Protein AF-A5E355-F1 (afdb_monomer)

Organism: Lodderomyces elongisporus (strain ATCC 11503 / CBS 2605 / JCM 1781 / NBRC 1676 / NRRL YB-4239) (NCBI:txid379508)

Radius of gyration: 30.8 Å; Cα contacts (8 Å, |Δi|>4): 892; chains: 1; bounding box: 100×106×85 Å

Nearest PDB structures (foldseek):
  6ven-assembly1_O  TM=8.386E-01  e=1.198E-26  Saccharomyces cerevisiae
  4x8p-assembly1_A  TM=9.230E-01  e=2.849E-15  Homo sapiens
  6e2h-assembly1_D-2  TM=7.897E-01  e=2.510E-17  Homo sapiens
  5f6k-assembly1_A  TM=8.941E-01  e=2.406E-15  Homo sapiens
  7bre-assembly1_A  TM=8.908E-01  e=2.406E-15  Homo sapiens

Mean predicted aligned error: 14.35 Å

Structure (mmCIF, N/CA/C/O backbone):
data_AF-A5E355-F1
#
_entry.id   AF-A5E355-F1
#
loop_
_atom_site.group_PDB
_atom_site.id
_atom_site.type_symbol
_atom_site.label_atom_id
_atom_site.label_alt_id
_atom_site.label_comp_id
_atom_site.label_asym_id
_atom_site.label_entity_id
_atom_site.label_seq_id
_atom_site.pdbx_PDB_ins_code
_atom_site.Cartn_x
_atom_site.Cartn_y
_atom_site.Cartn_z
_atom_site.occupancy
_atom_site.B_iso_or_equiv
_atom_site.auth_seq_id
_atom_site.auth_comp_id
_atom_site.auth_asym_id
_atom_site.auth_atom_id
_atom_site.pdbx_PDB_model_num
ATOM 1 N N . MET A 1 1 ? 51.929 -68.227 -1.486 1.00 32.47 1 MET A N 1
ATOM 2 C CA . MET A 1 1 ? 52.230 -68.356 -2.925 1.00 32.47 1 MET A CA 1
ATOM 3 C C . MET A 1 1 ? 52.227 -66.967 -3.531 1.00 32.47 1 MET A C 1
ATOM 5 O O . MET A 1 1 ? 51.174 -66.356 -3.526 1.00 32.47 1 MET A O 1
ATOM 9 N N . ASN A 1 2 ? 53.291 -66.373 -4.050 1.00 28.80 2 ASN A N 1
ATOM 10 C CA . ASN A 1 2 ? 54.752 -66.501 -3.948 1.00 28.80 2 ASN A CA 1
ATOM 11 C C . ASN A 1 2 ? 55.236 -65.197 -4.631 1.00 28.80 2 ASN A C 1
ATOM 13 O O . ASN A 1 2 ? 54.746 -64.914 -5.716 1.00 28.80 2 ASN A O 1
ATOM 17 N N . GLU A 1 3 ? 55.938 -64.297 -3.928 1.00 30.61 3 GLU A N 1
ATOM 18 C CA . GLU A 1 3 ? 57.367 -63.969 -4.167 1.00 30.61 3 GLU A CA 1
ATOM 19 C C . GLU A 1 3 ? 57.580 -63.002 -5.368 1.00 30.61 3 GLU A C 1
ATOM 21 O O . GLU A 1 3 ? 56.935 -63.156 -6.389 1.00 30.61 3 GLU A O 1
ATOM 26 N N . LEU A 1 4 ? 58.432 -61.966 -5.374 1.00 28.86 4 LEU A N 1
ATOM 27 C CA . LEU A 1 4 ? 59.546 -61.565 -4.512 1.00 28.86 4 LEU A CA 1
ATOM 28 C C . LEU A 1 4 ? 59.927 -60.075 -4.779 1.00 28.86 4 LEU A C 1
ATOM 30 O O . LEU A 1 4 ? 59.866 -59.631 -5.919 1.00 28.86 4 LEU A O 1
ATOM 34 N N . LYS A 1 5 ? 60.311 -59.367 -3.698 1.00 30.53 5 LYS A N 1
ATOM 35 C CA . LYS A 1 5 ? 61.388 -58.357 -3.440 1.00 30.53 5 LYS A CA 1
ATOM 36 C C . LYS A 1 5 ? 62.068 -57.629 -4.637 1.00 30.53 5 LYS A C 1
ATOM 38 O O . LYS A 1 5 ? 62.312 -58.243 -5.658 1.00 30.53 5 LYS A O 1
ATOM 43 N N . THR A 1 6 ? 62.482 -56.351 -4.564 1.00 28.27 6 THR A N 1
ATOM 44 C CA . THR A 1 6 ? 63.515 -55.761 -3.662 1.00 28.27 6 THR A CA 1
ATOM 45 C C . THR A 1 6 ? 63.602 -54.215 -3.765 1.00 28.27 6 THR A C 1
ATOM 47 O O . THR A 1 6 ? 63.552 -53.676 -4.867 1.00 28.27 6 THR A O 1
ATOM 50 N N . THR A 1 7 ? 63.843 -53.532 -2.635 1.00 30.19 7 THR A N 1
ATOM 51 C CA . THR A 1 7 ? 64.447 -52.176 -2.470 1.00 30.19 7 THR A CA 1
ATOM 52 C C . THR A 1 7 ? 65.986 -52.270 -2.331 1.00 30.19 7 THR A C 1
ATOM 54 O O . THR A 1 7 ? 66.476 -53.400 -2.214 1.00 30.19 7 THR A O 1
ATOM 57 N N . PRO A 1 8 ? 66.774 -51.161 -2.400 1.00 34.53 8 PRO A N 1
ATOM 58 C CA . PRO A 1 8 ? 67.176 -50.336 -1.216 1.00 34.53 8 PRO A CA 1
ATOM 59 C C . PRO A 1 8 ? 67.270 -48.796 -1.493 1.00 34.53 8 PRO A C 1
ATOM 61 O O . PRO A 1 8 ? 67.428 -48.397 -2.640 1.00 34.53 8 PRO A O 1
ATOM 64 N N . GLU A 1 9 ? 66.923 -47.887 -0.557 1.00 26.91 9 GLU A N 1
ATOM 65 C CA . GLU A 1 9 ? 67.777 -47.114 0.410 1.00 26.91 9 GLU A CA 1
ATOM 66 C C . GLU A 1 9 ? 68.923 -46.269 -0.221 1.00 26.91 9 GLU A C 1
ATOM 68 O O . GLU A 1 9 ? 69.585 -46.751 -1.126 1.00 26.91 9 GLU A O 1
ATOM 73 N N . LEU A 1 10 ? 69.296 -45.025 0.155 1.00 26.22 10 LEU A N 1
ATOM 74 C CA . LEU A 1 10 ? 69.253 -44.230 1.404 1.00 26.22 10 LEU A CA 1
ATOM 75 C C . LEU A 1 10 ? 69.771 -42.780 1.112 1.00 26.22 10 LEU A C 1
ATOM 77 O O . LEU A 1 10 ? 70.691 -42.635 0.312 1.00 26.22 10 LEU A O 1
ATOM 81 N N . GLY A 1 11 ? 69.332 -41.744 1.857 1.00 24.03 11 GLY A N 1
ATOM 82 C CA . GLY A 1 11 ? 70.269 -40.723 2.395 1.00 24.03 11 GLY A CA 1
ATOM 83 C C . GLY A 1 11 ? 70.143 -39.209 2.071 1.00 24.03 11 GLY A C 1
ATOM 84 O O . GLY A 1 11 ? 70.560 -38.766 1.013 1.00 24.03 11 GLY A O 1
ATOM 85 N N . ARG A 1 12 ? 69.787 -38.439 3.126 1.00 25.92 12 ARG A N 1
ATOM 86 C CA . ARG A 1 12 ? 70.284 -37.101 3.588 1.00 25.92 12 ARG A CA 1
ATOM 87 C C . ARG A 1 12 ? 69.995 -35.802 2.784 1.00 25.92 12 ARG A C 1
ATOM 89 O O . ARG A 1 12 ? 70.431 -35.646 1.655 1.00 25.92 12 ARG A O 1
ATOM 96 N N . GLY A 1 13 ? 69.372 -34.808 3.446 1.00 23.69 13 GLY A N 1
ATOM 97 C CA . GLY A 1 13 ? 69.443 -33.363 3.090 1.00 23.69 13 GLY A CA 1
ATOM 98 C C . GLY A 1 13 ? 70.702 -32.686 3.674 1.00 23.69 13 GLY A C 1
ATOM 99 O O . GLY A 1 13 ? 71.616 -33.427 4.043 1.00 23.69 13 GLY A O 1
ATOM 100 N N . PRO A 1 14 ? 70.769 -31.352 3.915 1.00 42.28 14 PRO A N 1
ATOM 101 C CA . PRO A 1 14 ? 70.025 -30.181 3.402 1.00 42.28 14 PRO A CA 1
ATOM 102 C C . PRO A 1 14 ? 70.973 -29.111 2.761 1.00 42.28 14 PRO A C 1
ATOM 104 O O . PRO A 1 14 ? 72.179 -29.325 2.748 1.00 42.28 14 PRO A O 1
ATOM 107 N N . HIS A 1 15 ? 70.451 -27.975 2.255 1.00 26.34 15 HIS A N 1
ATOM 108 C CA . HIS A 1 15 ? 70.995 -26.586 2.348 1.00 26.34 15 HIS A CA 1
ATOM 109 C C . HIS A 1 15 ? 70.631 -25.671 1.159 1.00 26.34 15 HIS A C 1
ATOM 111 O O . HIS A 1 15 ? 70.852 -25.996 -0.004 1.00 26.34 15 HIS A O 1
ATOM 117 N N . GLU A 1 16 ? 70.129 -24.480 1.504 1.00 30.48 16 GLU A N 1
ATOM 118 C CA . GLU A 1 16 ? 70.084 -23.273 0.672 1.00 30.48 16 GLU A CA 1
ATOM 119 C C . GLU A 1 16 ? 71.479 -22.843 0.197 1.00 30.48 16 GLU A C 1
ATOM 121 O O . GLU A 1 16 ? 72.401 -22.763 1.008 1.00 30.48 16 GLU A O 1
ATOM 126 N N . VAL A 1 17 ? 71.587 -22.419 -1.068 1.00 27.83 17 VAL A N 1
ATOM 127 C CA . VAL A 1 17 ? 72.560 -21.405 -1.507 1.00 27.83 17 VAL A CA 1
ATOM 128 C C . VAL A 1 17 ? 71.897 -20.485 -2.536 1.00 27.83 17 VAL A C 1
ATOM 130 O O . VAL A 1 17 ? 71.275 -20.928 -3.499 1.00 27.83 17 VAL A O 1
ATOM 133 N N . GLN A 1 18 ? 72.028 -19.184 -2.287 1.00 24.67 18 GLN A N 1
ATOM 134 C CA . GLN A 1 18 ? 71.560 -18.072 -3.106 1.00 24.67 18 GLN A CA 1
ATOM 135 C C . GLN A 1 18 ? 72.344 -17.893 -4.419 1.00 24.67 18 GLN A C 1
ATOM 137 O O . GLN A 1 18 ? 73.534 -18.182 -4.505 1.00 24.67 18 GLN A O 1
ATOM 142 N N . SER A 1 19 ? 71.691 -17.155 -5.325 1.00 26.59 19 SER A N 1
ATOM 143 C CA . SER A 1 19 ? 72.254 -16.178 -6.275 1.00 26.59 19 SER A CA 1
ATOM 144 C C . SER A 1 19 ? 72.749 -16.668 -7.642 1.00 26.59 19 SER A C 1
ATOM 146 O O . SER A 1 19 ? 73.528 -17.604 -7.765 1.00 26.59 19 SER A O 1
ATOM 148 N N . GLY A 1 20 ? 72.326 -15.938 -8.681 1.00 24.81 20 GLY A N 1
ATOM 149 C CA . GLY A 1 20 ? 72.937 -15.983 -10.009 1.00 24.81 20 GLY A CA 1
ATOM 150 C C . GLY A 1 20 ? 71.958 -15.714 -11.149 1.00 24.81 20 GLY A C 1
ATOM 151 O O . GLY A 1 20 ? 71.449 -16.645 -11.760 1.00 24.81 20 GLY A O 1
ATOM 152 N N . ARG A 1 21 ? 71.708 -14.436 -11.467 1.00 26.05 21 ARG A N 1
ATOM 153 C CA . ARG A 1 21 ? 71.103 -14.031 -12.747 1.00 26.05 21 ARG A CA 1
ATOM 154 C C . ARG A 1 21 ? 72.022 -14.452 -13.896 1.00 26.05 21 ARG A C 1
ATOM 156 O O . ARG A 1 21 ? 73.167 -14.018 -13.899 1.00 26.05 21 ARG A O 1
ATOM 163 N N . PHE A 1 22 ? 71.492 -15.131 -14.912 1.00 24.89 22 PHE A N 1
ATOM 164 C CA . PHE A 1 22 ? 72.008 -15.038 -16.280 1.00 24.89 22 PHE A CA 1
ATOM 165 C C . PHE A 1 22 ? 70.865 -15.122 -17.303 1.00 24.89 22 PHE A C 1
ATOM 167 O O . PHE A 1 22 ? 70.013 -16.003 -17.248 1.00 24.89 22 PHE A O 1
ATOM 174 N N . ASN A 1 23 ? 70.853 -14.131 -18.195 1.00 25.09 23 ASN A N 1
ATOM 175 C CA . ASN A 1 23 ? 69.946 -13.942 -19.329 1.00 25.09 23 ASN A CA 1
ATOM 176 C C . ASN A 1 23 ? 70.238 -14.933 -20.464 1.00 25.09 23 ASN A C 1
ATOM 178 O O . ASN A 1 23 ? 71.413 -15.175 -20.729 1.00 25.09 23 ASN A O 1
ATOM 182 N N . GLN A 1 24 ? 69.186 -15.342 -21.192 1.00 26.23 24 GLN A N 1
ATOM 183 C CA . GLN A 1 24 ? 69.030 -15.401 -22.670 1.00 26.23 24 GLN A CA 1
ATOM 184 C C . GLN A 1 24 ? 67.963 -16.457 -23.071 1.00 26.23 24 GLN A C 1
ATOM 186 O O . GLN A 1 24 ? 67.666 -17.337 -22.270 1.00 26.23 24 GLN A O 1
ATOM 191 N N . PRO A 1 25 ? 67.462 -16.493 -24.323 1.00 26.38 25 PRO A N 1
ATOM 192 C CA . PRO A 1 25 ? 66.835 -15.433 -25.112 1.00 26.38 25 PRO A CA 1
ATOM 193 C C . PRO A 1 25 ? 65.440 -15.872 -25.635 1.00 26.38 25 PRO A C 1
ATOM 195 O O . PRO A 1 25 ? 65.049 -17.035 -25.561 1.00 26.38 25 PRO A O 1
ATOM 198 N N . GLY A 1 26 ? 64.669 -14.912 -26.148 1.00 27.59 26 GLY A N 1
ATOM 199 C CA . GLY A 1 26 ? 63.270 -15.093 -26.537 1.00 27.59 26 GLY A CA 1
ATOM 200 C C . GLY A 1 26 ? 63.028 -16.061 -27.699 1.00 27.59 26 GLY A C 1
ATOM 201 O O . GLY A 1 26 ? 63.757 -16.080 -28.688 1.00 27.59 26 GLY A O 1
ATOM 202 N N . THR A 1 27 ? 61.923 -16.798 -27.592 1.00 27.59 27 THR A N 1
ATOM 203 C CA . THR A 1 27 ? 61.243 -17.446 -28.714 1.00 27.59 27 THR A CA 1
ATOM 204 C C . THR A 1 27 ? 59.877 -16.786 -28.884 1.00 27.59 27 THR A C 1
ATOM 206 O O . THR A 1 27 ? 59.057 -16.723 -27.971 1.00 27.59 27 THR A O 1
ATOM 209 N N . SER A 1 28 ? 59.679 -16.199 -30.059 1.00 26.80 28 SER A N 1
ATOM 210 C CA . SER A 1 28 ? 58.458 -15.535 -30.502 1.00 26.80 28 SER A CA 1
ATOM 211 C C . SER A 1 28 ? 57.351 -16.562 -30.740 1.00 26.80 28 SER A C 1
ATOM 213 O O . SER A 1 28 ? 57.431 -17.339 -31.693 1.00 26.80 28 SER A O 1
ATOM 215 N N . SER A 1 29 ? 56.307 -16.549 -29.910 1.00 28.62 29 SER A N 1
ATOM 216 C CA . SER A 1 29 ? 55.034 -17.197 -30.225 1.00 28.62 29 SER A CA 1
ATOM 217 C C . SER A 1 29 ? 54.120 -16.199 -30.934 1.00 28.62 29 SER A C 1
ATOM 219 O O . SER A 1 29 ? 53.952 -15.051 -30.523 1.00 28.62 29 SER A O 1
ATOM 221 N N . ILE A 1 30 ? 53.592 -16.640 -32.070 1.00 28.84 30 ILE A N 1
ATOM 222 C CA . ILE A 1 30 ? 52.678 -15.904 -32.936 1.00 28.84 30 ILE A CA 1
ATOM 223 C C . ILE A 1 30 ? 51.380 -15.658 -32.160 1.00 28.84 30 ILE A C 1
ATOM 225 O O . ILE A 1 30 ? 50.633 -16.588 -31.869 1.00 28.84 30 ILE A O 1
ATOM 229 N N . SER A 1 31 ? 51.129 -14.395 -31.818 1.00 26.42 31 SER A N 1
ATOM 230 C CA . SER A 1 31 ? 49.834 -13.917 -31.340 1.00 26.42 31 SER A CA 1
ATOM 231 C C . SER A 1 31 ? 48.862 -13.905 -32.519 1.00 26.42 31 SER A C 1
ATOM 233 O O . SER A 1 31 ? 48.950 -13.052 -33.405 1.00 26.42 31 SER A O 1
ATOM 235 N N . THR A 1 32 ? 47.943 -14.867 -32.559 1.00 28.77 32 THR A N 1
ATOM 236 C CA . THR A 1 32 ? 46.713 -14.736 -33.343 1.00 28.77 32 THR A CA 1
ATOM 237 C C . THR A 1 32 ? 45.914 -13.572 -32.770 1.00 28.77 32 THR A C 1
ATOM 239 O O . THR A 1 32 ? 45.290 -13.685 -31.717 1.00 28.77 32 THR A O 1
ATOM 242 N N . PHE A 1 33 ? 45.963 -12.441 -33.472 1.00 28.06 33 PHE A N 1
ATOM 243 C CA . PHE A 1 33 ? 45.074 -11.303 -33.279 1.00 28.06 33 PHE A CA 1
ATOM 244 C C . PHE A 1 33 ? 43.620 -11.779 -33.392 1.00 28.06 33 PHE A C 1
ATOM 246 O O . PHE A 1 33 ? 43.138 -12.078 -34.483 1.00 28.06 33 PHE A O 1
ATOM 253 N N . VAL A 1 34 ? 42.915 -11.837 -32.264 1.00 33.25 34 VAL A N 1
ATOM 254 C CA . VAL A 1 34 ? 41.451 -11.824 -32.250 1.00 33.25 34 VAL A CA 1
ATOM 255 C C . VAL A 1 34 ? 41.045 -10.356 -32.419 1.00 33.25 34 VAL A C 1
ATOM 257 O O . VAL A 1 34 ? 41.491 -9.526 -31.620 1.00 33.25 34 VAL A O 1
ATOM 260 N N . PRO A 1 35 ? 40.273 -9.973 -33.450 1.00 32.66 35 PRO A N 1
ATOM 261 C CA . PRO A 1 35 ? 39.818 -8.598 -33.585 1.00 32.66 35 PRO A CA 1
ATOM 262 C C . PRO A 1 35 ? 38.952 -8.222 -32.380 1.00 32.66 35 PRO A C 1
ATOM 264 O O . PRO A 1 35 ? 38.061 -8.969 -31.983 1.00 32.66 35 PRO A O 1
ATOM 267 N N . SER A 1 36 ? 39.218 -7.051 -31.807 1.00 39.91 36 SER A N 1
ATOM 268 C CA . SER A 1 36 ? 38.403 -6.446 -30.754 1.00 39.91 36 SER A CA 1
ATOM 269 C C . SER A 1 36 ? 36.951 -6.270 -31.225 1.00 39.91 36 SER A C 1
ATOM 271 O O . SER A 1 36 ? 36.683 -5.479 -32.131 1.00 39.91 36 SER A O 1
ATOM 273 N N . MET A 1 37 ? 36.012 -6.967 -30.576 1.00 44.25 37 MET A N 1
ATOM 274 C CA . MET A 1 37 ? 34.555 -6.833 -30.764 1.00 44.25 37 MET A CA 1
ATOM 275 C C . MET A 1 37 ? 34.001 -5.444 -30.371 1.00 44.25 37 MET A C 1
ATOM 277 O O . MET A 1 37 ? 32.832 -5.150 -30.598 1.00 44.25 37 MET A O 1
ATOM 281 N N . ALA A 1 38 ? 34.820 -4.537 -29.826 1.00 47.53 38 ALA A N 1
ATOM 282 C CA . ALA A 1 38 ? 34.360 -3.228 -29.351 1.00 47.53 38 ALA A CA 1
ATOM 283 C C . ALA A 1 38 ? 33.962 -2.240 -30.472 1.00 47.53 38 ALA A C 1
ATOM 285 O O . ALA A 1 38 ? 33.321 -1.218 -30.209 1.00 47.53 38 ALA A O 1
ATOM 286 N N . HIS A 1 39 ? 34.350 -2.496 -31.728 1.00 42.09 39 HIS A N 1
ATOM 287 C CA . HIS A 1 39 ? 34.020 -1.610 -32.852 1.00 42.09 39 HIS A CA 1
ATOM 288 C C . HIS A 1 39 ? 32.644 -1.891 -33.481 1.00 42.09 39 HIS A C 1
ATOM 290 O O . HIS A 1 39 ? 32.047 -0.971 -34.040 1.00 42.09 39 HIS A O 1
ATOM 296 N N . THR A 1 40 ? 32.126 -3.118 -33.371 1.00 49.62 40 THR A N 1
ATOM 297 C CA . THR A 1 40 ? 30.835 -3.544 -33.945 1.00 49.62 40 THR A CA 1
ATOM 298 C C . THR A 1 40 ? 29.636 -3.178 -33.072 1.00 49.62 40 THR A C 1
ATOM 300 O O . THR A 1 40 ? 28.599 -2.785 -33.601 1.00 49.62 40 THR A O 1
ATOM 303 N N . SER A 1 41 ? 29.771 -3.215 -31.745 1.00 59.56 41 SER A N 1
ATOM 304 C CA . SER A 1 41 ? 28.709 -2.779 -30.822 1.00 59.56 41 SER A CA 1
ATOM 305 C C . SER A 1 41 ? 28.392 -1.285 -30.983 1.00 59.56 41 SER A C 1
ATOM 307 O O . SER A 1 41 ? 27.238 -0.887 -31.140 1.00 59.56 41 SER A O 1
ATOM 309 N N . ASN A 1 42 ? 29.430 -0.448 -31.081 1.00 61.41 42 ASN A N 1
ATOM 310 C CA . ASN A 1 42 ? 29.301 0.997 -31.291 1.00 61.41 42 ASN A CA 1
ATOM 311 C C . ASN A 1 42 ? 28.682 1.373 -32.652 1.00 61.41 42 ASN A C 1
ATOM 313 O O . ASN A 1 42 ? 28.049 2.425 -32.765 1.00 61.41 42 ASN A O 1
ATOM 317 N N . SER A 1 43 ? 28.869 0.563 -33.701 1.00 62.41 43 SER A N 1
ATOM 318 C CA . SER A 1 43 ? 28.260 0.822 -35.012 1.00 62.41 43 SER A CA 1
ATOM 319 C C . SER A 1 43 ? 26.781 0.428 -35.046 1.00 62.41 43 SER A C 1
ATOM 321 O O . SER A 1 43 ? 25.980 1.196 -35.580 1.00 62.41 43 SER A O 1
ATOM 323 N N . LYS A 1 44 ? 26.400 -0.691 -34.409 1.00 67.25 44 LYS A N 1
ATOM 324 C CA . LYS A 1 44 ? 24.994 -1.096 -34.223 1.00 67.25 44 LYS A CA 1
ATOM 325 C C . LYS A 1 44 ? 24.208 -0.068 -33.400 1.00 67.25 44 LYS A C 1
ATOM 327 O O . LYS A 1 44 ? 23.131 0.351 -33.817 1.00 67.25 44 LYS A O 1
ATOM 332 N N . GLN A 1 45 ? 24.777 0.403 -32.287 1.00 69.50 45 GLN A N 1
ATOM 333 C CA . GLN A 1 45 ? 24.171 1.439 -31.439 1.00 69.50 45 GLN A CA 1
ATOM 334 C C . GLN A 1 45 ? 23.921 2.745 -32.207 1.00 69.50 45 GLN A C 1
ATOM 336 O O . GLN A 1 45 ? 22.820 3.293 -32.171 1.00 69.50 45 GLN A O 1
ATOM 341 N N . LYS A 1 46 ? 24.908 3.206 -32.990 1.00 69.94 46 LYS A N 1
ATOM 342 C CA . LYS A 1 46 ? 24.758 4.391 -33.851 1.00 69.94 46 LYS A CA 1
ATOM 343 C C . LYS A 1 46 ? 23.718 4.202 -34.956 1.00 69.94 46 LYS A C 1
ATOM 345 O O . LYS A 1 46 ? 23.004 5.150 -35.259 1.00 69.94 46 LYS A O 1
ATOM 350 N N . ALA A 1 47 ? 23.623 3.009 -35.546 1.00 73.38 47 ALA A N 1
ATOM 351 C CA . ALA A 1 47 ? 22.644 2.714 -36.593 1.00 73.38 47 ALA A CA 1
ATOM 352 C C . ALA A 1 47 ? 21.200 2.738 -36.068 1.00 73.38 47 ALA A C 1
ATOM 354 O O . ALA A 1 47 ? 20.314 3.253 -36.744 1.00 73.38 47 ALA A O 1
ATOM 355 N N . HIS A 1 48 ? 20.976 2.229 -34.854 1.00 70.00 48 HIS A N 1
ATOM 356 C CA . HIS A 1 48 ? 19.661 2.228 -34.207 1.00 70.00 48 HIS A CA 1
ATOM 357 C C . HIS A 1 48 ? 19.372 3.501 -33.393 1.00 70.00 48 HIS A C 1
ATOM 359 O O . HIS A 1 48 ? 18.276 3.639 -32.859 1.00 70.00 48 HIS A O 1
ATOM 365 N N . ASN A 1 49 ? 20.327 4.437 -33.310 1.00 75.50 49 ASN A N 1
ATOM 366 C CA . ASN A 1 49 ? 20.264 5.619 -32.446 1.00 75.50 49 ASN A CA 1
ATOM 367 C C . ASN A 1 49 ? 19.925 5.264 -30.981 1.00 75.50 49 ASN A C 1
ATOM 369 O O . ASN A 1 49 ? 19.113 5.926 -30.336 1.00 75.50 49 ASN A O 1
ATOM 373 N N . VAL A 1 50 ? 20.540 4.191 -30.475 1.00 68.62 50 VAL A N 1
ATOM 374 C CA . VAL A 1 50 ? 20.365 3.684 -29.107 1.00 68.62 50 VAL A CA 1
ATOM 375 C C . VAL A 1 50 ? 21.651 3.912 -28.325 1.00 68.62 50 VAL A C 1
ATOM 377 O O . VAL A 1 50 ? 22.736 3.581 -28.799 1.00 68.62 50 VAL A O 1
ATOM 380 N N . VAL A 1 51 ? 21.528 4.445 -27.110 1.00 66.38 51 VAL A N 1
ATOM 381 C CA . VAL A 1 51 ? 22.617 4.482 -26.128 1.00 66.38 51 VAL A CA 1
ATOM 382 C C . VAL A 1 51 ? 22.377 3.342 -25.145 1.00 66.38 51 VAL A C 1
ATOM 384 O O . VAL A 1 51 ? 21.427 3.393 -24.370 1.00 66.38 51 VAL A O 1
ATOM 387 N N . VAL A 1 52 ? 23.210 2.300 -25.194 1.00 65.56 52 VAL A N 1
ATOM 388 C CA . VAL A 1 52 ? 23.109 1.177 -24.250 1.00 65.56 52 VAL A CA 1
ATOM 389 C C . VAL A 1 52 ? 23.943 1.505 -23.020 1.00 65.56 52 VAL A C 1
ATOM 391 O O . VAL A 1 52 ? 25.167 1.626 -23.095 1.00 65.56 52 VAL A O 1
ATOM 394 N N . HIS A 1 53 ? 23.276 1.660 -21.880 1.00 66.12 53 HIS A N 1
ATOM 395 C CA . HIS A 1 53 ? 23.951 1.779 -20.595 1.00 66.12 53 HIS A CA 1
ATOM 396 C C . HIS A 1 53 ? 24.363 0.384 -20.103 1.00 66.12 53 HIS A C 1
ATOM 398 O O . HIS A 1 53 ? 23.545 -0.534 -20.171 1.00 66.12 53 HIS A O 1
ATOM 404 N N . PRO A 1 54 ? 25.598 0.199 -19.594 1.00 63.91 54 PRO A N 1
ATOM 405 C CA . PRO A 1 54 ? 26.013 -1.077 -19.023 1.00 63.91 54 PRO A CA 1
ATOM 406 C C . PRO A 1 54 ? 25.048 -1.517 -17.919 1.00 63.91 54 PRO A C 1
ATOM 408 O O . PRO A 1 54 ? 24.853 -0.792 -16.941 1.00 63.91 54 PRO A O 1
ATOM 411 N N . ARG A 1 55 ? 24.461 -2.706 -18.074 1.00 72.44 55 ARG A N 1
ATOM 412 C CA . ARG A 1 55 ? 23.546 -3.306 -17.097 1.00 72.44 55 ARG A CA 1
ATOM 413 C C . ARG A 1 55 ? 24.205 -4.499 -16.415 1.00 72.44 55 ARG A C 1
ATOM 415 O O . ARG A 1 55 ? 25.000 -5.216 -17.021 1.00 72.44 55 ARG A O 1
ATOM 422 N N . LEU A 1 56 ? 23.873 -4.737 -15.149 1.00 74.69 56 LEU A N 1
ATOM 423 C CA . LEU A 1 56 ? 24.316 -5.950 -14.468 1.00 74.69 56 LEU A CA 1
ATOM 424 C C . LEU A 1 56 ? 23.480 -7.129 -14.974 1.00 74.69 56 LEU A C 1
ATOM 426 O O . LEU A 1 56 ? 22.290 -7.215 -14.677 1.00 74.69 56 LEU A O 1
ATOM 430 N N . LYS A 1 57 ? 24.094 -8.042 -15.732 1.00 82.00 57 LYS A N 1
ATOM 431 C CA . LYS A 1 57 ? 23.416 -9.271 -16.158 1.00 82.00 57 LYS A CA 1
ATOM 432 C C . LYS A 1 57 ? 23.098 -10.145 -14.937 1.00 82.00 57 LYS A C 1
ATOM 434 O O . LYS A 1 57 ? 23.998 -10.377 -14.121 1.00 82.00 57 LYS A O 1
ATOM 439 N N . PRO A 1 58 ? 21.855 -10.638 -14.792 1.00 85.56 58 PRO A N 1
ATOM 440 C CA . PRO A 1 58 ? 21.506 -11.520 -13.691 1.00 85.56 58 PRO A CA 1
ATOM 441 C C . PRO A 1 58 ? 22.349 -12.794 -13.704 1.00 85.56 58 PRO A C 1
ATOM 443 O O . PRO A 1 58 ? 22.681 -13.334 -14.760 1.00 85.56 58 PRO A O 1
ATOM 446 N N . MET A 1 59 ? 22.678 -13.307 -12.520 1.00 85.88 59 MET A N 1
ATOM 447 C CA . MET A 1 59 ? 23.395 -14.575 -12.418 1.00 85.88 59 MET A CA 1
ATOM 448 C C . MET A 1 59 ? 22.497 -15.721 -12.906 1.00 85.88 59 MET A C 1
ATOM 450 O O . MET A 1 59 ? 21.377 -15.849 -12.400 1.00 85.88 59 MET A O 1
ATOM 454 N N . PRO A 1 60 ? 22.973 -16.592 -13.814 1.00 87.06 60 PRO A N 1
ATOM 455 C CA . PRO A 1 60 ? 22.215 -17.764 -14.230 1.00 87.06 60 PRO A CA 1
ATOM 456 C C . PRO A 1 60 ? 21.847 -18.648 -13.034 1.00 87.06 60 PRO A C 1
ATOM 458 O O . PRO A 1 60 ? 22.665 -18.876 -12.135 1.00 87.06 60 PRO A O 1
ATOM 461 N N . PHE A 1 61 ? 20.620 -19.161 -13.027 1.00 85.75 61 PHE A N 1
ATOM 462 C CA . PHE A 1 61 ? 20.154 -20.07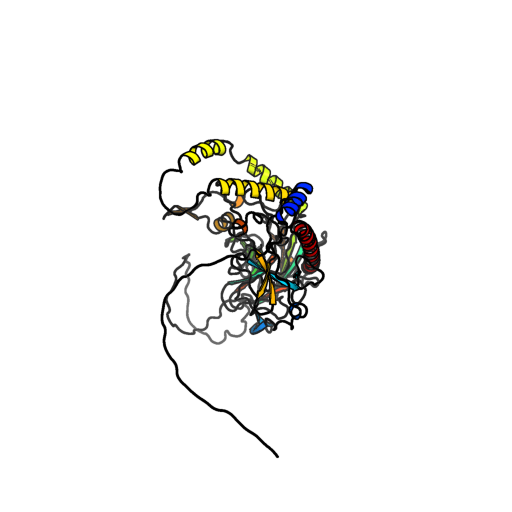4 -11.988 1.00 85.75 61 PHE A CA 1
ATOM 463 C C . PHE A 1 61 ? 20.766 -21.472 -12.155 1.00 85.75 61 PHE A C 1
ATOM 465 O O . PHE A 1 61 ? 21.144 -21.898 -13.248 1.00 85.75 61 PHE A O 1
ATOM 472 N N . LYS A 1 62 ? 20.848 -22.228 -11.058 1.00 85.56 62 LYS A N 1
ATOM 473 C CA . LYS A 1 62 ? 21.250 -23.640 -11.080 1.00 85.56 62 LYS A CA 1
ATOM 474 C C . LYS A 1 62 ? 20.028 -24.520 -11.321 1.00 85.56 62 LYS A C 1
ATOM 476 O O . LYS A 1 62 ? 18.910 -24.153 -10.982 1.00 85.56 62 LYS A O 1
ATOM 481 N N . PHE A 1 63 ? 20.241 -25.742 -11.807 1.00 81.69 63 PHE A N 1
ATOM 482 C CA . PHE A 1 63 ? 19.156 -26.714 -12.010 1.00 81.69 63 PHE A CA 1
ATOM 483 C C . PHE A 1 63 ? 18.285 -26.928 -10.755 1.00 81.69 63 PHE A C 1
ATOM 485 O O . PHE A 1 63 ? 17.065 -27.009 -10.849 1.00 81.69 63 PHE A O 1
ATOM 492 N N . LEU A 1 64 ? 18.906 -26.948 -9.569 1.00 81.06 64 LEU A N 1
ATOM 493 C CA . LEU A 1 64 ? 18.205 -27.100 -8.289 1.00 81.06 64 LEU A CA 1
ATOM 494 C C . LEU A 1 64 ? 17.296 -25.906 -7.942 1.00 81.06 64 LEU A C 1
ATOM 496 O O . LEU A 1 64 ? 16.373 -26.056 -7.152 1.00 81.06 64 LEU A O 1
ATOM 500 N N . ASP A 1 65 ? 17.538 -24.730 -8.525 1.00 81.31 65 ASP A N 1
ATOM 501 C CA . ASP A 1 65 ? 16.718 -23.542 -8.282 1.00 81.31 65 ASP A CA 1
ATOM 502 C C . ASP A 1 65 ? 15.383 -23.596 -9.050 1.00 81.31 65 ASP A C 1
ATOM 504 O O . ASP A 1 65 ? 14.425 -22.946 -8.643 1.00 81.31 65 ASP A O 1
ATOM 508 N N . VAL A 1 66 ? 15.302 -24.372 -10.142 1.00 80.75 66 VAL A N 1
ATOM 509 C CA . VAL A 1 66 ? 14.074 -24.547 -10.950 1.00 80.75 66 VAL A CA 1
ATOM 510 C C . VAL A 1 66 ? 13.033 -25.385 -10.207 1.00 80.75 66 VAL A C 1
ATOM 512 O O . VAL A 1 66 ? 11.832 -25.162 -10.342 1.00 80.75 66 VAL A O 1
ATOM 515 N N . TYR A 1 67 ? 13.503 -26.329 -9.394 1.00 73.62 67 TYR A N 1
ATOM 516 C CA . TYR A 1 67 ? 12.680 -27.208 -8.571 1.00 73.62 67 TYR A CA 1
ATOM 517 C C . TYR A 1 67 ? 13.083 -27.039 -7.106 1.00 73.62 67 TYR A C 1
ATOM 519 O O . TYR A 1 67 ? 13.699 -27.942 -6.530 1.00 73.62 67 TYR A O 1
ATOM 527 N N . PRO A 1 68 ? 12.800 -25.870 -6.503 1.00 66.19 68 PRO A N 1
ATOM 528 C CA . PRO A 1 68 ? 13.177 -25.643 -5.125 1.00 66.19 68 PRO A CA 1
ATOM 529 C C . PRO A 1 68 ? 12.427 -26.646 -4.246 1.00 66.19 68 PRO A C 1
ATOM 531 O O . PRO A 1 68 ? 11.218 -26.841 -4.388 1.00 66.19 68 PRO A O 1
ATOM 534 N N . THR A 1 69 ? 13.134 -27.276 -3.305 1.00 59.88 69 THR A N 1
ATOM 535 C CA . THR A 1 69 ? 12.467 -27.890 -2.151 1.00 59.88 69 THR A CA 1
ATOM 536 C C . THR A 1 69 ? 11.534 -26.844 -1.542 1.00 59.88 69 THR A C 1
ATOM 538 O O . THR A 1 69 ? 11.967 -25.694 -1.409 1.00 59.88 69 THR A O 1
ATOM 541 N N . PRO A 1 70 ? 10.280 -27.202 -1.203 1.00 56.56 70 PRO A N 1
ATOM 542 C CA . PRO A 1 70 ? 9.327 -26.239 -0.674 1.00 56.56 70 PRO A CA 1
ATOM 543 C C . PRO A 1 70 ? 9.983 -25.491 0.489 1.00 56.56 70 PRO A C 1
ATOM 545 O O . PRO A 1 70 ? 10.621 -26.140 1.330 1.00 56.56 70 PRO A O 1
ATOM 548 N N . PRO A 1 71 ? 9.902 -24.148 0.513 1.00 54.50 71 PRO A N 1
ATOM 549 C CA . PRO A 1 71 ? 10.532 -23.384 1.573 1.00 54.50 71 PRO A CA 1
ATOM 550 C C . PRO A 1 71 ? 10.006 -23.900 2.919 1.00 54.50 71 PRO A C 1
ATOM 552 O O . PRO A 1 71 ? 8.815 -24.233 3.010 1.00 54.50 71 PRO A O 1
ATOM 555 N N . PRO A 1 72 ? 10.855 -24.005 3.961 1.00 55.94 72 PRO A N 1
ATOM 556 C CA . PRO A 1 72 ? 10.347 -24.242 5.305 1.00 55.94 72 PRO A CA 1
ATOM 557 C C . PRO A 1 72 ? 9.257 -23.205 5.565 1.00 55.94 72 PRO A C 1
ATOM 559 O O . PRO A 1 72 ? 9.424 -22.038 5.198 1.00 55.94 72 PRO A O 1
ATOM 562 N N . GLN A 1 73 ? 8.109 -23.638 6.098 1.00 61.81 73 GLN A N 1
ATOM 563 C CA . GLN A 1 73 ? 7.024 -22.694 6.328 1.00 61.81 73 GLN A CA 1
ATOM 564 C C . GLN A 1 73 ? 7.572 -21.573 7.212 1.00 61.81 73 GLN A C 1
ATOM 566 O O . GLN A 1 73 ? 8.071 -21.874 8.295 1.00 61.81 73 GLN A O 1
ATOM 571 N N . PRO A 1 74 ? 7.493 -20.304 6.771 1.00 62.81 74 PRO A N 1
ATOM 572 C CA . PRO A 1 74 ? 8.082 -19.192 7.510 1.00 62.81 74 PRO A CA 1
ATOM 573 C C . PRO A 1 74 ? 7.515 -19.048 8.928 1.00 62.81 74 PRO A C 1
ATOM 575 O O . PRO A 1 74 ? 8.053 -18.317 9.750 1.00 62.81 74 PRO A O 1
ATOM 578 N N . PHE A 1 75 ? 6.381 -19.697 9.173 1.00 74.25 75 PHE A N 1
ATOM 579 C CA . PHE A 1 75 ? 5.542 -19.570 10.339 1.00 74.25 75 PHE A CA 1
ATOM 580 C C . PHE A 1 75 ? 6.023 -20.455 11.488 1.00 74.25 75 PHE A C 1
ATOM 582 O O . PHE A 1 75 ? 5.786 -21.663 11.505 1.00 74.25 75 PHE A O 1
ATOM 589 N N . GLN A 1 76 ? 6.611 -19.829 12.504 1.00 79.12 76 GLN A N 1
ATOM 590 C CA . GLN A 1 76 ? 6.814 -20.448 13.808 1.00 79.12 76 GLN A CA 1
ATOM 591 C C . GLN A 1 76 ? 5.680 -20.043 14.752 1.00 79.12 76 GLN A C 1
ATOM 593 O O . GLN A 1 76 ? 5.396 -18.857 14.932 1.00 79.12 76 GLN A O 1
ATOM 598 N N . THR A 1 77 ? 5.019 -21.030 15.361 1.00 76.38 77 THR A N 1
ATOM 599 C CA . THR A 1 77 ? 3.951 -20.818 16.350 1.00 76.38 77 THR A CA 1
ATOM 600 C C . THR A 1 77 ? 4.439 -19.887 17.458 1.00 76.38 77 THR A C 1
ATOM 602 O O . THR A 1 77 ? 5.424 -20.194 18.126 1.00 76.38 77 THR A O 1
ATOM 605 N N . SER A 1 78 ? 3.752 -18.758 17.649 1.00 82.00 78 SER A N 1
ATOM 606 C CA . SER A 1 78 ? 4.157 -17.725 18.609 1.00 82.00 78 SER A CA 1
ATOM 607 C C . SER A 1 78 ? 3.176 -17.610 19.774 1.00 82.00 78 SER A C 1
ATOM 609 O O . SER A 1 78 ? 3.547 -17.838 20.921 1.00 82.00 78 SER A O 1
ATOM 611 N N . THR A 1 79 ? 1.908 -17.292 19.498 1.00 91.19 79 THR A N 1
ATOM 612 C CA . THR A 1 79 ? 0.916 -17.003 20.545 1.00 91.19 79 THR A CA 1
ATOM 613 C C . THR A 1 79 ? -0.506 -17.299 20.079 1.00 91.19 79 THR A C 1
ATOM 615 O O . THR A 1 79 ? -0.761 -17.381 18.879 1.00 91.19 79 THR A O 1
ATOM 618 N N . ASN A 1 80 ? -1.440 -17.447 21.016 1.00 92.88 80 ASN A N 1
ATOM 619 C CA . ASN A 1 80 ? -2.866 -17.567 20.732 1.00 92.88 80 ASN A CA 1
ATOM 620 C C . ASN A 1 80 ? -3.617 -16.391 21.364 1.00 92.88 80 ASN A C 1
ATOM 622 O O . ASN A 1 80 ? -3.460 -16.122 22.554 1.00 92.88 80 ASN A O 1
ATOM 626 N N . ILE A 1 81 ? -4.425 -15.685 20.572 1.00 91.00 81 ILE A N 1
ATOM 627 C CA . ILE A 1 81 ? -5.245 -14.562 21.044 1.00 91.00 81 ILE A CA 1
ATOM 628 C C . ILE A 1 81 ? -6.644 -14.714 20.448 1.00 91.00 81 ILE A C 1
ATOM 630 O O . ILE A 1 81 ? -6.779 -14.871 19.238 1.00 91.00 81 ILE A O 1
ATOM 634 N N . LYS A 1 82 ? -7.689 -14.663 21.291 1.00 88.44 82 LYS A N 1
ATOM 635 C CA . LYS A 1 82 ? -9.103 -14.829 20.882 1.00 88.44 82 LYS A CA 1
ATOM 636 C C . LYS A 1 82 ? -9.320 -16.086 20.007 1.00 88.44 82 LYS A C 1
ATOM 638 O O . LYS A 1 82 ? -10.042 -16.039 19.018 1.00 88.44 82 LYS A O 1
ATOM 643 N N . ASN A 1 83 ? -8.694 -17.210 20.375 1.00 90.56 83 ASN A N 1
ATOM 644 C CA . ASN A 1 83 ? -8.734 -18.497 19.660 1.00 90.56 83 ASN A CA 1
ATOM 645 C C . ASN A 1 83 ? -8.096 -18.499 18.258 1.00 90.56 83 ASN A C 1
ATOM 647 O O . ASN A 1 83 ? -8.226 -19.483 17.533 1.00 90.56 83 ASN A O 1
ATOM 651 N N . ILE A 1 84 ? -7.367 -17.446 17.881 1.00 94.00 84 ILE A N 1
ATOM 652 C CA . ILE A 1 84 ? -6.591 -17.397 16.641 1.00 94.00 84 ILE A CA 1
ATOM 653 C C . ILE A 1 84 ? -5.136 -17.720 16.969 1.00 94.00 84 ILE A C 1
ATOM 655 O O . ILE A 1 84 ? -4.524 -17.092 17.837 1.00 94.00 84 ILE A O 1
ATOM 659 N N . GLN A 1 85 ? -4.580 -18.706 16.265 1.00 95.81 85 GLN A N 1
ATOM 660 C CA . GLN A 1 85 ? -3.163 -19.030 16.356 1.00 95.81 85 GLN A CA 1
ATOM 661 C C . GLN A 1 85 ? -2.355 -18.062 15.492 1.00 95.81 85 GLN A C 1
ATOM 663 O O . GLN A 1 85 ? -2.554 -17.993 14.278 1.00 95.81 85 GLN A O 1
ATOM 668 N N . PHE A 1 86 ? -1.419 -17.363 16.126 1.00 96.38 86 PHE A N 1
ATOM 669 C CA . PHE A 1 86 ? -0.498 -16.450 15.472 1.00 96.38 86 PHE A CA 1
ATOM 670 C C . PHE A 1 86 ? 0.894 -17.052 15.351 1.00 96.38 86 PHE A C 1
ATOM 672 O O . PHE A 1 86 ? 1.365 -17.803 16.218 1.00 96.38 86 PHE A O 1
ATOM 679 N N . TYR A 1 87 ? 1.553 -16.672 14.267 1.00 94.69 87 TYR A N 1
ATOM 680 C CA . TYR A 1 87 ? 2.849 -17.169 13.862 1.00 94.69 87 TYR A CA 1
ATOM 681 C C . TYR A 1 87 ? 3.796 -15.998 13.613 1.00 94.69 87 TYR A C 1
ATOM 683 O O . TYR A 1 87 ? 3.441 -15.021 12.947 1.00 94.69 87 TYR A O 1
ATOM 691 N N . GLN A 1 88 ? 5.009 -16.112 14.140 1.00 91.88 88 GLN A N 1
ATOM 692 C CA . GLN A 1 88 ? 6.113 -15.248 13.750 1.00 91.88 88 GLN A CA 1
ATOM 693 C C . GLN A 1 88 ? 6.602 -15.721 12.387 1.00 91.88 88 GLN A C 1
ATOM 695 O O . GLN A 1 88 ? 6.728 -16.924 12.160 1.00 91.88 88 GLN A O 1
ATOM 700 N N . VAL A 1 89 ? 6.878 -14.777 11.493 1.00 88.12 89 VAL A N 1
ATOM 701 C CA . VAL A 1 89 ? 7.518 -15.098 10.224 1.00 88.12 89 VAL A CA 1
ATOM 702 C C . VAL A 1 89 ? 9.008 -14.859 10.338 1.00 88.12 89 VAL A C 1
ATOM 704 O O . VAL A 1 89 ? 9.454 -13.714 10.454 1.00 88.12 89 VAL A O 1
ATOM 707 N N . GLU A 1 90 ? 9.761 -15.948 10.286 1.00 81.81 90 GLU A N 1
ATOM 708 C CA . GLU A 1 90 ? 11.215 -15.925 10.230 1.00 81.81 90 GLU A CA 1
ATOM 709 C C . GLU A 1 90 ? 11.707 -16.096 8.787 1.00 81.81 90 GLU A C 1
ATOM 711 O O . GLU A 1 90 ? 10.950 -16.418 7.872 1.00 81.81 90 GLU A O 1
ATOM 716 N N . ASP A 1 91 ? 12.990 -15.817 8.575 1.00 80.75 91 ASP A N 1
ATOM 717 C CA . ASP A 1 91 ? 13.730 -16.086 7.335 1.00 80.75 91 ASP A CA 1
ATOM 718 C C . ASP A 1 91 ? 13.302 -15.378 6.037 1.00 80.75 91 ASP A C 1
ATOM 720 O O . ASP A 1 91 ? 14.083 -15.379 5.083 1.00 80.75 91 ASP A O 1
ATOM 724 N N . LEU A 1 92 ? 12.170 -14.671 6.012 1.00 86.19 92 LEU A N 1
ATOM 725 C CA . LEU A 1 92 ? 11.839 -13.741 4.930 1.00 86.19 92 LEU A CA 1
ATOM 726 C C . LEU A 1 92 ? 12.495 -12.368 5.160 1.00 86.19 92 LEU A C 1
ATOM 728 O O . LEU A 1 92 ? 12.459 -11.845 6.282 1.00 86.19 92 LEU A O 1
ATOM 732 N N . PRO A 1 93 ? 13.078 -11.744 4.119 1.00 89.44 93 PRO A N 1
ATOM 733 C CA . PRO A 1 93 ? 13.495 -10.354 4.205 1.00 89.44 93 PRO A CA 1
ATOM 734 C C . PRO A 1 93 ? 12.274 -9.449 4.427 1.00 89.44 93 PRO A C 1
ATOM 736 O O . PRO A 1 93 ? 11.159 -9.761 4.023 1.00 89.44 93 PRO A O 1
ATOM 739 N N . VAL A 1 94 ? 12.490 -8.320 5.093 1.00 91.12 94 VAL A N 1
ATOM 740 C CA . VAL A 1 94 ? 11.453 -7.317 5.365 1.00 91.12 94 VAL A CA 1
ATOM 741 C C . VAL A 1 94 ? 11.868 -6.017 4.698 1.00 91.12 94 VAL A C 1
ATOM 743 O O . VAL A 1 94 ? 13.041 -5.641 4.796 1.00 91.12 94 VAL A O 1
ATOM 746 N N . ASN A 1 95 ? 10.917 -5.336 4.057 1.00 91.25 95 ASN A N 1
ATOM 747 C CA . ASN A 1 95 ? 11.118 -4.044 3.410 1.00 91.25 95 ASN A CA 1
ATOM 748 C C . ASN A 1 95 ? 11.682 -3.052 4.424 1.00 91.25 95 ASN A C 1
ATOM 750 O O . ASN A 1 95 ? 11.059 -2.725 5.437 1.00 91.25 95 ASN A O 1
ATOM 754 N N . ARG A 1 96 ? 12.910 -2.600 4.189 1.00 85.00 96 ARG A N 1
ATOM 755 C CA . ARG A 1 96 ? 13.615 -1.721 5.121 1.00 85.00 96 ARG A CA 1
ATOM 756 C C . ARG A 1 96 ? 14.737 -1.005 4.417 1.00 85.00 96 ARG A C 1
ATOM 758 O O . ARG A 1 96 ? 15.292 -1.486 3.437 1.00 85.00 96 ARG A O 1
ATOM 765 N N . ARG A 1 97 ? 15.144 0.128 4.993 1.00 81.88 97 ARG A N 1
ATOM 766 C CA . ARG A 1 97 ? 16.276 0.914 4.486 1.00 81.88 97 ARG A CA 1
ATOM 767 C C . ARG A 1 97 ? 16.097 1.236 2.990 1.00 81.88 97 ARG A C 1
ATOM 769 O O . ARG A 1 97 ? 17.083 1.228 2.268 1.00 81.88 97 ARG A O 1
ATOM 776 N N . GLY A 1 98 ? 14.871 1.537 2.558 1.00 83.00 98 GLY A N 1
ATOM 777 C CA . GLY A 1 98 ? 14.522 1.891 1.175 1.00 83.00 98 GLY A CA 1
ATOM 778 C C . GLY A 1 98 ? 14.798 0.814 0.131 1.00 83.00 98 GLY A C 1
ATOM 779 O O . GLY A 1 98 ? 15.043 1.150 -1.021 1.00 83.00 98 GLY A O 1
ATOM 780 N N . PHE A 1 99 ? 14.764 -0.448 0.549 1.00 87.94 99 PHE A N 1
ATOM 781 C CA . PHE A 1 99 ? 14.670 -1.594 -0.339 1.00 87.94 99 PHE A CA 1
ATOM 782 C C . PHE A 1 99 ? 13.366 -2.325 -0.064 1.00 87.94 99 PHE A C 1
ATOM 784 O O . PHE A 1 99 ? 12.934 -2.420 1.097 1.00 87.94 99 PHE A O 1
ATOM 791 N N . LYS A 1 100 ? 12.772 -2.847 -1.130 1.00 91.50 100 LYS A N 1
ATOM 792 C CA . LYS A 1 100 ? 11.621 -3.733 -1.083 1.00 91.50 100 LYS A CA 1
ATOM 793 C C . LYS A 1 100 ? 11.969 -5.057 -1.727 1.00 91.50 100 LYS A C 1
ATOM 795 O O . LYS A 1 100 ? 12.737 -5.122 -2.684 1.00 91.50 100 LYS A O 1
ATOM 800 N N . TYR A 1 101 ? 11.375 -6.101 -1.179 1.00 92.31 101 TYR A N 1
ATOM 801 C CA . TYR A 1 101 ? 11.616 -7.462 -1.606 1.00 92.31 101 TYR A CA 1
ATOM 802 C C . TYR A 1 101 ? 10.354 -8.042 -2.209 1.00 92.31 101 TYR A C 1
ATOM 804 O O . TYR A 1 101 ? 9.243 -7.814 -1.725 1.00 92.31 101 TYR A O 1
ATOM 812 N N . LYS A 1 102 ? 10.549 -8.828 -3.257 1.00 91.50 102 LYS A N 1
ATOM 813 C CA . LYS A 1 102 ? 9.489 -9.594 -3.893 1.00 91.50 102 LYS A CA 1
ATOM 814 C C . LYS A 1 102 ? 10.006 -10.966 -4.241 1.00 91.50 102 LYS A C 1
ATOM 816 O O . LYS A 1 102 ? 11.183 -11.103 -4.533 1.00 91.50 102 LYS A O 1
ATOM 821 N N . LEU A 1 103 ? 9.168 -11.987 -4.215 1.00 91.75 103 LEU A N 1
ATOM 822 C CA . LEU A 1 103 ? 9.623 -13.308 -4.615 1.00 91.75 103 LEU A CA 1
ATOM 823 C C . LEU A 1 103 ? 9.824 -13.390 -6.120 1.00 91.75 103 LEU A C 1
ATOM 825 O O . LEU A 1 103 ? 9.068 -12.824 -6.910 1.00 91.75 103 LEU A O 1
ATOM 829 N N . CYS A 1 104 ? 10.842 -14.149 -6.496 1.00 92.56 104 CYS A N 1
ATOM 830 C CA . CYS A 1 104 ? 11.070 -14.521 -7.875 1.00 92.56 104 CYS A CA 1
ATOM 831 C C . CYS A 1 104 ? 11.409 -16.002 -7.968 1.00 92.56 104 CYS A C 1
ATOM 833 O O . CYS A 1 104 ? 11.808 -16.648 -6.996 1.00 92.56 104 CYS A O 1
ATOM 835 N N . ARG A 1 105 ? 11.229 -16.554 -9.160 1.00 91.50 105 ARG A N 1
ATOM 836 C CA . ARG A 1 105 ? 11.578 -17.934 -9.474 1.00 91.50 105 ARG A CA 1
ATOM 837 C C . ARG A 1 105 ? 12.313 -17.991 -10.805 1.00 91.50 105 ARG A C 1
ATOM 839 O O . ARG A 1 105 ? 12.040 -17.166 -11.677 1.00 91.50 105 ARG A O 1
ATOM 846 N N . PRO A 1 106 ? 13.200 -18.974 -11.001 1.00 93.19 106 PRO A N 1
ATOM 847 C CA . PRO A 1 106 ? 13.765 -19.244 -12.309 1.00 93.19 106 PRO A CA 1
ATOM 848 C C . PRO A 1 106 ? 12.677 -19.514 -13.342 1.00 93.19 106 PRO A C 1
ATOM 850 O O . PRO A 1 106 ? 11.737 -20.278 -13.089 1.00 93.19 106 PRO A O 1
ATOM 853 N N . LEU A 1 107 ? 12.832 -18.922 -14.521 1.00 92.56 107 LEU A N 1
ATOM 854 C CA . LEU A 1 107 ? 11.979 -19.178 -15.668 1.00 92.56 107 LEU A CA 1
ATOM 855 C C . LEU A 1 107 ? 12.869 -19.505 -16.874 1.00 92.56 107 LEU A C 1
ATOM 857 O O . LEU A 1 107 ? 13.353 -18.591 -17.528 1.00 92.56 107 LEU A O 1
ATOM 861 N N . PRO A 1 108 ? 13.083 -20.795 -17.204 1.00 91.56 108 PRO A N 1
ATOM 862 C CA . PRO A 1 108 ? 14.010 -21.199 -18.268 1.00 91.56 108 PRO A CA 1
ATOM 863 C C . PRO A 1 108 ? 13.702 -20.668 -19.672 1.00 91.56 108 PRO A C 1
ATOM 865 O O . PRO A 1 108 ? 14.556 -20.745 -20.546 1.00 91.56 108 PRO A O 1
ATOM 868 N N . VAL A 1 109 ? 12.485 -20.168 -19.896 1.00 92.88 109 VAL A N 1
ATOM 869 C CA . VAL A 1 109 ? 12.088 -19.529 -21.158 1.00 92.88 109 VAL A CA 1
ATOM 870 C C . VAL A 1 109 ? 12.702 -18.130 -21.294 1.00 92.88 109 VAL A C 1
ATOM 872 O O . VAL A 1 109 ? 12.897 -17.669 -22.412 1.00 92.88 109 VAL A O 1
ATOM 875 N N . PHE A 1 110 ? 13.026 -17.465 -20.180 1.00 94.19 110 PHE A N 1
ATOM 876 C CA . PHE A 1 110 ? 13.704 -16.171 -20.182 1.00 94.19 110 PHE A CA 1
ATOM 877 C C . PHE A 1 110 ? 15.207 -16.394 -20.332 1.00 94.19 110 PHE A C 1
ATOM 879 O O . PHE A 1 110 ? 15.839 -17.052 -19.501 1.00 94.19 110 PHE A O 1
ATOM 886 N N . THR A 1 111 ? 15.781 -15.852 -21.400 1.00 92.06 111 THR A N 1
ATOM 887 C CA . THR A 1 111 ? 17.187 -16.033 -21.774 1.00 92.06 111 THR A CA 1
ATOM 888 C C . THR A 1 111 ? 18.066 -14.867 -21.351 1.00 92.06 111 THR A C 1
ATOM 890 O O . THR A 1 111 ? 19.274 -15.056 -21.232 1.00 92.06 111 THR A O 1
ATOM 893 N N . SER A 1 112 ? 17.479 -13.690 -21.114 1.00 91.75 112 SER A N 1
ATOM 894 C CA . SER A 1 112 ? 18.216 -12.480 -20.738 1.00 91.75 112 SER A CA 1
ATOM 895 C C . SER A 1 112 ? 18.043 -12.109 -19.265 1.00 91.75 112 SER A C 1
ATOM 897 O O . SER A 1 112 ? 19.022 -11.731 -18.616 1.00 91.75 112 SER A O 1
ATOM 899 N N . ASN A 1 113 ? 16.834 -12.249 -18.713 1.00 91.38 113 ASN A N 1
ATOM 900 C CA . ASN A 1 113 ? 16.543 -11.957 -17.307 1.00 91.38 113 ASN A CA 1
ATOM 901 C C . ASN A 1 113 ? 16.546 -13.195 -16.403 1.00 91.38 113 ASN A C 1
ATOM 903 O O . ASN A 1 113 ? 16.743 -13.045 -15.202 1.00 91.38 113 ASN A O 1
ATOM 907 N N . PHE A 1 114 ? 16.363 -14.405 -16.948 1.00 93.56 114 PHE A N 1
ATOM 908 C CA . PHE A 1 114 ? 16.375 -15.719 -16.267 1.00 93.56 114 PHE A CA 1
ATOM 909 C C . PHE A 1 114 ? 15.329 -15.980 -15.166 1.00 93.56 114 PHE A C 1
ATOM 911 O O . PHE A 1 114 ? 15.086 -17.141 -14.820 1.00 93.56 114 PHE A O 1
ATOM 918 N N . TYR A 1 115 ? 14.726 -14.947 -14.587 1.00 94.12 115 TYR A N 1
ATOM 919 C CA . TYR A 1 115 ? 13.792 -15.038 -13.466 1.00 94.12 115 TYR A CA 1
ATOM 920 C C . TYR A 1 115 ? 12.485 -14.329 -13.814 1.00 94.12 115 TYR A C 1
ATOM 922 O O . TYR A 1 115 ? 12.481 -13.405 -14.622 1.00 94.12 115 TYR A O 1
ATOM 930 N N . ALA A 1 116 ? 11.401 -14.748 -13.168 1.00 93.38 116 ALA A N 1
ATOM 931 C CA . ALA A 1 116 ? 10.116 -14.062 -13.199 1.00 93.38 116 ALA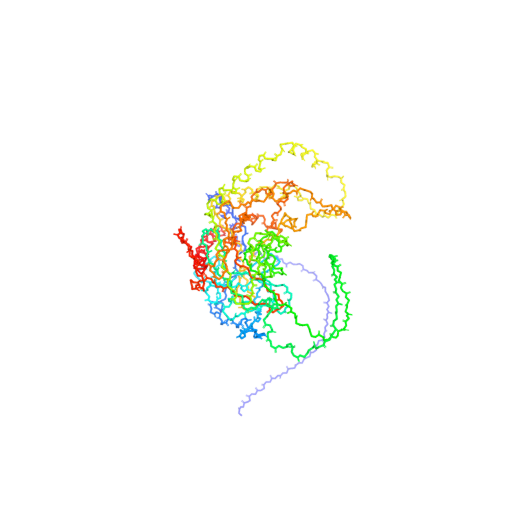 A CA 1
ATOM 932 C C . ALA A 1 116 ? 9.545 -13.935 -11.785 1.00 93.38 116 ALA A C 1
ATOM 934 O O . ALA A 1 116 ? 9.890 -14.704 -10.876 1.00 93.38 116 ALA A O 1
ATOM 935 N N . THR A 1 117 ? 8.651 -12.974 -11.613 1.00 92.75 117 THR A N 1
ATOM 936 C CA . THR A 1 117 ? 7.929 -12.703 -10.378 1.00 92.75 117 THR A CA 1
ATOM 937 C C . THR A 1 117 ? 7.076 -13.907 -9.970 1.00 92.75 117 THR A C 1
ATOM 939 O O . THR A 1 117 ? 6.544 -14.654 -10.794 1.00 92.75 117 THR A O 1
ATOM 942 N N . THR A 1 118 ? 6.965 -14.134 -8.663 1.00 90.94 118 THR A N 1
ATOM 943 C CA . THR A 1 118 ? 6.073 -15.141 -8.080 1.00 90.94 118 THR A CA 1
ATOM 944 C C . THR A 1 118 ? 5.563 -14.657 -6.727 1.00 90.94 118 THR A C 1
ATOM 946 O O . THR A 1 118 ? 6.083 -13.688 -6.177 1.00 90.94 118 THR A O 1
ATOM 949 N N . ASP A 1 119 ? 4.575 -15.353 -6.170 1.00 88.06 119 ASP A N 1
ATOM 950 C CA . ASP A 1 119 ? 3.996 -15.029 -4.866 1.00 88.06 119 ASP A CA 1
ATOM 951 C C . ASP A 1 119 ? 3.925 -16.255 -3.934 1.00 88.06 119 ASP A C 1
ATOM 953 O O . ASP A 1 119 ? 4.274 -17.375 -4.331 1.00 88.06 119 ASP A O 1
ATOM 957 N N . LEU A 1 120 ? 3.498 -16.040 -2.687 1.00 84.31 120 LEU A N 1
ATOM 958 C CA . LEU A 1 120 ? 3.222 -17.080 -1.693 1.00 84.31 120 LEU A CA 1
ATOM 959 C C . LEU A 1 120 ? 1.718 -17.329 -1.529 1.00 84.31 120 LEU A C 1
ATOM 961 O O . LEU A 1 120 ? 0.905 -16.435 -1.764 1.00 84.31 120 LEU A O 1
ATOM 965 N N . PRO A 1 121 ? 1.340 -18.519 -1.025 1.00 85.56 121 PRO A N 1
ATOM 966 C CA . PRO A 1 121 ? 0.007 -18.728 -0.481 1.00 85.56 121 PRO A CA 1
ATOM 967 C C . PRO A 1 121 ? -0.356 -17.614 0.527 1.00 85.56 121 PRO A C 1
ATOM 969 O O . PRO A 1 121 ? 0.511 -17.203 1.306 1.00 85.56 121 PRO A O 1
ATOM 972 N N . PRO A 1 122 ? -1.617 -17.149 0.555 1.00 90.50 122 PRO A N 1
ATOM 973 C CA . PRO A 1 122 ? -2.804 -17.809 -0.000 1.00 90.50 122 PRO A CA 1
ATOM 974 C C . PRO A 1 122 ? -3.094 -17.573 -1.494 1.00 90.50 122 PRO A C 1
ATOM 976 O O . PRO A 1 122 ? -4.085 -18.121 -1.964 1.00 90.50 122 PRO A O 1
ATOM 979 N N . TYR A 1 123 ? -2.256 -16.836 -2.235 1.00 92.62 123 TYR A N 1
ATOM 980 C CA . TYR A 1 123 ? -2.546 -16.411 -3.616 1.00 92.62 123 TYR A CA 1
ATOM 981 C C . TYR A 1 123 ? -3.851 -15.609 -3.727 1.00 92.62 123 TYR A C 1
ATOM 983 O O . TYR A 1 123 ? -4.713 -15.893 -4.551 1.00 92.62 123 TYR A O 1
ATOM 991 N N . ASP A 1 124 ? -4.004 -14.650 -2.818 1.00 95.00 124 ASP A N 1
ATOM 992 C CA . ASP A 1 124 ? -5.181 -13.797 -2.675 1.00 95.00 124 ASP A CA 1
ATOM 993 C C . ASP A 1 124 ? -4.727 -12.437 -2.115 1.00 95.00 124 ASP A C 1
ATOM 995 O O . ASP A 1 124 ? -3.595 -12.287 -1.632 1.00 95.00 124 ASP A O 1
ATOM 999 N N . ALA A 1 125 ? -5.608 -11.442 -2.132 1.00 96.94 125 ALA A N 1
ATOM 1000 C CA . ALA A 1 125 ? -5.389 -10.186 -1.436 1.00 96.94 125 ALA A CA 1
ATOM 1001 C C . ALA A 1 125 ? -5.315 -10.429 0.085 1.00 96.94 125 ALA A C 1
ATOM 1003 O O . ALA A 1 125 ? -6.292 -10.790 0.749 1.00 96.94 125 ALA A O 1
ATOM 1004 N N . CYS A 1 126 ? -4.133 -10.220 0.660 1.00 96.81 126 CYS A N 1
ATOM 1005 C CA . CYS A 1 126 ? -3.844 -10.453 2.072 1.00 96.81 126 CYS A CA 1
ATOM 1006 C C . CYS A 1 126 ? -2.837 -9.428 2.606 1.00 96.81 126 CYS A C 1
ATOM 1008 O O . CYS A 1 126 ? -2.382 -8.535 1.890 1.00 96.81 126 CYS 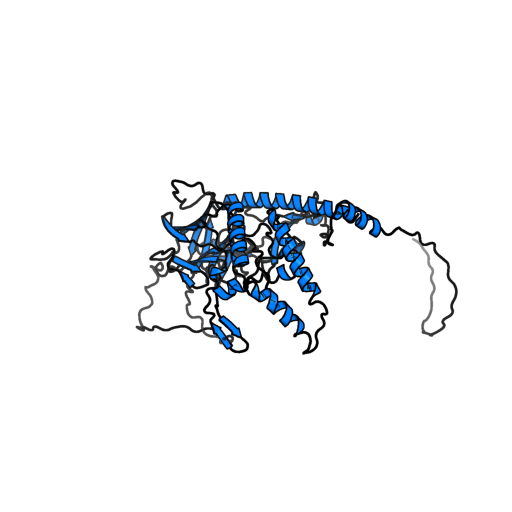A O 1
ATOM 1010 N N . ILE A 1 127 ? -2.461 -9.540 3.881 1.00 97.56 127 ILE A N 1
ATOM 1011 C CA . ILE A 1 127 ? -1.383 -8.725 4.439 1.00 97.56 127 ILE A CA 1
ATOM 1012 C C . ILE A 1 127 ? -0.041 -9.229 3.901 1.00 97.56 127 ILE A C 1
ATOM 1014 O O . ILE A 1 127 ? 0.255 -10.424 3.926 1.00 97.56 127 ILE A O 1
ATOM 1018 N N . ASN A 1 128 ? 0.776 -8.305 3.403 1.00 95.50 128 ASN A N 1
ATOM 1019 C CA . ASN A 1 128 ? 2.043 -8.601 2.760 1.00 95.50 128 ASN A CA 1
ATOM 1020 C C . ASN A 1 128 ? 3.094 -9.035 3.791 1.00 95.50 128 ASN A C 1
ATOM 1022 O O . ASN A 1 128 ? 3.352 -8.350 4.785 1.00 95.50 128 ASN A O 1
ATOM 1026 N N . LEU A 1 129 ? 3.748 -10.164 3.522 1.00 93.88 129 LEU A N 1
ATOM 1027 C CA . LEU A 1 129 ? 4.794 -10.703 4.384 1.00 93.88 129 LEU A CA 1
ATOM 1028 C C . LEU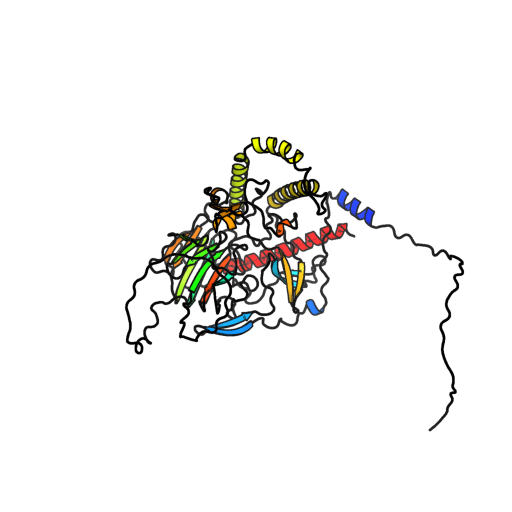 A 1 129 ? 6.098 -9.887 4.331 1.00 93.88 129 LEU A C 1
ATOM 1030 O O . LEU A 1 129 ? 6.856 -9.880 5.294 1.00 93.88 129 LEU A O 1
ATOM 1034 N N . PHE A 1 130 ? 6.375 -9.177 3.245 1.00 94.00 130 PHE A N 1
ATOM 1035 C CA . PHE A 1 130 ? 7.566 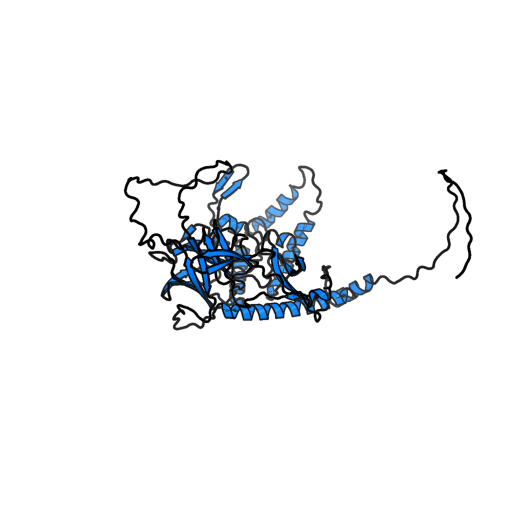-8.335 3.120 1.00 94.00 130 PHE A CA 1
ATOM 1036 C C . PHE A 1 130 ? 7.323 -6.930 3.681 1.00 94.00 130 PHE A C 1
ATOM 1038 O O . PHE A 1 130 ? 8.238 -6.301 4.211 1.00 94.00 130 PHE A O 1
ATOM 1045 N N . ASP A 1 131 ? 6.079 -6.451 3.609 1.00 95.44 131 ASP A N 1
ATOM 1046 C CA . ASP A 1 131 ? 5.719 -5.051 3.839 1.00 95.44 131 ASP A CA 1
ATOM 1047 C C . ASP A 1 131 ? 5.098 -4.806 5.224 1.00 95.44 131 ASP A C 1
ATOM 1049 O O . ASP A 1 131 ? 3.935 -4.421 5.382 1.00 95.44 131 ASP A O 1
ATOM 1053 N N . ARG A 1 132 ? 5.902 -5.088 6.251 1.00 96.06 132 ARG A N 1
ATOM 1054 C CA . ARG A 1 132 ? 5.499 -5.115 7.663 1.00 96.06 132 ARG A CA 1
ATOM 1055 C C . ARG A 1 132 ? 6.616 -4.691 8.607 1.00 96.06 132 ARG A C 1
ATOM 1057 O O . ARG A 1 132 ? 7.789 -4.781 8.264 1.00 96.06 132 ARG A O 1
ATOM 1064 N N . SER A 1 133 ? 6.275 -4.344 9.842 1.00 96.06 133 SER A N 1
ATOM 1065 C CA . SER A 1 133 ? 7.265 -4.343 10.922 1.00 96.06 133 SER A CA 1
ATOM 1066 C C . SER A 1 133 ? 7.633 -5.773 11.339 1.00 96.06 133 SER A C 1
ATOM 1068 O O . SER A 1 133 ? 6.805 -6.684 11.289 1.00 96.06 133 SER A O 1
ATOM 1070 N N . THR A 1 134 ? 8.865 -5.983 11.811 1.00 93.12 134 THR A N 1
ATOM 1071 C CA . THR A 1 134 ? 9.363 -7.303 12.245 1.00 93.12 134 THR A CA 1
ATOM 1072 C C . THR A 1 134 ? 8.614 -7.878 13.449 1.00 93.12 134 THR A C 1
ATOM 1074 O O . THR A 1 134 ? 8.649 -9.085 13.662 1.00 93.12 134 THR A O 1
ATOM 1077 N N . GLY A 1 135 ? 7.961 -7.025 14.245 1.00 93.62 135 GLY A N 1
ATOM 1078 C CA . GLY A 1 135 ? 7.168 -7.437 15.409 1.00 93.62 135 GLY A CA 1
ATOM 1079 C C . GLY A 1 135 ? 5.745 -7.902 15.082 1.00 93.62 135 GLY A C 1
ATOM 1080 O O . GLY A 1 135 ? 4.998 -8.216 16.005 1.00 93.62 135 GLY A O 1
ATOM 1081 N N . ILE A 1 136 ? 5.346 -7.904 13.805 1.00 96.94 136 ILE A N 1
ATOM 1082 C CA . ILE A 1 136 ? 4.024 -8.379 13.392 1.00 96.94 136 ILE A CA 1
ATOM 1083 C C . ILE A 1 136 ? 3.980 -9.907 13.387 1.00 96.94 136 ILE A C 1
ATOM 1085 O O . ILE A 1 136 ? 4.827 -10.569 12.784 1.00 96.94 136 ILE A O 1
ATOM 1089 N N . LEU A 1 137 ? 2.926 -10.440 13.996 1.00 97.25 137 LEU A N 1
ATOM 1090 C CA . LEU A 1 137 ? 2.545 -11.845 13.950 1.00 97.25 137 LEU A CA 1
ATOM 1091 C C . LEU A 1 137 ? 1.322 -12.022 13.047 1.00 97.25 137 LEU A C 1
ATOM 1093 O O . LEU A 1 137 ? 0.420 -11.183 13.055 1.00 97.25 137 LEU A O 1
ATOM 1097 N N . PHE A 1 138 ? 1.272 -13.130 12.313 1.00 96.69 138 PHE A N 1
ATOM 1098 C CA . PHE A 1 138 ? 0.252 -13.408 11.297 1.00 96.69 138 PHE A CA 1
ATOM 1099 C C . PHE A 1 138 ? -0.608 -14.604 11.678 1.00 96.69 138 PHE A C 1
ATOM 1101 O O . PHE A 1 138 ? -0.110 -15.565 12.266 1.00 96.69 138 PHE A O 1
ATOM 1108 N N . SER A 1 139 ? -1.880 -14.584 11.296 1.00 95.56 139 SER A N 1
ATOM 1109 C CA . SER A 1 139 ? -2.649 -15.812 11.100 1.00 95.56 139 SER A CA 1
ATOM 1110 C C . SER A 1 139 ? -2.092 -16.607 9.912 1.00 95.56 139 SER A C 1
ATOM 1112 O O . SER A 1 139 ? -1.384 -16.077 9.056 1.00 95.56 139 SER A O 1
ATOM 1114 N N . LYS A 1 140 ? -2.422 -17.900 9.837 1.00 91.44 140 LYS A N 1
ATOM 1115 C CA . LYS A 1 140 ? -1.916 -18.802 8.787 1.00 91.44 140 LYS A CA 1
ATOM 1116 C C . LYS A 1 140 ? -2.309 -18.380 7.361 1.00 91.44 140 LYS A C 1
ATOM 1118 O O . LYS A 1 140 ? -1.590 -18.687 6.420 1.00 91.44 140 LYS A O 1
ATOM 1123 N N . ASP A 1 141 ? -3.450 -17.715 7.210 1.00 93.19 141 ASP A N 1
ATOM 1124 C CA . ASP A 1 141 ? -3.977 -17.204 5.939 1.00 93.19 141 ASP A CA 1
ATOM 1125 C C . ASP A 1 141 ? -3.489 -15.784 5.602 1.00 93.19 141 ASP A C 1
ATOM 1127 O O . ASP A 1 141 ? -3.918 -15.214 4.605 1.00 93.19 141 ASP A O 1
ATOM 1131 N N . CYS A 1 142 ? -2.613 -15.197 6.426 1.00 95.62 142 CYS A N 1
ATOM 1132 C CA . CYS A 1 142 ? -2.086 -13.841 6.258 1.00 95.62 142 CYS A CA 1
ATOM 1133 C C . CYS A 1 142 ? -3.155 -12.732 6.235 1.00 95.62 142 CYS A C 1
ATOM 1135 O O . CYS A 1 142 ? -2.863 -11.622 5.793 1.00 95.62 142 CYS A O 1
ATOM 1137 N N . LYS A 1 143 ? -4.384 -12.986 6.703 1.00 96.94 143 LYS A N 1
ATOM 1138 C CA . LYS A 1 143 ? -5.466 -11.982 6.719 1.00 96.94 143 LYS A CA 1
ATOM 1139 C C . LYS A 1 143 ? -5.545 -11.226 8.043 1.00 96.94 143 LYS A C 1
ATOM 1141 O O . LYS A 1 143 ? -5.863 -10.038 8.053 1.00 96.94 143 LYS A O 1
ATOM 1146 N N . THR A 1 144 ? -5.213 -11.881 9.153 1.00 98.25 144 THR A N 1
ATOM 1147 C CA . THR A 1 144 ? -5.262 -11.318 10.507 1.00 98.25 144 THR A CA 1
ATOM 1148 C C . THR A 1 144 ? -3.859 -11.089 11.058 1.00 98.25 144 THR A C 1
ATOM 1150 O O . THR A 1 144 ? -2.988 -11.953 10.945 1.00 98.25 144 THR A O 1
ATOM 1153 N N . ILE A 1 145 ? -3.643 -9.943 11.707 1.00 98.38 145 ILE A N 1
ATOM 1154 C CA . ILE A 1 145 ? -2.359 -9.618 12.336 1.00 98.38 145 ILE A CA 1
ATOM 1155 C C . ILE A 1 145 ? -2.499 -9.176 13.789 1.00 98.38 145 ILE A C 1
ATOM 1157 O O . ILE A 1 145 ? -3.540 -8.671 14.215 1.00 98.38 145 ILE A O 1
ATOM 1161 N N . THR A 1 146 ? -1.413 -9.340 14.541 1.00 98.12 146 THR A N 1
ATOM 1162 C CA . THR A 1 146 ? -1.253 -8.820 15.902 1.00 98.12 146 THR A CA 1
ATOM 1163 C C . THR A 1 146 ? 0.212 -8.473 16.194 1.00 98.12 146 THR A C 1
ATOM 1165 O O . THR A 1 146 ? 1.099 -8.697 15.372 1.00 98.12 146 THR A O 1
ATOM 1168 N N . THR A 1 147 ? 0.469 -7.902 17.367 1.00 96.69 147 THR A N 1
ATOM 1169 C CA . THR A 1 147 ? 1.801 -7.633 17.922 1.00 96.69 147 THR A CA 1
ATOM 1170 C C . THR A 1 147 ? 1.749 -7.856 19.423 1.00 96.69 147 THR A C 1
ATOM 1172 O O . THR A 1 147 ? 0.714 -7.612 20.040 1.00 96.69 147 THR A O 1
ATOM 1175 N N . LEU A 1 148 ? 2.858 -8.259 20.035 1.00 94.31 148 LEU A N 1
ATOM 1176 C CA . LEU A 1 148 ? 2.933 -8.388 21.490 1.00 94.31 148 LEU A CA 1
ATOM 1177 C C . LEU A 1 148 ? 3.102 -7.028 22.174 1.00 94.31 148 LEU A C 1
ATOM 1179 O O . LEU A 1 148 ? 2.531 -6.800 23.240 1.00 94.31 148 LEU A O 1
ATOM 1183 N N . GLU A 1 149 ? 3.866 -6.118 21.560 1.00 92.75 149 GLU A N 1
ATOM 1184 C CA . GLU A 1 149 ? 4.254 -4.852 22.183 1.00 92.75 149 GLU A CA 1
ATOM 1185 C C . GLU A 1 149 ? 4.426 -3.707 21.186 1.00 92.75 149 GLU A C 1
ATOM 1187 O O . GLU A 1 149 ? 4.973 -3.870 20.088 1.00 92.75 149 GLU A O 1
ATOM 1192 N N . GLY A 1 150 ? 4.019 -2.516 21.631 1.00 95.00 150 GLY A N 1
ATOM 1193 C CA . GLY A 1 150 ? 4.185 -1.271 20.895 1.00 95.00 150 GLY A CA 1
ATOM 1194 C C . GLY A 1 150 ? 3.346 -1.217 19.623 1.00 95.00 150 GLY A C 1
ATOM 1195 O O . GLY A 1 150 ? 2.652 -2.167 19.267 1.00 95.00 150 GLY A O 1
ATOM 1196 N N . TRP A 1 151 ? 3.394 -0.076 18.937 1.00 97.25 151 TRP A N 1
ATOM 1197 C CA . TRP A 1 151 ? 2.729 0.062 17.647 1.00 97.25 151 TRP A CA 1
ATOM 1198 C C . TRP A 1 151 ? 3.545 -0.644 16.579 1.00 97.25 151 TRP A C 1
ATOM 1200 O O . TRP A 1 151 ? 4.750 -0.429 16.467 1.00 97.25 151 TRP A O 1
ATOM 1210 N N . ARG A 1 152 ? 2.871 -1.472 15.789 1.00 97.88 152 ARG A N 1
ATOM 1211 C CA . ARG A 1 152 ? 3.436 -2.142 14.621 1.00 97.88 152 ARG A CA 1
ATOM 1212 C C . ARG A 1 152 ? 2.403 -2.118 13.515 1.00 97.88 152 ARG A C 1
ATOM 1214 O O . ARG A 1 152 ? 1.210 -2.226 13.796 1.00 97.88 152 ARG A O 1
ATOM 1221 N N . SER A 1 153 ? 2.862 -2.018 12.277 1.00 98.44 153 SER A N 1
ATOM 1222 C CA . SER A 1 153 ? 1.976 -1.971 11.123 1.00 98.44 153 SER A CA 1
ATOM 1223 C C . SER A 1 153 ? 2.403 -2.920 10.016 1.00 98.44 153 SER A C 1
ATOM 1225 O O . SER A 1 153 ? 3.576 -3.283 9.899 1.00 98.44 153 SER A O 1
ATOM 1227 N N . ALA A 1 154 ? 1.437 -3.284 9.182 1.00 98.44 154 ALA A N 1
ATOM 1228 C CA . ALA A 1 154 ? 1.650 -3.993 7.932 1.00 98.44 154 ALA A CA 1
ATOM 1229 C C . ALA A 1 154 ? 0.647 -3.517 6.875 1.00 98.44 154 ALA A C 1
ATOM 1231 O O . ALA A 1 154 ? -0.451 -3.056 7.207 1.00 98.44 154 ALA A O 1
ATOM 1232 N N . ARG A 1 155 ? 1.044 -3.608 5.606 1.00 98.38 155 ARG A N 1
ATOM 1233 C CA . ARG A 1 155 ? 0.216 -3.251 4.447 1.00 98.38 155 ARG A CA 1
ATOM 1234 C C . ARG A 1 155 ? -0.274 -4.495 3.716 1.00 98.38 155 ARG A C 1
ATOM 1236 O O . ARG A 1 155 ? 0.333 -5.558 3.825 1.00 98.38 155 ARG A O 1
ATOM 1243 N N . ALA A 1 156 ? -1.358 -4.359 2.960 1.00 98.12 156 ALA A N 1
ATOM 1244 C CA . ALA A 1 156 ? -1.795 -5.390 2.026 1.00 98.12 156 ALA A CA 1
ATOM 1245 C C . ALA A 1 156 ? -0.754 -5.636 0.914 1.00 98.12 156 ALA A C 1
ATOM 1247 O O . ALA A 1 156 ? 0.117 -4.802 0.658 1.00 98.12 156 ALA A O 1
ATOM 1248 N N . ASN A 1 157 ? -0.836 -6.785 0.244 1.00 96.81 157 ASN A N 1
ATOM 1249 C CA . ASN A 1 157 ? -0.007 -7.122 -0.921 1.00 96.81 157 ASN A CA 1
ATOM 1250 C C . ASN A 1 157 ? -0.438 -6.410 -2.213 1.00 96.81 157 ASN A C 1
ATOM 1252 O O . ASN A 1 157 ? 0.337 -6.394 -3.168 1.00 96.81 157 ASN A O 1
ATOM 1256 N N . VAL A 1 158 ? -1.616 -5.783 -2.209 1.00 96.81 158 VAL A N 1
ATOM 1257 C CA . VAL A 1 158 ? -2.214 -5.096 -3.357 1.00 96.81 158 VAL A CA 1
ATOM 1258 C C . VAL A 1 158 ? -2.426 -3.605 -3.104 1.00 96.81 158 VAL A C 1
ATOM 1260 O O . VAL A 1 158 ? -2.770 -3.195 -1.991 1.00 96.81 158 VAL A O 1
ATOM 1263 N N . CYS A 1 159 ? -2.242 -2.790 -4.147 1.00 95.81 159 CYS A N 1
ATOM 1264 C CA . CYS A 1 159 ? -2.512 -1.347 -4.116 1.00 95.81 159 CYS A CA 1
ATOM 1265 C C . CYS A 1 159 ? -3.716 -0.937 -4.940 1.00 95.81 159 CYS A C 1
ATOM 1267 O O . CYS A 1 159 ? -3.963 -1.464 -6.017 1.00 95.81 159 CYS A O 1
ATOM 1269 N N . ILE A 1 160 ? -4.380 0.118 -4.491 1.00 98.12 160 ILE A N 1
ATOM 1270 C CA . ILE A 1 160 ? -5.412 0.818 -5.240 1.00 98.12 160 ILE A CA 1
ATOM 1271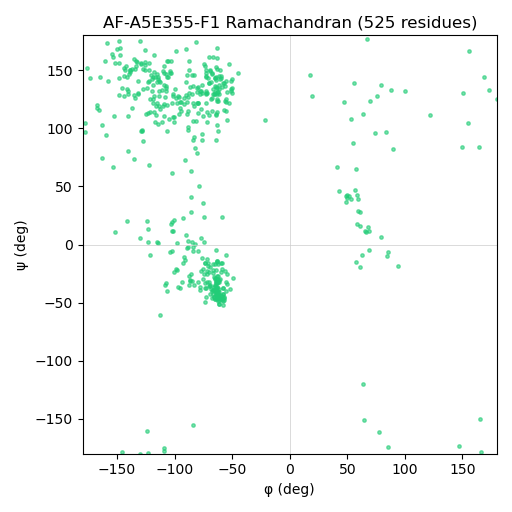 C C . ILE A 1 160 ? -4.748 2.004 -5.946 1.00 98.12 160 ILE A C 1
ATOM 1273 O O . ILE A 1 160 ? -4.175 2.884 -5.295 1.00 98.12 160 ILE A O 1
ATOM 1277 N N . ARG A 1 161 ? -4.793 1.989 -7.282 1.00 96.25 161 ARG A N 1
ATOM 1278 C CA . ARG A 1 161 ? -4.155 2.986 -8.166 1.00 96.25 161 ARG A CA 1
ATOM 1279 C C . ARG A 1 161 ? -5.168 3.897 -8.851 1.00 96.25 161 ARG A C 1
ATOM 1281 O O . ARG A 1 161 ? -4.914 5.078 -9.043 1.00 96.25 161 ARG A O 1
ATOM 1288 N N . GLU A 1 162 ? -6.326 3.363 -9.192 1.00 96.62 162 GLU A N 1
ATOM 1289 C CA . GLU A 1 162 ? -7.445 4.072 -9.808 1.00 96.62 162 GLU A CA 1
ATOM 1290 C C . GLU A 1 162 ? -8.733 3.285 -9.557 1.00 96.62 162 GLU A C 1
ATOM 1292 O O . GLU A 1 162 ? -8.683 2.167 -9.048 1.00 96.62 162 GLU A O 1
ATOM 1297 N N . GLY A 1 163 ? -9.886 3.839 -9.922 1.00 96.00 163 GLY A N 1
ATOM 1298 C CA . GLY A 1 163 ? -11.159 3.134 -9.841 1.00 96.00 163 GLY A CA 1
ATOM 1299 C C . GLY A 1 163 ? -11.730 3.069 -8.425 1.00 96.00 163 GLY A C 1
ATOM 1300 O O . GLY A 1 163 ? -11.402 3.877 -7.558 1.00 96.00 163 GLY A O 1
ATOM 1301 N N . LYS A 1 164 ? -12.658 2.130 -8.209 1.00 96.44 164 LYS A N 1
ATOM 1302 C CA . LYS A 1 164 ? -13.466 2.040 -6.986 1.00 96.44 164 LYS A CA 1
ATOM 1303 C C . LYS A 1 164 ? -13.329 0.662 -6.356 1.00 96.44 164 LYS A C 1
ATOM 1305 O O . LYS A 1 164 ? -13.835 -0.306 -6.925 1.00 96.44 164 LYS A O 1
ATOM 1310 N N . TYR A 1 165 ? -12.694 0.590 -5.190 1.00 97.56 165 TYR A N 1
ATOM 1311 C CA . TYR A 1 165 ? -12.456 -0.669 -4.479 1.00 97.56 165 TYR A CA 1
ATOM 1312 C C . TYR A 1 165 ? -13.016 -0.626 -3.061 1.00 97.56 165 TYR A C 1
ATOM 1314 O O . TYR A 1 165 ? -12.804 0.349 -2.337 1.00 97.56 165 TYR A O 1
ATOM 1322 N N . TYR A 1 166 ? -13.704 -1.698 -2.671 1.00 97.94 166 TYR A N 1
ATOM 1323 C CA . TYR A 1 166 ? -14.227 -1.894 -1.323 1.00 97.94 166 TYR A CA 1
ATOM 1324 C C . TYR A 1 166 ? -13.529 -3.055 -0.612 1.00 97.94 166 TYR A C 1
ATOM 1326 O O . TYR A 1 166 ? -13.248 -4.092 -1.215 1.00 97.94 166 TYR A O 1
ATOM 1334 N N . PHE A 1 167 ? -13.267 -2.873 0.677 1.00 98.50 167 PHE A N 1
ATOM 1335 C CA . PHE A 1 167 ? -12.762 -3.902 1.582 1.00 98.50 167 PHE A CA 1
ATOM 1336 C C . PHE A 1 167 ? -13.157 -3.577 3.022 1.00 98.50 167 PHE A C 1
ATOM 1338 O O . PHE A 1 167 ? -13.514 -2.441 3.342 1.00 98.50 167 PHE A O 1
ATOM 1345 N N . GLU A 1 168 ? -13.061 -4.567 3.905 1.00 98.62 168 GLU A N 1
ATOM 1346 C CA . GLU A 1 168 ? -13.415 -4.424 5.314 1.00 98.62 168 GLU A CA 1
ATOM 1347 C C . GLU A 1 168 ? -12.244 -4.760 6.234 1.00 98.62 168 GLU A C 1
ATOM 1349 O O . GLU A 1 168 ? -11.403 -5.616 5.953 1.00 98.62 168 GLU A O 1
ATOM 1354 N N . PHE A 1 169 ? -12.234 -4.119 7.393 1.00 98.62 169 PHE A N 1
ATOM 1355 C CA . PHE A 1 169 ? -11.411 -4.483 8.526 1.00 98.62 169 PHE A CA 1
ATOM 1356 C C . PHE A 1 169 ? -12.290 -5.035 9.638 1.00 98.62 169 PHE A C 1
ATOM 1358 O O . PHE A 1 169 ? -13.132 -4.325 10.187 1.00 98.62 169 PHE A O 1
ATOM 1365 N N . LYS A 1 170 ? -12.057 -6.288 10.018 1.00 98.25 170 LYS A N 1
ATOM 1366 C CA . LYS A 1 170 ? -12.701 -6.907 11.174 1.00 98.25 170 LYS A CA 1
ATOM 1367 C C . LYS A 1 170 ? -11.870 -6.662 12.423 1.00 98.25 170 LYS A C 1
ATOM 1369 O O . LYS A 1 170 ? -10.703 -7.058 12.486 1.00 98.25 170 LYS A O 1
ATOM 1374 N N . ILE A 1 171 ? -12.474 -6.045 13.430 1.00 97.62 171 ILE A N 1
ATOM 1375 C CA . ILE A 1 171 ? -11.813 -5.730 14.693 1.00 97.62 171 ILE A CA 1
ATOM 1376 C C . ILE A 1 171 ? -11.971 -6.922 15.636 1.00 97.62 171 ILE A C 1
ATOM 1378 O O . ILE A 1 171 ? -13.024 -7.144 16.223 1.00 97.62 171 ILE A O 1
ATOM 1382 N N . VAL A 1 172 ? -10.928 -7.740 15.760 1.00 97.19 172 VAL A N 1
ATOM 1383 C CA . VAL A 1 172 ? -10.980 -8.997 16.531 1.00 97.19 172 VAL A CA 1
ATOM 1384 C C . VAL A 1 172 ? -10.651 -8.771 18.006 1.00 97.19 172 VAL A C 1
ATOM 1386 O O . VAL A 1 172 ? -11.184 -9.455 18.881 1.00 97.19 172 VAL A O 1
ATOM 1389 N N . LYS A 1 173 ? -9.747 -7.831 18.288 1.00 95.38 173 LYS A N 1
ATOM 1390 C CA . LYS A 1 173 ? -9.426 -7.390 19.642 1.00 95.38 173 LYS A CA 1
ATOM 1391 C C . LYS A 1 173 ? -8.929 -5.950 19.609 1.00 95.38 173 LYS A C 1
ATOM 1393 O O . LYS A 1 173 ? -7.827 -5.692 19.131 1.00 95.38 173 LYS A O 1
ATOM 1398 N N . ALA A 1 174 ? -9.718 -5.033 20.137 1.00 92.12 174 ALA A N 1
ATOM 1399 C CA . ALA A 1 174 ? -9.328 -3.647 20.356 1.00 92.12 174 ALA A CA 1
ATOM 1400 C C . ALA A 1 174 ? -9.512 -3.293 21.833 1.00 92.12 174 ALA A C 1
ATOM 1402 O O . ALA A 1 174 ? -9.532 -4.172 22.700 1.00 92.12 174 ALA A O 1
ATOM 1403 N N . ASN A 1 175 ? -9.593 -2.001 22.116 1.00 86.25 175 ASN A N 1
ATOM 1404 C CA . ASN A 1 175 ? -9.711 -1.517 23.469 1.00 86.25 175 ASN A CA 1
ATOM 1405 C C . ASN A 1 175 ? -11.166 -1.567 23.936 1.00 86.25 175 ASN A C 1
ATOM 1407 O O . ASN A 1 175 ? -11.934 -0.625 23.740 1.00 86.25 175 ASN A O 1
ATOM 1411 N N . ASP A 1 176 ? -11.535 -2.673 24.571 1.00 74.00 176 ASP A N 1
ATOM 1412 C CA . ASP A 1 176 ? -12.869 -2.872 25.121 1.00 74.00 176 ASP A CA 1
ATOM 1413 C C . ASP A 1 176 ? -12.912 -2.384 26.575 1.00 74.00 176 ASP A C 1
ATOM 1415 O O . ASP A 1 176 ? -12.985 -3.186 27.505 1.00 74.00 176 ASP A O 1
ATOM 1419 N N . TYR A 1 177 ? -12.896 -1.064 26.803 1.00 60.56 177 TYR A N 1
ATOM 1420 C CA . TYR A 1 177 ? -12.962 -0.485 28.162 1.00 60.56 177 TYR A CA 1
ATOM 1421 C C . TYR A 1 177 ? -14.183 -0.952 28.996 1.00 60.56 177 TYR A C 1
ATOM 1423 O O . TYR A 1 177 ? -14.230 -0.691 30.198 1.00 60.56 177 TYR A O 1
ATOM 1431 N N . ASN A 1 178 ? -15.155 -1.660 28.400 1.00 47.16 178 ASN A N 1
ATOM 1432 C CA . ASN A 1 178 ? -16.431 -2.021 29.018 1.00 47.16 178 ASN A CA 1
ATOM 1433 C C . ASN A 1 178 ? -16.847 -3.512 28.932 1.00 47.16 178 ASN A C 1
ATOM 1435 O O . ASN A 1 178 ? -17.954 -3.809 29.373 1.00 47.16 178 ASN A O 1
ATOM 1439 N N . ASP A 1 179 ? -16.031 -4.446 28.417 1.00 43.97 179 ASP A N 1
ATOM 1440 C CA . ASP A 1 179 ? -16.467 -5.857 28.220 1.00 43.97 179 ASP A CA 1
ATOM 1441 C C . ASP A 1 179 ? -16.042 -6.848 29.330 1.00 43.97 179 ASP A C 1
ATOM 1443 O O . ASP A 1 179 ? -16.401 -8.021 29.307 1.00 43.97 179 ASP A O 1
ATOM 1447 N N . ASP A 1 180 ? -15.352 -6.398 30.382 1.00 40.09 180 ASP A N 1
ATOM 1448 C CA . ASP A 1 180 ? -15.078 -7.248 31.554 1.00 40.09 180 ASP A CA 1
ATOM 1449 C C . ASP A 1 180 ? -16.240 -7.208 32.559 1.00 40.09 180 ASP A C 1
ATOM 1451 O O . ASP A 1 180 ? -16.118 -6.768 33.707 1.00 40.09 180 ASP A O 1
ATOM 1455 N N . GLY A 1 181 ? -17.400 -7.683 32.116 1.00 40.12 181 GLY A N 1
ATOM 1456 C CA . GLY A 1 181 ? -18.606 -7.845 32.921 1.00 40.12 181 GLY A CA 1
ATOM 1457 C C . GLY A 1 181 ? -18.592 -9.027 33.897 1.00 40.12 181 GLY A C 1
ATOM 1458 O O . GLY A 1 181 ? -19.676 -9.492 34.236 1.00 40.12 181 GLY A O 1
ATOM 1459 N N . ASN A 1 182 ? -17.438 -9.553 34.347 1.00 37.06 182 ASN A N 1
ATOM 1460 C CA . ASN A 1 182 ? -17.462 -10.676 35.303 1.00 37.06 182 ASN A CA 1
ATOM 1461 C C . ASN A 1 182 ? -16.289 -10.862 36.293 1.00 37.06 182 ASN A C 1
ATOM 1463 O O . ASN A 1 182 ? -16.282 -11.866 36.991 1.00 37.06 182 ASN A O 1
ATOM 1467 N N . ASP A 1 183 ? -15.352 -9.918 36.448 1.00 41.59 183 ASP A N 1
ATOM 1468 C CA . ASP A 1 183 ? -14.235 -10.072 37.419 1.00 41.59 183 ASP A CA 1
ATOM 1469 C C . ASP A 1 183 ? -14.125 -8.931 38.453 1.00 41.59 183 ASP A C 1
ATOM 1471 O O . ASP A 1 183 ? -13.095 -8.733 39.096 1.00 41.59 183 ASP A O 1
ATOM 1475 N N . ARG A 1 184 ? -15.202 -8.163 38.675 1.00 38.12 184 ARG A N 1
ATOM 1476 C CA . ARG A 1 184 ? -15.224 -7.051 39.654 1.00 38.12 184 ARG A CA 1
ATOM 1477 C C . ARG A 1 184 ? -15.725 -7.420 41.057 1.00 38.12 184 ARG A C 1
ATOM 1479 O O . ARG A 1 184 ? -16.108 -6.532 41.810 1.00 38.12 184 ARG A O 1
ATOM 1486 N N . ASN A 1 185 ? -15.667 -8.692 41.453 1.00 35.31 185 ASN A N 1
ATOM 1487 C CA . ASN A 1 185 ? -16.013 -9.112 42.820 1.00 35.31 185 ASN A CA 1
ATOM 1488 C C . ASN A 1 185 ? -14.809 -9.352 43.746 1.00 35.31 185 ASN A C 1
ATOM 1490 O O . ASN A 1 185 ? -14.960 -10.012 44.767 1.00 35.31 185 ASN A O 1
ATOM 1494 N N . ASN A 1 186 ? -13.630 -8.791 43.453 1.00 40.62 186 ASN A N 1
ATOM 1495 C CA . ASN A 1 186 ? -12.528 -8.773 44.424 1.00 40.62 186 ASN A CA 1
ATOM 1496 C C . ASN A 1 186 ? -11.555 -7.599 44.214 1.00 40.62 186 ASN A C 1
ATOM 1498 O O . ASN A 1 186 ? -10.396 -7.790 43.870 1.00 40.62 186 ASN A O 1
ATOM 1502 N N . ALA A 1 187 ? -12.021 -6.369 44.433 1.00 35.75 187 ALA A N 1
ATOM 1503 C CA . ALA A 1 187 ? -11.149 -5.245 44.795 1.00 35.75 187 ALA A CA 1
ATOM 1504 C C . ALA A 1 187 ? -11.997 -4.107 45.372 1.00 35.75 187 ALA A C 1
ATOM 1506 O O . ALA A 1 187 ? -12.270 -3.096 44.729 1.00 35.75 187 ALA A O 1
ATOM 1507 N N . ALA A 1 188 ? -12.455 -4.295 46.605 1.00 32.31 188 ALA A N 1
ATOM 1508 C CA . ALA A 1 188 ? -12.892 -3.173 47.412 1.00 32.31 188 ALA A CA 1
ATOM 1509 C C . ALA A 1 188 ? -11.670 -2.326 47.816 1.00 32.31 188 ALA A C 1
ATOM 1511 O O . ALA A 1 188 ? -10.660 -2.862 48.268 1.00 32.31 188 ALA A O 1
ATOM 1512 N N . SER A 1 189 ? -11.858 -1.005 47.764 1.00 32.81 189 SER A N 1
ATOM 1513 C CA . SER A 1 189 ? -11.168 0.045 48.532 1.00 32.81 189 SER A CA 1
ATOM 1514 C C . SER A 1 189 ? -10.019 0.841 47.882 1.00 32.81 189 SER A C 1
ATOM 1516 O O . SER A 1 189 ? -9.035 0.310 47.380 1.00 32.81 189 SER A O 1
ATOM 1518 N N . SER A 1 190 ? -10.155 2.164 48.061 1.00 32.50 190 SER A N 1
ATOM 1519 C CA . SER A 1 190 ? -9.253 3.289 47.754 1.00 32.50 190 SER A CA 1
ATOM 1520 C C . SER A 1 190 ? -9.167 3.686 46.274 1.00 32.50 190 SER A C 1
ATOM 1522 O O . SER A 1 190 ? -8.946 2.855 45.413 1.00 32.50 190 SER A O 1
ATOM 1524 N N . GLY A 1 191 ? -9.345 4.938 45.859 1.00 27.92 191 GLY A N 1
ATOM 1525 C CA . GLY A 1 191 ? -9.555 6.213 46.539 1.00 27.92 191 GLY A CA 1
ATOM 1526 C C . GLY A 1 191 ? -9.408 7.320 45.480 1.00 27.92 191 GLY A C 1
ATOM 1527 O O . GLY A 1 191 ? -8.627 7.177 44.546 1.00 27.92 191 GLY A O 1
ATOM 1528 N N . ASN A 1 192 ? -10.206 8.382 45.597 1.00 32.16 192 ASN A N 1
ATOM 1529 C CA . ASN A 1 192 ? -10.275 9.545 44.700 1.00 32.16 192 ASN A CA 1
ATOM 1530 C C . ASN A 1 192 ? -8.921 10.140 44.264 1.00 32.16 192 ASN A C 1
ATOM 1532 O O . ASN A 1 192 ? -8.011 10.275 45.078 1.00 32.16 192 ASN A O 1
ATOM 1536 N N . GLY A 1 193 ? -8.875 10.685 43.041 1.00 28.08 193 GLY A N 1
ATOM 1537 C CA . GLY A 1 193 ? -7.834 11.630 42.628 1.00 28.08 193 GLY A CA 1
ATOM 1538 C C . GLY A 1 193 ? -8.012 12.167 41.207 1.00 28.08 193 GLY A C 1
ATOM 1539 O O . GLY A 1 193 ? -7.600 11.534 40.245 1.00 28.08 193 GLY A O 1
ATOM 1540 N N . ALA A 1 194 ? -8.616 13.349 41.084 1.00 30.12 194 ALA A N 1
ATOM 1541 C CA . ALA A 1 194 ? -8.623 14.158 39.867 1.00 30.12 194 ALA A CA 1
ATOM 1542 C C . ALA A 1 194 ? -7.216 14.706 39.546 1.00 30.12 194 ALA A C 1
ATOM 1544 O O . ALA A 1 194 ? -6.474 15.052 40.462 1.00 30.12 194 ALA A O 1
ATOM 1545 N N . GLY A 1 195 ? -6.875 14.869 38.262 1.00 28.19 195 GLY A N 1
ATOM 1546 C CA . GLY A 1 195 ? -5.637 15.546 37.862 1.00 28.19 195 GLY A CA 1
ATOM 1547 C C . GLY A 1 195 ? -5.449 15.673 36.350 1.00 28.19 195 GLY A C 1
ATOM 1548 O O . GLY A 1 195 ? -5.111 14.712 35.672 1.00 28.19 195 GLY A O 1
ATOM 1549 N N . ALA A 1 196 ? -5.658 16.883 35.835 1.00 28.31 196 ALA A N 1
ATOM 1550 C CA . ALA A 1 196 ? -5.292 17.321 34.491 1.00 28.31 196 ALA A CA 1
ATOM 1551 C C . ALA A 1 196 ? -3.767 17.530 34.350 1.00 28.31 196 ALA A C 1
ATOM 1553 O O . ALA A 1 196 ? -3.124 17.910 35.326 1.00 28.31 196 ALA A O 1
ATOM 1554 N N . GLY A 1 197 ? -3.202 17.410 33.136 1.00 27.08 197 GLY A N 1
ATOM 1555 C CA . GLY A 1 197 ? -1.885 18.004 32.836 1.00 27.08 197 GLY A CA 1
ATOM 1556 C C . GLY A 1 197 ? -1.049 17.379 31.707 1.00 27.08 197 GLY A C 1
ATOM 1557 O O . GLY A 1 197 ? -0.436 16.340 31.887 1.00 27.08 197 GLY A O 1
ATOM 1558 N N . ALA A 1 198 ? -1.025 18.079 30.569 1.00 27.59 198 ALA A N 1
ATOM 1559 C CA . ALA A 1 198 ? 0.062 18.333 29.604 1.00 27.59 198 ALA A CA 1
ATOM 1560 C C . ALA A 1 198 ? 1.347 17.455 29.522 1.00 27.59 198 ALA A C 1
ATOM 1562 O O . ALA A 1 198 ? 2.124 17.362 30.460 1.00 27.59 198 ALA A O 1
ATOM 1563 N N . GLY A 1 199 ? 1.628 16.996 28.290 1.00 26.84 199 GLY A N 1
ATOM 1564 C CA . GLY A 1 199 ? 2.857 17.208 27.491 1.00 26.84 199 GLY A CA 1
ATOM 1565 C C . GLY A 1 199 ? 4.265 17.030 28.090 1.00 26.84 199 GLY A C 1
ATOM 1566 O O . GLY A 1 199 ? 4.691 17.800 28.941 1.00 26.84 199 GLY A O 1
ATOM 1567 N N . GLY A 1 200 ? 5.067 16.149 27.475 1.00 27.59 200 GLY A N 1
ATOM 1568 C CA . GLY A 1 200 ? 6.530 16.143 27.608 1.00 27.59 200 GLY A CA 1
ATOM 1569 C C . GLY A 1 200 ? 7.206 15.027 26.801 1.00 27.59 200 GLY A C 1
ATOM 1570 O O . GLY A 1 200 ? 6.856 13.861 26.940 1.00 27.59 200 GLY A O 1
ATOM 1571 N N . ALA A 1 201 ? 8.154 15.393 25.938 1.00 29.47 201 ALA A N 1
ATOM 1572 C CA . ALA A 1 201 ? 8.920 14.502 25.069 1.00 29.47 201 ALA A CA 1
ATOM 1573 C C . ALA A 1 201 ? 10.210 13.979 25.738 1.00 29.47 201 ALA A C 1
ATOM 1575 O O . ALA A 1 201 ? 10.877 14.728 26.439 1.00 29.47 201 ALA A O 1
ATOM 1576 N N . GLY A 1 202 ? 10.580 12.730 25.418 1.00 28.89 202 GLY A N 1
ATOM 1577 C CA . GLY A 1 202 ? 11.954 12.249 25.181 1.00 28.89 202 GLY A CA 1
ATOM 1578 C C . GLY A 1 202 ? 12.992 12.263 26.316 1.00 28.89 202 GLY A C 1
ATOM 1579 O O . GLY A 1 202 ? 13.551 13.301 26.646 1.00 28.89 202 GLY A O 1
ATOM 1580 N N . GLY A 1 203 ? 13.398 11.071 26.769 1.00 26.52 203 GLY A N 1
ATOM 1581 C CA . GLY A 1 203 ? 14.639 10.848 27.521 1.00 26.52 203 GLY A CA 1
ATOM 1582 C C . GLY A 1 203 ? 14.977 9.357 27.628 1.00 26.52 203 GLY A C 1
ATOM 1583 O O . GLY A 1 203 ? 14.177 8.575 28.130 1.00 26.52 203 GLY A O 1
ATOM 1584 N N . ALA A 1 204 ? 16.137 8.958 27.107 1.00 29.86 204 ALA A N 1
ATOM 1585 C CA . ALA A 1 204 ? 16.616 7.579 27.052 1.00 29.86 204 ALA A CA 1
ATOM 1586 C C . ALA A 1 204 ? 17.297 7.121 28.358 1.00 29.86 204 ALA A C 1
ATOM 1588 O O . ALA A 1 204 ? 18.043 7.883 28.962 1.00 29.86 204 ALA A O 1
ATOM 1589 N N . GLY A 1 205 ? 17.135 5.832 28.685 1.00 27.91 205 GLY A N 1
ATOM 1590 C CA . GLY A 1 205 ? 18.169 4.997 29.314 1.00 27.91 205 GLY A CA 1
ATOM 1591 C C . GLY A 1 205 ? 18.327 5.063 30.836 1.00 27.91 205 GLY A C 1
ATOM 1592 O O . GLY A 1 205 ? 19.107 5.851 31.354 1.00 27.91 205 GLY A O 1
ATOM 1593 N N . GLY A 1 206 ? 17.708 4.112 31.538 1.00 26.23 206 GLY A N 1
ATOM 1594 C CA . GLY A 1 206 ? 18.041 3.770 32.922 1.00 26.23 206 GLY A CA 1
ATOM 1595 C C . GLY A 1 206 ? 17.468 2.405 33.294 1.00 26.23 206 GLY A C 1
ATOM 1596 O O . GLY A 1 206 ? 16.269 2.277 33.512 1.00 26.23 206 GLY A O 1
ATOM 1597 N N . ALA A 1 207 ? 18.319 1.378 33.322 1.00 34.22 207 ALA A N 1
ATOM 1598 C CA . ALA A 1 207 ? 17.960 0.036 33.766 1.00 34.22 207 ALA A CA 1
ATOM 1599 C C . ALA A 1 207 ? 17.658 0.045 35.273 1.00 34.22 207 ALA A C 1
ATOM 1601 O O . ALA A 1 207 ? 18.546 0.289 36.087 1.00 34.22 207 ALA A O 1
ATOM 1602 N N . GLY A 1 208 ? 16.408 -0.240 35.631 1.00 26.81 208 GLY A N 1
ATOM 1603 C CA . GLY A 1 208 ? 15.964 -0.448 37.003 1.00 26.81 208 GLY A CA 1
ATOM 1604 C C . GLY A 1 208 ? 14.968 -1.598 37.036 1.00 26.81 208 GLY A C 1
ATOM 1605 O O . GLY A 1 208 ? 13.871 -1.488 36.497 1.00 26.81 208 GLY A O 1
ATOM 1606 N N . ALA A 1 209 ? 15.376 -2.717 37.632 1.00 37.28 209 ALA A N 1
ATOM 1607 C CA . ALA A 1 209 ? 14.499 -3.837 37.933 1.00 37.28 209 ALA A CA 1
ATOM 1608 C C . ALA A 1 209 ? 13.414 -3.381 38.923 1.00 37.28 209 ALA A C 1
ATOM 1610 O O . ALA A 1 209 ? 13.731 -2.885 40.003 1.00 37.28 209 ALA A O 1
ATOM 1611 N N . GLY A 1 210 ? 12.145 -3.547 38.550 1.00 27.86 210 GLY A N 1
ATOM 1612 C CA . GLY A 1 210 ? 11.011 -3.099 39.350 1.00 27.86 210 GLY A CA 1
ATOM 1613 C C . GLY A 1 210 ? 9.718 -3.816 38.977 1.00 27.86 210 GLY A C 1
ATOM 1614 O O . GLY A 1 210 ? 9.018 -3.395 38.073 1.00 27.86 210 GLY A O 1
ATOM 1615 N N . ASN A 1 211 ? 9.452 -4.887 39.723 1.00 30.30 211 ASN A N 1
ATOM 1616 C CA . ASN A 1 211 ? 8.153 -5.395 40.170 1.00 30.30 211 ASN A CA 1
ATOM 1617 C C . ASN A 1 211 ? 7.029 -5.654 39.139 1.00 30.30 211 ASN A C 1
ATOM 1619 O O . ASN A 1 211 ? 6.336 -4.750 38.685 1.00 30.30 211 ASN A O 1
ATOM 1623 N N . SER A 1 212 ? 6.769 -6.942 38.896 1.00 38.22 212 SER A N 1
ATOM 1624 C CA . SER A 1 212 ? 5.594 -7.473 38.199 1.00 38.22 212 SER A CA 1
ATOM 1625 C C . SER A 1 212 ? 4.302 -7.141 38.957 1.00 38.22 212 SER A C 1
ATOM 1627 O O . SER A 1 212 ? 3.932 -7.837 39.902 1.00 38.22 212 SER A O 1
ATOM 1629 N N . GLY A 1 213 ? 3.611 -6.082 38.539 1.00 31.84 213 GLY A N 1
ATOM 1630 C CA . GLY A 1 213 ? 2.315 -5.672 39.076 1.00 31.84 213 GLY A CA 1
ATOM 1631 C C . GLY A 1 213 ? 1.285 -5.481 37.966 1.00 31.84 213 GLY A C 1
ATOM 1632 O O . GLY A 1 213 ? 1.143 -4.387 37.459 1.00 31.84 213 GLY A O 1
ATOM 1633 N N . ASN A 1 214 ? 0.573 -6.550 37.605 1.00 41.41 214 ASN A N 1
ATOM 1634 C CA . ASN A 1 214 ? -0.782 -6.542 37.030 1.00 41.41 214 ASN A CA 1
ATOM 1635 C C . ASN A 1 214 ? -1.137 -5.489 35.940 1.00 41.41 214 ASN A C 1
ATOM 1637 O O . ASN A 1 214 ? -2.217 -4.901 35.980 1.00 41.41 214 ASN A O 1
ATOM 1641 N N . ASP A 1 215 ? -0.282 -5.293 34.932 1.00 40.78 215 ASP A N 1
ATOM 1642 C CA . ASP A 1 215 ? -0.602 -4.463 33.762 1.00 40.78 215 ASP A CA 1
ATOM 1643 C C . ASP A 1 215 ? -1.546 -5.214 32.806 1.00 40.78 215 ASP A C 1
ATOM 1645 O O . ASP A 1 215 ? -1.104 -5.957 31.922 1.00 40.78 215 ASP A O 1
ATOM 1649 N N . LYS A 1 216 ? -2.863 -4.993 32.909 1.00 51.91 216 LYS A N 1
ATOM 1650 C CA . LYS A 1 216 ? -3.730 -5.156 31.729 1.00 51.91 216 LYS A CA 1
ATOM 1651 C C . LYS A 1 216 ? -3.283 -4.100 30.713 1.00 51.91 216 LYS A C 1
ATOM 1653 O O . LYS A 1 216 ? -3.733 -2.964 30.758 1.00 51.91 216 LYS A O 1
ATOM 1658 N N . LYS A 1 217 ? -2.328 -4.444 29.842 1.00 61.75 217 LYS A N 1
ATOM 1659 C CA . LYS A 1 217 ? -1.917 -3.573 28.735 1.00 61.75 217 LYS A CA 1
ATOM 1660 C C . LYS A 1 217 ? -3.117 -3.402 27.799 1.00 61.75 217 LYS A C 1
ATOM 1662 O O . LYS A 1 217 ? -3.521 -4.380 27.167 1.00 61.75 217 LYS A O 1
ATOM 1667 N N . ASP A 1 218 ? -3.650 -2.185 27.708 1.00 86.50 218 ASP A N 1
ATOM 1668 C CA . ASP A 1 218 ? -4.726 -1.849 26.772 1.00 86.50 218 ASP A CA 1
ATOM 1669 C C . ASP A 1 218 ? -4.299 -2.224 25.340 1.00 86.50 218 ASP A C 1
ATOM 1671 O O . ASP A 1 218 ? -3.220 -1.846 24.865 1.00 86.50 218 ASP A O 1
ATOM 1675 N N . SER A 1 219 ? -5.122 -3.036 24.673 1.00 93.31 219 SER A N 1
ATOM 1676 C CA . SER A 1 219 ? -4.919 -3.464 23.288 1.00 93.31 219 SER A CA 1
ATOM 1677 C C . SER A 1 219 ? -5.566 -2.447 22.361 1.00 93.31 219 SER A C 1
ATOM 1679 O O . SER A 1 219 ? -6.750 -2.188 22.503 1.00 93.31 219 SER A O 1
ATOM 1681 N N . HIS A 1 220 ? -4.834 -1.911 21.386 1.00 96.31 220 HIS A N 1
ATOM 1682 C CA . HIS A 1 220 ? -5.391 -0.943 20.437 1.00 96.31 220 HIS A CA 1
ATOM 1683 C C . HIS A 1 220 ? -5.174 -1.370 18.998 1.00 96.31 220 HIS A C 1
ATOM 1685 O O . HIS A 1 220 ? -4.234 -2.103 18.674 1.00 96.31 220 HIS A O 1
ATOM 1691 N N . VAL A 1 221 ? -6.022 -0.847 18.122 1.00 97.19 221 VAL A N 1
ATOM 1692 C CA . VAL A 1 221 ? -5.859 -0.982 16.678 1.00 97.19 221 VAL A CA 1
ATOM 1693 C C . VAL A 1 221 ? -6.069 0.362 15.990 1.00 97.19 221 VAL A C 1
ATOM 1695 O O . VAL A 1 221 ? -6.754 1.258 16.484 1.00 97.19 221 VAL A O 1
ATOM 1698 N N . ARG A 1 222 ? -5.449 0.514 14.826 1.00 97.50 222 ARG A N 1
ATOM 1699 C CA . ARG A 1 222 ? -5.698 1.617 13.908 1.00 97.50 222 ARG A CA 1
ATOM 1700 C C . ARG A 1 222 ? -5.666 1.067 12.496 1.00 97.50 222 ARG A C 1
ATOM 1702 O O . ARG A 1 222 ? -4.771 0.306 12.153 1.00 97.50 222 ARG A O 1
ATOM 1709 N N . ILE A 1 223 ? -6.642 1.438 11.692 1.00 98.00 223 ILE A N 1
ATOM 1710 C CA . ILE A 1 223 ? -6.852 0.875 10.356 1.00 98.00 223 ILE A CA 1
ATOM 1711 C C . ILE A 1 223 ? -6.989 2.001 9.347 1.00 98.00 223 ILE A C 1
ATOM 1713 O O . ILE A 1 223 ? -7.357 3.110 9.716 1.00 98.00 223 ILE A O 1
ATOM 1717 N N . GLY A 1 224 ? -6.687 1.756 8.084 1.00 97.88 224 GLY A N 1
ATOM 1718 C CA . GLY A 1 224 ? -6.808 2.794 7.073 1.00 97.88 224 GLY A CA 1
ATOM 1719 C C . GLY A 1 224 ? -6.094 2.434 5.790 1.00 97.88 224 GLY A C 1
ATOM 1720 O O . GLY A 1 224 ? -5.953 1.256 5.462 1.00 97.88 224 GLY A O 1
ATOM 1721 N N . ILE A 1 225 ? -5.616 3.456 5.088 1.00 98.50 225 ILE A N 1
ATOM 1722 C CA . ILE A 1 225 ? -4.803 3.291 3.885 1.00 98.50 225 ILE A CA 1
ATOM 1723 C C . ILE A 1 225 ? -3.510 4.090 3.989 1.00 98.50 225 ILE A C 1
ATOM 1725 O O . ILE A 1 225 ? -3.457 5.133 4.643 1.00 98.50 225 ILE A O 1
ATOM 1729 N N . ALA A 1 226 ? -2.462 3.619 3.326 1.00 98.19 226 ALA A N 1
ATOM 1730 C CA . ALA A 1 226 ? -1.190 4.316 3.258 1.00 98.19 226 ALA A CA 1
ATOM 1731 C C . ALA A 1 226 ? -0.418 3.998 1.981 1.00 98.19 226 ALA A C 1
ATOM 1733 O O . ALA A 1 226 ? -0.592 2.943 1.375 1.00 98.19 226 ALA A O 1
ATOM 1734 N N . ARG A 1 227 ? 0.475 4.906 1.601 1.00 96.50 227 ARG A N 1
ATOM 1735 C CA . ARG A 1 227 ? 1.448 4.690 0.531 1.00 96.50 227 ARG A CA 1
ATOM 1736 C C . ARG A 1 227 ? 2.667 3.907 1.038 1.00 96.50 227 ARG A C 1
ATOM 1738 O O . ARG A 1 227 ? 2.812 3.648 2.238 1.00 96.50 227 ARG A O 1
ATOM 1745 N N . LYS A 1 228 ? 3.563 3.547 0.120 1.00 92.88 228 LYS A N 1
ATOM 1746 C CA . LYS A 1 228 ? 4.784 2.767 0.389 1.00 92.88 228 LYS A CA 1
ATOM 1747 C C . LYS A 1 228 ? 5.756 3.455 1.349 1.00 92.88 228 LYS A C 1
ATOM 1749 O O . LYS A 1 228 ? 6.384 2.786 2.169 1.00 92.88 228 LYS A O 1
ATOM 1754 N N . GLU A 1 229 ? 5.812 4.783 1.317 1.00 92.31 229 GLU A N 1
ATOM 1755 C CA . GLU A 1 229 ? 6.714 5.598 2.135 1.00 92.31 229 GLU A CA 1
ATOM 1756 C C . GLU A 1 229 ? 6.330 5.624 3.624 1.00 92.31 229 GLU A C 1
ATOM 1758 O O . GLU A 1 229 ? 7.150 5.992 4.475 1.00 92.31 229 GLU A O 1
ATOM 1763 N N . ALA A 1 230 ? 5.085 5.256 3.953 1.00 94.00 230 ALA A N 1
ATOM 1764 C CA . ALA A 1 230 ? 4.578 5.289 5.319 1.00 94.00 230 ALA A CA 1
ATOM 1765 C C . ALA A 1 230 ? 5.380 4.355 6.235 1.00 94.00 230 ALA A C 1
ATOM 1767 O O . ALA A 1 230 ? 5.690 3.209 5.883 1.00 94.00 230 ALA A O 1
ATOM 1768 N N . ALA A 1 231 ? 5.701 4.828 7.441 1.00 93.19 231 ALA A N 1
ATOM 1769 C CA . ALA A 1 231 ? 6.488 4.039 8.386 1.00 93.19 231 ALA A CA 1
ATOM 1770 C C . ALA A 1 231 ? 5.721 2.809 8.897 1.00 93.19 231 ALA A C 1
ATOM 1772 O O . ALA A 1 231 ? 4.651 2.927 9.483 1.00 93.19 231 ALA A O 1
ATOM 1773 N N . LEU A 1 232 ? 6.332 1.630 8.767 1.00 95.38 232 LEU A N 1
ATOM 1774 C CA . LEU A 1 232 ? 5.790 0.365 9.280 1.00 95.38 232 LEU A CA 1
ATOM 1775 C C . LEU A 1 232 ? 5.932 0.219 10.808 1.00 95.38 232 LEU A C 1
ATOM 1777 O O . LEU A 1 232 ? 5.194 -0.530 11.441 1.00 95.38 232 LEU A O 1
ATOM 1781 N N . GLU A 1 233 ? 6.860 0.968 11.406 1.00 94.94 233 GLU A N 1
ATOM 1782 C CA . GLU A 1 233 ? 7.123 1.016 12.854 1.00 94.94 233 GLU A CA 1
ATOM 1783 C C . GLU A 1 233 ? 6.189 1.976 13.611 1.00 94.94 233 GLU A C 1
ATOM 1785 O O . GLU A 1 233 ? 6.246 2.082 14.833 1.00 94.94 233 GLU A O 1
ATOM 1790 N N . ALA A 1 234 ? 5.349 2.712 12.882 1.00 95.81 234 ALA A N 1
ATOM 1791 C CA . ALA A 1 234 ? 4.412 3.683 13.420 1.00 95.81 234 ALA A CA 1
ATOM 1792 C C . ALA A 1 234 ? 2.984 3.317 12.994 1.00 95.81 234 ALA A C 1
ATOM 1794 O O . ALA A 1 234 ? 2.798 2.632 11.983 1.00 95.81 234 ALA A O 1
ATOM 1795 N N . PRO A 1 235 ? 1.957 3.752 13.741 1.00 97.88 235 PRO A N 1
ATOM 1796 C CA . PRO A 1 235 ? 0.584 3.516 13.333 1.00 97.88 235 PRO A CA 1
ATOM 1797 C C . PRO A 1 235 ? 0.222 4.333 12.087 1.00 97.88 235 PRO A C 1
ATOM 1799 O O . PRO A 1 235 ? 0.695 5.458 11.917 1.00 97.88 235 PRO A O 1
ATOM 1802 N N . VAL A 1 236 ? -0.677 3.809 11.254 1.00 98.12 236 VAL A N 1
ATOM 1803 C CA . VAL A 1 236 ? -1.234 4.512 10.089 1.00 98.12 236 VAL A CA 1
ATOM 1804 C C . VAL A 1 236 ? -1.757 5.905 10.490 1.00 98.12 236 VAL A C 1
ATOM 1806 O O . VAL A 1 236 ? -2.269 6.106 11.594 1.00 98.12 236 VAL A O 1
ATOM 1809 N N . GLY A 1 237 ? -1.548 6.923 9.654 1.00 95.38 237 GLY A N 1
ATOM 1810 C CA . GLY A 1 237 ? -1.865 8.314 10.013 1.00 95.38 237 GLY A CA 1
ATOM 1811 C C . GLY A 1 237 ? -0.839 9.012 10.913 1.00 95.38 237 GLY A C 1
ATOM 1812 O O . GLY A 1 237 ? -1.089 10.126 11.376 1.00 95.38 237 GLY A O 1
ATOM 1813 N N . TYR A 1 238 ? 0.303 8.378 11.201 1.00 95.38 238 TYR A N 1
ATOM 1814 C CA . TYR A 1 238 ? 1.436 9.027 11.869 1.00 95.38 238 TYR A CA 1
ATOM 1815 C C . TYR A 1 238 ? 2.094 10.092 10.986 1.00 95.38 238 TYR A C 1
ATOM 1817 O O . TYR A 1 238 ? 2.344 11.194 11.458 1.00 95.38 238 TYR A O 1
ATOM 1825 N N . ASP A 1 239 ? 2.349 9.789 9.715 1.00 92.62 239 ASP A N 1
ATOM 1826 C CA . ASP A 1 239 ? 2.972 10.701 8.753 1.00 92.62 239 ASP A CA 1
ATOM 1827 C C . ASP A 1 239 ? 1.968 11.178 7.687 1.00 92.62 239 ASP A C 1
ATOM 1829 O O . ASP A 1 239 ? 0.774 10.885 7.762 1.00 92.62 239 ASP A O 1
ATOM 1833 N N . GLY A 1 240 ? 2.439 11.983 6.729 1.00 91.94 240 GLY A N 1
ATOM 1834 C CA . GLY A 1 240 ? 1.628 12.505 5.621 1.00 91.94 240 GLY A CA 1
ATOM 1835 C C . GLY A 1 240 ? 1.353 11.499 4.498 1.00 91.94 240 GLY A C 1
ATOM 1836 O O . GLY A 1 240 ? 0.786 11.880 3.480 1.00 91.94 240 GLY A O 1
ATOM 1837 N N . TYR A 1 241 ? 1.763 10.235 4.655 1.00 95.19 241 TYR A N 1
ATOM 1838 C CA . TYR A 1 241 ? 1.621 9.195 3.630 1.00 95.19 241 TYR A CA 1
ATOM 1839 C C . TYR A 1 241 ? 0.462 8.232 3.892 1.00 95.19 241 TYR A C 1
ATOM 1841 O O . TYR A 1 241 ? 0.186 7.372 3.054 1.00 95.19 241 TYR A O 1
ATOM 1849 N N . GLY A 1 242 ? -0.211 8.346 5.038 1.00 96.12 242 GLY A N 1
ATOM 1850 C CA . GLY A 1 242 ? -1.324 7.476 5.396 1.00 96.12 242 GLY A CA 1
ATOM 1851 C C . GLY A 1 242 ? -2.446 8.202 6.120 1.00 96.12 242 GLY A C 1
ATOM 1852 O O . GLY A 1 242 ? -2.227 9.193 6.811 1.00 96.12 242 GLY A O 1
ATOM 1853 N N . TYR A 1 243 ? -3.645 7.652 5.981 1.00 96.94 243 TYR A N 1
ATOM 1854 C CA . TYR A 1 243 ? -4.884 8.127 6.583 1.00 96.94 243 TYR A CA 1
ATOM 1855 C C . TYR A 1 243 ? -5.424 6.990 7.443 1.00 96.94 243 TYR A C 1
ATOM 1857 O O . TYR A 1 243 ? -5.738 5.920 6.923 1.00 96.94 243 TYR A O 1
ATOM 1865 N N . GLY A 1 244 ? -5.456 7.183 8.763 1.00 96.50 244 GLY A N 1
ATOM 1866 C CA . GLY A 1 244 ? -5.801 6.131 9.721 1.00 96.50 244 GLY A CA 1
ATOM 1867 C C . GLY A 1 244 ? -7.024 6.476 10.555 1.00 96.50 244 GLY A C 1
ATOM 1868 O O . GLY A 1 244 ? -7.156 7.606 10.981 1.00 96.50 244 GLY A O 1
ATOM 1869 N N . LEU A 1 245 ? -7.882 5.519 10.869 1.00 95.69 245 LEU A N 1
ATOM 1870 C CA . LEU A 1 245 ? -9.002 5.666 11.796 1.00 95.69 245 LEU A CA 1
ATOM 1871 C C . LEU A 1 245 ? -8.625 5.049 13.139 1.00 95.69 245 LEU A C 1
ATOM 1873 O O . LEU A 1 245 ? -8.151 3.910 13.195 1.00 95.69 245 LEU A O 1
ATOM 1877 N N . ARG A 1 246 ? -8.798 5.816 14.215 1.00 93.75 246 ARG A N 1
ATOM 1878 C CA . ARG A 1 246 ? -8.454 5.408 15.582 1.00 93.75 246 ARG A CA 1
ATOM 1879 C C . ARG A 1 246 ? -9.606 4.655 16.242 1.00 93.75 246 ARG A C 1
ATOM 1881 O O . ARG A 1 246 ? -10.727 5.129 16.200 1.00 93.75 246 ARG A O 1
ATOM 1888 N N . ASP A 1 247 ? -9.312 3.546 16.913 1.00 92.44 247 ASP A N 1
ATOM 1889 C CA . ASP A 1 247 ? -10.307 2.733 17.626 1.00 92.44 247 ASP A CA 1
ATOM 1890 C C . ASP A 1 247 ? -11.105 3.510 18.686 1.00 92.44 247 ASP A C 1
ATOM 1892 O O . ASP A 1 247 ? -12.326 3.456 18.694 1.00 92.44 247 ASP A O 1
ATOM 1896 N N . ILE A 1 248 ? -10.439 4.283 19.546 1.00 89.88 248 ILE A N 1
ATOM 1897 C CA . ILE A 1 248 ? -11.071 4.900 20.726 1.00 89.88 248 ILE A CA 1
ATOM 1898 C C . ILE A 1 248 ? -12.190 5.892 20.384 1.00 89.88 248 ILE A C 1
ATOM 1900 O O . ILE A 1 248 ? -13.236 5.873 21.017 1.00 89.88 248 ILE A O 1
ATOM 1904 N N . ASP A 1 249 ? -11.942 6.814 19.459 1.00 87.38 249 ASP A N 1
ATOM 1905 C CA . ASP A 1 249 ? -12.855 7.918 19.128 1.00 87.38 249 ASP A CA 1
ATOM 1906 C C . ASP A 1 249 ? -13.249 7.924 17.649 1.00 87.38 249 ASP A C 1
ATOM 1908 O O . ASP A 1 249 ? -13.926 8.837 17.186 1.00 87.38 249 ASP A O 1
ATOM 1912 N N . GLY A 1 250 ? -12.780 6.941 16.875 1.00 88.75 250 GLY A N 1
ATOM 1913 C CA . GLY A 1 250 ? -13.077 6.812 15.452 1.00 88.75 250 GLY A CA 1
ATOM 1914 C C . GLY A 1 250 ? -12.450 7.884 14.569 1.00 88.75 250 GLY A C 1
ATOM 1915 O O . GLY A 1 250 ? -12.563 7.818 13.349 1.00 88.75 250 GLY A O 1
ATOM 1916 N N . GLN A 1 251 ? -11.782 8.868 15.171 1.00 90.50 251 GLN A N 1
ATOM 1917 C CA . GLN A 1 251 ? -11.307 10.052 14.478 1.00 90.50 251 GLN A CA 1
ATOM 1918 C C . GLN A 1 251 ? -10.256 9.696 13.434 1.00 90.50 251 GLN A C 1
ATOM 1920 O O . GLN A 1 251 ? -9.384 8.842 13.649 1.00 90.50 251 GLN A O 1
ATOM 1925 N N . LEU A 1 252 ? -10.299 10.435 12.327 1.00 93.56 252 LEU A N 1
ATOM 1926 C CA . LEU A 1 252 ? -9.240 10.418 11.337 1.00 93.56 252 LEU A CA 1
ATOM 1927 C C . LEU A 1 252 ? -7.933 10.935 11.956 1.00 93.56 252 LEU A C 1
ATOM 1929 O O . LEU A 1 252 ? -7.833 12.051 12.461 1.00 93.56 252 LEU A O 1
ATOM 1933 N N . MET A 1 253 ? -6.909 10.108 11.875 1.00 94.56 253 MET A N 1
ATOM 1934 C CA . MET A 1 253 ? -5.519 10.382 12.177 1.00 94.56 253 MET A CA 1
ATOM 1935 C C . MET A 1 253 ? -4.792 10.684 10.872 1.00 94.56 253 MET A C 1
ATOM 1937 O O . MET A 1 253 ? -4.738 9.850 9.967 1.00 94.56 253 MET A O 1
ATOM 1941 N N . PHE A 1 254 ? -4.195 11.866 10.808 1.00 93.38 254 PHE A N 1
ATOM 1942 C CA . PHE A 1 254 ? -3.345 12.298 9.707 1.00 93.38 254 PHE A CA 1
ATOM 1943 C C . PHE A 1 254 ? -2.236 13.186 10.268 1.00 93.38 254 PHE A C 1
ATOM 1945 O O . PHE A 1 254 ? -2.518 14.031 11.122 1.00 93.38 254 PHE A O 1
ATOM 1952 N N . THR A 1 255 ? -0.985 12.967 9.846 1.00 91.38 255 THR A N 1
ATOM 1953 C CA . THR A 1 255 ? 0.206 13.679 10.362 1.00 91.38 255 THR A CA 1
ATOM 1954 C C . THR A 1 255 ? 0.292 13.704 11.895 1.00 91.38 255 THR A C 1
ATOM 1956 O O . THR A 1 255 ? 0.624 14.714 12.517 1.00 91.38 255 THR A O 1
ATOM 1959 N N . SER A 1 256 ? -0.055 12.577 12.528 1.00 90.94 256 SER A N 1
ATOM 1960 C CA . SER A 1 256 ? -0.109 12.390 13.983 1.00 90.94 256 SER A CA 1
ATOM 1961 C C . SER A 1 256 ? -1.105 13.311 14.706 1.00 90.94 256 SER A C 1
ATOM 1963 O O . SER A 1 256 ? -1.065 13.443 15.934 1.00 90.94 256 SER A O 1
ATOM 1965 N N . ARG A 1 257 ? -2.036 13.926 13.972 1.00 90.44 257 ARG A N 1
ATOM 1966 C CA . ARG A 1 257 ? -3.078 14.807 14.501 1.00 90.44 257 ARG A CA 1
ATOM 1967 C C . ARG A 1 257 ? -4.448 14.186 14.286 1.00 90.44 257 ARG A C 1
ATOM 1969 O O . ARG A 1 257 ? -4.712 13.561 13.263 1.00 90.44 257 ARG A O 1
ATOM 1976 N N . ARG A 1 258 ? -5.326 14.404 15.261 1.00 90.19 258 ARG A N 1
ATOM 1977 C CA . ARG A 1 258 ? -6.739 14.046 15.158 1.00 90.19 258 ARG A CA 1
ATOM 1978 C C . ARG A 1 258 ? -7.463 15.078 14.303 1.00 90.19 258 ARG A C 1
ATOM 1980 O O . ARG A 1 258 ? -7.314 16.283 14.516 1.00 90.19 258 ARG A O 1
ATOM 1987 N N . LYS A 1 259 ? -8.254 14.608 13.354 1.00 85.31 259 LYS A N 1
ATOM 1988 C CA . LYS A 1 259 ? -9.162 15.393 12.526 1.00 85.31 259 LYS A CA 1
ATOM 1989 C C . LYS A 1 259 ? -10.581 14.997 12.914 1.00 85.31 259 LYS A C 1
ATOM 1991 O O . LYS A 1 259 ? -10.865 13.829 13.142 1.00 85.31 259 LYS A O 1
ATOM 1996 N N . LYS A 1 260 ? -11.478 15.981 12.986 1.00 71.94 260 LYS A N 1
ATOM 1997 C CA . LYS A 1 260 ? -12.895 15.745 13.311 1.00 71.94 260 LYS A CA 1
ATOM 1998 C C . LYS A 1 260 ? -13.683 15.115 12.149 1.00 71.94 260 LYS A C 1
ATOM 2000 O O . LYS A 1 260 ? -14.886 14.962 12.270 1.00 71.94 260 LYS A O 1
ATOM 2005 N N . GLN A 1 261 ? -13.042 14.805 11.023 1.00 68.81 261 GLN A N 1
ATOM 2006 C CA . GLN A 1 261 ? -13.663 14.071 9.918 1.00 68.81 261 GLN A CA 1
ATOM 2007 C C . GLN A 1 261 ? -13.849 12.600 10.309 1.00 68.81 261 GLN A C 1
ATOM 2009 O O . GLN A 1 261 ? -13.005 12.048 11.017 1.00 68.81 261 GLN A O 1
ATOM 2014 N N . CYS A 1 262 ? -14.939 11.990 9.829 1.00 60.03 262 CYS A N 1
ATOM 2015 C CA . CYS A 1 262 ? -15.348 10.616 10.150 1.00 60.03 262 CYS A CA 1
ATOM 2016 C C . CYS A 1 262 ? -15.545 10.397 11.662 1.00 60.03 262 CYS A C 1
ATOM 2018 O O . CYS A 1 262 ? -14.794 9.664 12.299 1.00 60.03 262 CYS A O 1
ATOM 2020 N N . VAL A 1 263 ? -16.534 11.077 12.256 1.00 58.59 263 VAL A N 1
ATOM 2021 C CA . VAL A 1 263 ? -16.836 10.929 13.687 1.00 58.59 263 VAL A CA 1
ATOM 2022 C C . VAL A 1 263 ? -17.639 9.659 13.906 1.00 58.59 263 VAL A C 1
ATOM 2024 O O . VAL A 1 263 ? -18.801 9.572 13.527 1.00 58.59 263 VAL A O 1
ATOM 2027 N N . TYR A 1 264 ? -17.023 8.710 14.591 1.00 66.25 264 TYR A N 1
ATOM 2028 C CA . TYR A 1 264 ? -17.755 7.709 15.336 1.00 66.25 264 TYR A CA 1
ATOM 2029 C C . TYR A 1 264 ? -17.958 8.323 16.715 1.00 66.25 264 TYR A C 1
ATOM 2031 O O . TYR A 1 264 ? -16.968 8.526 17.416 1.00 66.25 264 TYR A O 1
ATOM 2039 N N . GLU A 1 265 ? -19.186 8.658 17.112 1.00 62.84 265 GLU A N 1
ATOM 2040 C CA . GLU A 1 265 ? -19.404 9.277 18.434 1.00 62.84 265 GLU A CA 1
ATOM 2041 C C . GLU A 1 265 ? -18.805 8.421 19.574 1.00 62.84 265 GLU A C 1
ATOM 2043 O O . GLU A 1 265 ? -18.335 8.978 20.564 1.00 62.84 265 GLU A O 1
ATOM 2048 N N . ASP A 1 266 ? -18.668 7.105 19.346 1.00 76.56 266 ASP A N 1
ATOM 2049 C CA . ASP A 1 266 ? -18.118 6.120 20.288 1.00 76.56 266 ASP A CA 1
ATOM 2050 C C . ASP A 1 266 ? -16.908 5.309 19.766 1.00 76.56 266 ASP A C 1
ATOM 2052 O O . ASP A 1 266 ? -16.573 4.265 20.329 1.00 76.56 266 ASP A O 1
ATOM 2056 N N . GLY A 1 267 ? -16.273 5.712 18.660 1.00 88.19 267 GLY A N 1
ATOM 2057 C CA . GLY A 1 267 ? -15.198 4.912 18.053 1.00 88.19 267 GLY A CA 1
ATOM 2058 C C . GLY A 1 267 ? -15.642 3.547 17.502 1.00 88.19 267 GLY A C 1
ATOM 2059 O O . GLY A 1 267 ? -16.779 3.359 17.048 1.00 88.19 267 GLY A O 1
ATOM 2060 N N . PHE A 1 268 ? -14.728 2.579 17.506 1.00 91.69 268 PHE A N 1
ATOM 2061 C CA . PHE A 1 268 ? -14.985 1.188 17.137 1.00 91.69 268 PHE A CA 1
ATOM 2062 C C . PHE A 1 268 ? -14.221 0.212 18.038 1.00 91.69 268 PHE A C 1
ATOM 2064 O O . PHE A 1 268 ? -13.103 0.476 18.477 1.00 91.69 268 PHE A O 1
ATOM 2071 N N . LYS A 1 269 ? -14.852 -0.927 18.325 1.00 91.56 269 LYS A N 1
ATOM 2072 C CA . LYS A 1 269 ? -14.430 -1.883 19.362 1.00 91.56 269 LYS A CA 1
ATOM 2073 C C . LYS A 1 269 ? -14.371 -3.311 18.832 1.00 91.56 269 LYS A C 1
ATOM 2075 O O . LYS A 1 269 ? -14.664 -3.558 17.663 1.00 91.56 269 LYS A O 1
ATOM 2080 N N . THR A 1 270 ? -14.002 -4.264 19.684 1.00 95.12 270 THR A N 1
ATOM 2081 C CA . THR A 1 270 ? -14.024 -5.682 19.317 1.00 95.12 270 THR A CA 1
ATOM 2082 C C . THR A 1 270 ? -15.399 -6.103 18.801 1.00 95.12 270 THR A C 1
ATOM 2084 O O . THR A 1 270 ? -16.426 -5.835 19.421 1.00 95.12 270 THR A O 1
ATOM 2087 N N . GLY A 1 271 ? -15.404 -6.788 17.659 1.00 94.62 271 GLY A N 1
ATOM 2088 C CA . GLY A 1 271 ? -16.600 -7.245 16.958 1.00 94.62 271 GLY A CA 1
ATOM 2089 C C . GLY A 1 271 ? -17.098 -6.288 15.875 1.00 94.62 271 GLY A C 1
ATOM 2090 O O . GLY A 1 271 ? -17.829 -6.743 15.002 1.00 94.62 271 GLY A O 1
ATOM 2091 N N . ASP A 1 272 ? -16.689 -5.014 15.879 1.00 95.94 272 ASP A N 1
ATOM 2092 C CA . ASP A 1 272 ? -17.046 -4.090 14.799 1.00 95.94 272 ASP A CA 1
ATOM 2093 C C . ASP A 1 272 ? -16.329 -4.460 13.487 1.00 95.94 272 ASP A C 1
ATOM 2095 O O . ASP A 1 272 ? -15.198 -4.965 13.473 1.00 95.94 272 ASP A O 1
ATOM 2099 N N . VAL A 1 273 ? -16.987 -4.155 12.370 1.00 97.44 273 VAL A N 1
ATOM 2100 C CA . VAL A 1 273 ? -16.457 -4.274 11.012 1.00 97.44 273 VAL A CA 1
ATOM 2101 C C . VAL A 1 273 ? -16.450 -2.899 10.363 1.00 97.44 273 VAL A C 1
ATOM 2103 O O . VAL A 1 273 ? -17.484 -2.238 10.253 1.00 97.44 273 VAL A O 1
ATOM 2106 N N . ILE A 1 274 ? -15.269 -2.460 9.939 1.00 97.12 274 ILE A N 1
ATOM 2107 C CA . ILE A 1 274 ? -15.062 -1.148 9.333 1.00 97.12 274 ILE A CA 1
ATOM 2108 C C . ILE A 1 274 ? -14.783 -1.314 7.845 1.00 97.12 274 ILE A C 1
ATOM 2110 O O . ILE A 1 274 ? -13.726 -1.805 7.460 1.00 97.12 274 ILE A O 1
ATOM 2114 N N . GLY A 1 275 ? -15.726 -0.892 7.012 1.00 97.31 275 GLY A N 1
ATOM 2115 C CA . GLY A 1 275 ? -15.603 -0.909 5.560 1.00 97.31 275 GLY A CA 1
ATOM 2116 C C . GLY A 1 275 ? -14.997 0.380 5.023 1.00 97.31 275 GLY A C 1
ATOM 2117 O O . GLY A 1 275 ? -15.365 1.464 5.474 1.00 97.31 275 GLY A O 1
ATOM 2118 N N . LEU A 1 276 ? -14.117 0.281 4.031 1.00 97.50 276 LEU A N 1
ATOM 2119 C CA . LEU A 1 276 ? -13.606 1.425 3.279 1.00 97.50 276 LEU A CA 1
ATOM 2120 C C . LEU A 1 276 ? -13.917 1.245 1.798 1.00 97.50 276 LEU A C 1
ATOM 2122 O O . LEU A 1 276 ? -13.523 0.249 1.197 1.00 97.50 276 LEU A O 1
ATOM 2126 N N . LEU A 1 277 ? -14.577 2.238 1.203 1.00 97.19 277 LEU A N 1
ATOM 2127 C CA . LEU A 1 277 ? -14.679 2.374 -0.245 1.00 97.19 277 LEU A CA 1
ATOM 2128 C C . LEU A 1 277 ? -13.751 3.486 -0.708 1.00 97.19 277 LEU A C 1
ATOM 2130 O O . LEU A 1 277 ? -14.022 4.664 -0.479 1.00 97.19 277 LEU A O 1
ATOM 2134 N N . VAL A 1 278 ? -12.666 3.100 -1.365 1.00 97.44 278 VAL A N 1
ATOM 2135 C CA . VAL A 1 278 ? -11.693 4.024 -1.941 1.00 97.44 278 VAL A CA 1
ATOM 2136 C C . VAL A 1 278 ? -12.091 4.295 -3.385 1.00 97.44 278 VAL A C 1
ATOM 2138 O O . VAL A 1 278 ? -12.179 3.368 -4.190 1.00 97.44 278 VAL A O 1
ATOM 2141 N N . GLU A 1 279 ? -12.335 5.561 -3.709 1.00 96.69 279 GLU A N 1
ATOM 2142 C CA . GLU A 1 279 ? -12.689 6.020 -5.048 1.00 96.69 279 GLU A CA 1
ATOM 2143 C C . GLU A 1 279 ? -11.584 6.939 -5.550 1.00 96.69 279 GLU A C 1
ATOM 2145 O O . GLU A 1 279 ? -11.394 8.034 -5.027 1.00 96.69 279 GLU A O 1
ATOM 2150 N N . LEU A 1 280 ? -10.850 6.479 -6.558 1.00 97.56 280 LEU A N 1
ATOM 2151 C CA . LEU A 1 280 ? -9.818 7.245 -7.239 1.00 97.56 280 LEU A CA 1
ATOM 2152 C C . LEU A 1 280 ? -10.235 7.469 -8.703 1.00 97.56 280 LEU A C 1
ATOM 2154 O O . LEU A 1 280 ? -10.757 6.545 -9.337 1.00 97.56 280 LEU A O 1
ATOM 2158 N N . PRO A 1 281 ? -9.992 8.661 -9.274 1.00 96.75 281 PRO A N 1
ATOM 2159 C CA . PRO A 1 281 ? -10.156 8.883 -10.708 1.00 96.75 281 PRO A CA 1
ATOM 2160 C C . PRO A 1 281 ? -9.183 8.008 -11.509 1.00 96.75 281 PRO A C 1
ATOM 2162 O O . PRO A 1 281 ? -8.260 7.405 -10.949 1.00 96.75 281 PRO A O 1
ATOM 2165 N N . SER A 1 282 ? -9.373 7.941 -12.825 1.00 96.12 282 SER A N 1
ATOM 2166 C CA . SER A 1 282 ? -8.473 7.162 -13.682 1.00 96.12 282 SER A CA 1
ATOM 2167 C C . SER A 1 282 ? -7.033 7.683 -13.604 1.00 96.12 282 SER A C 1
ATOM 2169 O O . SER A 1 282 ? -6.805 8.881 -13.435 1.00 96.12 282 SER A O 1
ATOM 2171 N N . LEU A 1 283 ? -6.036 6.817 -13.782 1.00 92.75 283 LEU A N 1
ATOM 2172 C CA . LEU A 1 283 ? -4.620 7.189 -13.819 1.00 92.75 283 LEU A CA 1
ATOM 2173 C C . LEU A 1 283 ? -4.348 8.257 -14.882 1.00 92.75 283 LEU A C 1
ATOM 2175 O O . LEU A 1 283 ? -3.487 9.114 -14.687 1.00 92.75 283 LEU A O 1
ATOM 2179 N N . LYS A 1 284 ? -5.099 8.241 -15.989 1.00 92.88 284 LYS A N 1
ATOM 2180 C CA . LYS A 1 284 ? -5.043 9.286 -17.014 1.00 92.88 284 LYS A CA 1
ATOM 2181 C C . LYS A 1 284 ? -5.453 10.649 -16.446 1.00 92.88 284 LYS A C 1
ATOM 2183 O O . LYS A 1 284 ? -4.700 11.609 -16.569 1.00 92.88 284 LYS A O 1
ATOM 2188 N N . GLU A 1 285 ? -6.604 10.724 -15.782 1.00 94.62 285 GLU A N 1
ATOM 2189 C CA . GLU A 1 285 ? -7.090 11.962 -15.159 1.00 94.62 285 GLU A CA 1
ATOM 2190 C C . GLU A 1 285 ? -6.159 12.436 -14.038 1.00 94.62 285 GLU A C 1
ATOM 2192 O O . GLU A 1 285 ? -5.868 13.627 -13.950 1.00 94.62 285 GLU A O 1
ATOM 2197 N N . GLN A 1 286 ? -5.640 11.522 -13.212 1.00 93.81 286 GLN A N 1
ATOM 2198 C CA . GLN A 1 286 ? -4.661 11.849 -12.169 1.00 93.81 286 GLN A CA 1
ATOM 2199 C C . GLN A 1 286 ? -3.407 12.507 -12.761 1.00 93.81 286 GLN A C 1
ATOM 2201 O O . GLN A 1 286 ? -2.917 13.504 -12.230 1.00 93.81 286 GLN A O 1
ATOM 2206 N N . LYS A 1 287 ? -2.906 11.994 -13.891 1.00 88.81 287 LYS A N 1
ATOM 2207 C CA . LYS A 1 287 ? -1.754 12.568 -14.604 1.00 88.81 287 LYS A CA 1
ATOM 2208 C C . LYS A 1 287 ? -2.065 13.938 -15.195 1.00 88.81 287 LYS A C 1
ATOM 2210 O O . LYS A 1 287 ? -1.259 14.852 -15.059 1.00 88.81 287 LYS A O 1
ATOM 2215 N N . GLU A 1 288 ? -3.240 14.121 -15.791 1.00 90.94 288 GLU A N 1
ATOM 2216 C CA . GLU A 1 288 ? -3.681 15.428 -16.299 1.00 90.94 288 GLU A CA 1
ATOM 2217 C C . GLU A 1 288 ? -3.837 16.467 -15.176 1.00 90.94 288 GLU A C 1
ATOM 2219 O O . GLU A 1 288 ? -3.500 17.639 -15.351 1.00 90.94 288 GLU A O 1
ATOM 2224 N N . GLN A 1 289 ? -4.337 16.061 -14.006 1.00 91.56 289 GLN A N 1
ATOM 2225 C CA . GLN A 1 289 ? -4.384 16.906 -12.808 1.00 91.56 289 GLN A CA 1
ATOM 2226 C C . GLN A 1 289 ? -2.974 17.277 -12.334 1.00 91.56 289 GLN A C 1
ATOM 2228 O O . GLN A 1 289 ? -2.700 18.448 -12.074 1.00 91.56 289 GLN A O 1
ATOM 2233 N N . LEU A 1 290 ? -2.068 16.298 -12.279 1.00 87.50 290 LEU A N 1
ATOM 2234 C CA . LEU A 1 290 ? -0.691 16.512 -11.852 1.00 87.50 290 LEU A CA 1
ATOM 2235 C C . LEU A 1 290 ? 0.071 17.445 -12.798 1.00 87.50 290 LEU A C 1
ATOM 2237 O O . LEU A 1 290 ? 0.761 18.348 -12.337 1.00 87.50 290 LEU A O 1
ATOM 2241 N N . ASN A 1 291 ? -0.079 17.263 -14.111 1.00 85.44 291 ASN A N 1
ATOM 2242 C CA . ASN A 1 291 ? 0.573 18.102 -15.115 1.00 85.44 291 ASN A CA 1
ATOM 2243 C C . ASN A 1 291 ? 0.109 19.559 -15.013 1.00 85.44 291 ASN A C 1
ATOM 2245 O O . ASN A 1 291 ? 0.949 20.455 -14.998 1.00 85.44 291 ASN A O 1
ATOM 2249 N N . ARG A 1 292 ? -1.199 19.798 -14.842 1.00 89.00 292 ARG A N 1
ATOM 2250 C CA . ARG A 1 292 ? -1.732 21.151 -14.602 1.00 89.00 292 ARG A CA 1
ATOM 2251 C C . ARG A 1 292 ? -1.143 21.780 -13.344 1.00 89.00 292 ARG A C 1
ATOM 2253 O O . ARG A 1 292 ? -0.653 22.903 -13.392 1.00 89.00 292 ARG A O 1
ATOM 2260 N N . TYR A 1 293 ? -1.111 21.026 -12.249 1.00 86.38 293 TYR A N 1
ATOM 2261 C CA . TYR A 1 293 ? -0.503 21.476 -10.999 1.00 86.38 293 TYR A CA 1
ATOM 2262 C C . TYR A 1 293 ? 0.985 21.845 -11.172 1.00 86.38 293 TYR A C 1
ATOM 2264 O O . TYR A 1 293 ? 1.444 22.877 -10.681 1.00 86.38 293 TYR A O 1
ATOM 2272 N N . VAL A 1 294 ? 1.749 21.031 -11.910 1.00 81.25 294 VAL A N 1
ATOM 2273 C CA . VAL A 1 294 ? 3.162 21.292 -12.234 1.00 81.25 294 VAL A CA 1
ATOM 2274 C C . VAL A 1 294 ? 3.318 22.567 -13.069 1.00 81.25 294 VAL A C 1
ATOM 2276 O O . VAL A 1 294 ? 4.215 23.366 -12.799 1.00 81.25 294 VAL A O 1
ATOM 2279 N N . GLU A 1 295 ? 2.479 22.764 -14.086 1.00 83.94 295 GLU A N 1
ATOM 2280 C CA . GLU A 1 295 ? 2.501 23.954 -14.945 1.00 83.94 295 GLU A CA 1
ATOM 2281 C C . GLU A 1 295 ? 2.194 25.232 -14.159 1.00 83.94 295 GLU A C 1
ATOM 2283 O O . GLU A 1 295 ? 2.938 26.208 -14.267 1.00 83.94 295 GLU A O 1
ATOM 2288 N N . GLU A 1 296 ? 1.167 25.209 -13.309 1.00 84.94 296 GLU A N 1
ATOM 2289 C CA . GLU A 1 296 ? 0.812 26.321 -12.421 1.00 84.94 296 GLU A CA 1
ATOM 2290 C C . GLU A 1 296 ? 1.979 26.679 -11.491 1.00 84.94 296 GLU A C 1
ATOM 2292 O O . GLU A 1 296 ? 2.398 27.837 -11.424 1.00 84.94 296 GLU A O 1
ATOM 2297 N N . LYS A 1 297 ? 2.597 25.678 -10.852 1.00 80.12 297 LYS A N 1
ATOM 2298 C CA . LYS A 1 297 ? 3.758 25.891 -9.974 1.00 80.12 297 LYS A CA 1
ATOM 2299 C C . LYS A 1 297 ? 4.972 26.441 -10.717 1.00 80.12 297 LYS A C 1
ATOM 2301 O O . LYS A 1 297 ? 5.677 27.292 -10.178 1.00 80.12 297 LYS A O 1
ATOM 2306 N N . LYS A 1 298 ? 5.215 26.016 -11.962 1.00 76.75 298 LYS A N 1
ATOM 2307 C CA . LYS A 1 298 ? 6.296 26.566 -12.801 1.00 76.75 298 LYS A CA 1
ATOM 2308 C C . LYS A 1 298 ? 6.093 28.052 -13.116 1.00 76.75 298 LYS A C 1
ATOM 2310 O O . LYS A 1 298 ? 7.085 28.769 -13.240 1.00 76.75 298 LYS A O 1
ATOM 2315 N N . LEU A 1 299 ? 4.845 28.513 -13.232 1.00 79.62 299 LEU A N 1
ATOM 2316 C CA . LEU A 1 299 ? 4.513 29.925 -13.453 1.00 79.62 299 LEU A CA 1
ATOM 2317 C C . LEU A 1 299 ? 4.666 30.778 -12.182 1.00 79.62 299 LEU A C 1
ATOM 2319 O O . LEU A 1 299 ? 4.998 31.957 -12.284 1.00 79.62 299 LEU A O 1
ATOM 2323 N N . GLU A 1 300 ? 4.466 30.193 -10.997 1.00 73.00 300 GLU A N 1
ATOM 2324 C CA . GLU A 1 300 ? 4.631 30.879 -9.705 1.00 73.00 300 GLU A CA 1
ATOM 2325 C C . GLU A 1 300 ? 6.103 31.191 -9.358 1.00 73.00 300 GLU A C 1
ATOM 2327 O O . GLU A 1 300 ? 6.360 32.118 -8.590 1.00 73.00 300 GLU A O 1
ATOM 2332 N N . ILE A 1 301 ? 7.079 30.461 -9.919 1.00 64.75 301 ILE A N 1
ATOM 2333 C CA . ILE A 1 301 ? 8.516 30.656 -9.641 1.00 64.75 301 ILE A CA 1
ATOM 2334 C C . ILE A 1 301 ? 9.017 31.969 -10.291 1.00 64.75 301 ILE A C 1
ATOM 2336 O O . ILE A 1 301 ? 9.110 32.049 -11.521 1.00 64.75 301 ILE A O 1
ATOM 2340 N N . PRO A 1 302 ? 9.423 33.003 -9.520 1.00 52.94 302 PRO A N 1
ATOM 2341 C CA . PRO A 1 302 ? 9.812 34.294 -10.085 1.00 52.94 302 PRO A CA 1
ATOM 2342 C C . PRO A 1 302 ? 11.101 34.229 -10.920 1.00 52.94 302 PRO A C 1
ATOM 2344 O O . PRO A 1 302 ? 12.145 33.737 -10.483 1.00 52.94 302 PRO A O 1
ATOM 2347 N N . VAL A 1 303 ? 11.073 34.846 -12.106 1.00 51.31 303 VAL A N 1
ATOM 2348 C CA . VAL A 1 303 ? 12.201 34.929 -13.061 1.00 51.31 303 VAL A CA 1
ATOM 2349 C C . VAL A 1 303 ? 13.456 35.608 -12.463 1.00 51.31 303 VAL A C 1
ATOM 2351 O O . VAL A 1 303 ? 14.575 35.354 -12.917 1.00 51.31 303 VAL A O 1
ATOM 2354 N N . GLU A 1 304 ? 13.323 36.411 -11.399 1.00 42.75 304 GLU A N 1
ATOM 2355 C CA . GLU A 1 304 ? 14.449 37.101 -10.742 1.00 42.75 304 GLU A CA 1
ATOM 2356 C C . GLU A 1 304 ? 15.455 36.169 -10.039 1.00 42.75 304 GLU A C 1
ATOM 2358 O O . GLU A 1 304 ? 16.635 36.520 -9.916 1.00 42.75 304 GLU A O 1
ATOM 2363 N N . HIS A 1 305 ? 15.056 34.959 -9.631 1.00 44.72 305 HIS A N 1
ATOM 2364 C CA . HIS A 1 305 ? 15.983 34.009 -8.998 1.00 44.72 305 HIS A CA 1
ATOM 2365 C C . HIS A 1 305 ? 16.994 33.418 -9.998 1.00 44.72 305 HIS A C 1
ATOM 2367 O O . HIS A 1 305 ? 18.116 33.067 -9.614 1.00 44.72 305 HIS A O 1
ATOM 2373 N N . LYS A 1 306 ? 16.681 33.416 -11.305 1.00 43.28 306 LYS A N 1
ATOM 2374 C CA . LYS A 1 306 ? 17.599 32.944 -12.362 1.00 43.28 306 LYS A CA 1
ATOM 2375 C C . LYS A 1 306 ? 18.799 33.881 -12.571 1.00 43.28 306 LYS A C 1
ATOM 2377 O O . LYS A 1 306 ? 19.900 33.414 -12.872 1.00 43.28 306 LYS A O 1
ATOM 2382 N N . SER A 1 307 ? 18.636 35.193 -12.372 1.00 40.25 307 SER A N 1
ATOM 2383 C CA . SER A 1 307 ? 19.696 36.191 -12.604 1.00 40.25 307 SER A CA 1
ATOM 2384 C C . SER A 1 307 ? 20.614 36.400 -11.389 1.00 40.25 307 SER A C 1
ATOM 2386 O O . SER A 1 307 ? 21.818 36.620 -11.563 1.00 40.25 307 SER A O 1
ATOM 2388 N N . LYS A 1 308 ? 20.103 36.240 -10.157 1.00 39.41 308 LYS A N 1
ATOM 2389 C CA . LYS A 1 308 ? 20.926 36.239 -8.929 1.00 39.41 308 LYS A CA 1
ATOM 2390 C C . LYS A 1 308 ? 21.736 34.939 -8.766 1.00 39.41 308 LYS A C 1
ATOM 2392 O O . LYS A 1 308 ? 22.913 35.023 -8.411 1.00 39.41 308 LYS A O 1
ATOM 2397 N N . LYS A 1 309 ? 21.196 33.761 -9.131 1.00 40.31 309 LYS A N 1
ATOM 2398 C CA . LYS A 1 309 ? 21.911 32.460 -9.062 1.00 40.31 309 LYS A CA 1
ATOM 2399 C C . LYS A 1 309 ? 23.210 32.420 -9.880 1.00 40.31 309 LYS A C 1
ATOM 2401 O O . LYS A 1 309 ? 24.212 31.887 -9.400 1.00 40.31 309 LYS A O 1
ATOM 2406 N N . ARG A 1 310 ? 23.248 33.054 -11.062 1.00 40.56 310 ARG A N 1
ATOM 2407 C CA . ARG A 1 310 ? 24.475 33.173 -11.881 1.00 40.56 310 ARG A CA 1
ATOM 2408 C C . ARG A 1 310 ? 25.581 33.994 -11.205 1.00 40.56 310 ARG A C 1
ATOM 2410 O O . ARG A 1 310 ? 26.755 33.694 -11.394 1.00 40.56 310 ARG A O 1
ATOM 2417 N N . LYS A 1 311 ? 25.232 35.006 -10.402 1.00 35.09 311 LYS A N 1
ATOM 2418 C CA . LYS A 1 311 ? 26.216 35.870 -9.723 1.00 35.09 311 LYS A CA 1
ATOM 2419 C C . LYS A 1 311 ? 26.722 35.280 -8.403 1.00 35.09 311 LYS A C 1
ATOM 2421 O O . LYS A 1 311 ? 27.884 35.492 -8.067 1.00 35.09 311 LYS A O 1
ATOM 2426 N N . THR A 1 312 ? 25.904 34.512 -7.681 1.00 34.84 312 THR A N 1
ATOM 2427 C CA . THR A 1 312 ? 26.306 33.920 -6.391 1.00 34.84 312 THR A CA 1
ATOM 2428 C C . THR A 1 312 ? 27.161 32.653 -6.556 1.00 34.84 312 THR A C 1
ATOM 2430 O O . THR A 1 312 ? 28.085 32.453 -5.768 1.00 34.84 312 THR A O 1
ATOM 2433 N N . LYS A 1 313 ? 26.947 31.839 -7.610 1.00 41.50 313 LYS A N 1
ATOM 2434 C CA . LYS A 1 313 ? 27.773 30.639 -7.897 1.00 41.50 313 LYS A CA 1
ATOM 2435 C C . LYS A 1 313 ? 29.241 30.972 -8.218 1.00 41.50 313 LYS A C 1
ATOM 2437 O O . LYS A 1 313 ? 30.121 30.226 -7.806 1.00 41.50 313 LYS A O 1
ATOM 2442 N N . ASN A 1 314 ? 29.527 32.130 -8.823 1.00 37.44 314 ASN A N 1
ATOM 2443 C CA . ASN A 1 314 ? 30.909 32.574 -9.075 1.00 37.44 314 ASN A CA 1
ATOM 2444 C C . ASN A 1 314 ? 31.672 33.023 -7.816 1.00 37.44 314 ASN A C 1
ATOM 2446 O O . ASN A 1 314 ? 32.880 33.220 -7.886 1.00 37.44 314 ASN A O 1
ATOM 2450 N N . LYS A 1 315 ? 31.000 33.217 -6.671 1.00 36.06 315 LYS A N 1
ATOM 2451 C CA . LYS A 1 315 ? 31.625 33.788 -5.464 1.00 36.06 315 LYS A CA 1
ATOM 2452 C C . LYS A 1 315 ? 31.949 32.760 -4.371 1.00 36.06 315 LYS A C 1
ATOM 2454 O O . LYS A 1 315 ? 32.590 33.119 -3.391 1.00 36.06 315 LYS A O 1
ATOM 2459 N N . LYS A 1 316 ? 31.530 31.495 -4.525 1.00 36.50 316 LYS A N 1
ATOM 2460 C CA . LYS A 1 316 ? 31.728 30.415 -3.532 1.00 36.50 316 LYS A CA 1
ATOM 2461 C C . LYS A 1 316 ? 32.882 29.446 -3.854 1.00 36.50 316 LYS A C 1
ATOM 2463 O O . LYS A 1 316 ? 33.010 28.434 -3.179 1.00 36.50 316 LYS A O 1
ATOM 2468 N N . SER A 1 317 ? 33.744 29.750 -4.829 1.00 39.62 317 SER A N 1
ATOM 2469 C CA . SER A 1 317 ? 34.903 28.908 -5.187 1.00 39.62 317 SER A CA 1
ATOM 2470 C C . SER A 1 317 ? 36.202 29.238 -4.438 1.00 39.62 317 SER A C 1
ATOM 2472 O O . SER A 1 317 ? 37.249 28.686 -4.762 1.00 39.62 317 SER A O 1
ATOM 2474 N N . THR A 1 318 ? 36.177 30.110 -3.429 1.00 35.59 318 THR A N 1
ATOM 2475 C CA . THR A 1 318 ? 37.366 30.423 -2.621 1.00 35.59 318 THR A CA 1
ATOM 2476 C C . THR A 1 318 ? 37.005 30.566 -1.148 1.00 35.59 318 THR A C 1
ATOM 2478 O O . THR A 1 318 ? 36.822 31.684 -0.678 1.00 35.59 318 THR A O 1
ATOM 2481 N N . ALA A 1 319 ? 36.869 29.443 -0.435 1.00 32.78 319 ALA A N 1
ATOM 2482 C CA . ALA A 1 319 ? 37.412 29.248 0.917 1.00 32.78 319 ALA A CA 1
ATOM 2483 C C . ALA A 1 319 ? 36.947 27.907 1.529 1.00 32.78 319 ALA A C 1
ATOM 2485 O O . ALA A 1 319 ? 35.755 27.625 1.579 1.00 32.78 319 ALA A O 1
ATOM 2486 N N . VAL A 1 320 ? 37.925 27.184 2.094 1.00 31.53 320 VAL A N 1
ATOM 2487 C CA . VAL A 1 320 ? 37.846 26.054 3.050 1.00 31.53 320 VAL A CA 1
ATOM 2488 C C . VAL A 1 320 ? 37.744 24.621 2.478 1.00 31.53 320 VAL A C 1
ATOM 2490 O O . VAL A 1 320 ? 36.684 24.018 2.421 1.00 31.53 320 VAL A O 1
ATOM 2493 N N . GLY A 1 321 ? 38.909 24.061 2.117 1.00 31.45 321 GLY A N 1
ATOM 2494 C CA . GLY A 1 321 ? 39.566 22.980 2.881 1.00 31.45 321 GLY A CA 1
ATOM 2495 C C . GLY A 1 321 ? 39.020 21.538 2.853 1.00 31.45 321 GLY A C 1
ATOM 2496 O O . GLY A 1 321 ? 38.242 21.167 3.718 1.00 31.45 321 GLY A O 1
ATOM 2497 N N . ASN A 1 322 ? 39.610 20.714 1.973 1.00 35.09 322 ASN A N 1
ATOM 2498 C CA . ASN A 1 322 ? 39.847 19.256 2.055 1.00 35.09 322 ASN A CA 1
ATOM 2499 C C . ASN A 1 322 ? 38.680 18.273 2.315 1.00 35.09 322 ASN A C 1
ATOM 2501 O O . ASN A 1 322 ? 38.525 17.749 3.413 1.00 35.09 322 ASN A O 1
ATOM 2505 N N . ALA A 1 323 ? 38.031 17.846 1.228 1.00 30.91 323 ALA A N 1
ATOM 2506 C CA . ALA A 1 323 ? 37.874 16.436 0.837 1.00 30.91 323 ALA A CA 1
ATOM 2507 C C . ALA A 1 323 ? 37.583 16.396 -0.678 1.00 30.91 323 ALA A C 1
ATOM 2509 O O . ALA A 1 323 ? 36.944 17.303 -1.205 1.00 30.91 323 ALA A O 1
ATOM 2510 N N . GLY A 1 324 ? 38.143 15.423 -1.400 1.00 31.03 324 GLY A N 1
ATOM 2511 C CA . GLY A 1 324 ? 38.200 15.417 -2.866 1.00 31.03 324 GLY A CA 1
ATOM 2512 C C . GLY A 1 324 ? 36.839 15.443 -3.572 1.00 31.03 324 GLY A C 1
ATOM 2513 O O . GLY A 1 324 ? 35.893 14.795 -3.141 1.00 31.03 324 GLY A O 1
ATOM 2514 N N . GLY A 1 325 ? 36.773 16.155 -4.700 1.00 33.84 325 GLY A N 1
ATOM 2515 C CA . GLY A 1 325 ? 35.624 16.117 -5.603 1.00 33.84 325 GLY A CA 1
ATOM 2516 C C . GLY A 1 325 ? 35.605 17.273 -6.599 1.00 33.84 325 GLY A C 1
ATOM 2517 O O . GLY A 1 325 ? 34.914 18.263 -6.397 1.00 33.84 325 GLY A O 1
ATOM 2518 N N . ALA A 1 326 ? 36.319 17.139 -7.717 1.00 30.73 326 ALA A N 1
ATOM 2519 C CA . ALA A 1 326 ? 36.191 18.021 -8.883 1.00 30.73 326 ALA A CA 1
ATOM 2520 C C . ALA A 1 326 ? 34.905 17.729 -9.708 1.00 30.73 326 ALA A C 1
ATOM 2522 O O . ALA A 1 326 ? 34.939 17.782 -10.936 1.00 30.73 326 ALA A O 1
ATOM 2523 N N . GLY A 1 327 ? 33.796 17.362 -9.046 1.00 33.31 327 GLY A N 1
ATOM 2524 C CA . GLY A 1 327 ? 32.547 16.877 -9.666 1.00 33.31 327 GLY A CA 1
ATOM 2525 C C . GLY A 1 327 ? 31.419 17.911 -9.775 1.00 33.31 327 GLY A C 1
ATOM 2526 O O . GLY A 1 327 ? 30.606 17.850 -10.690 1.00 33.31 327 GLY A O 1
ATOM 2527 N N . GLY A 1 328 ? 31.415 18.954 -8.940 1.00 36.78 328 GLY A N 1
ATOM 2528 C CA . GLY A 1 328 ? 30.196 19.731 -8.665 1.00 36.78 328 GLY A CA 1
ATOM 2529 C C . GLY A 1 328 ? 29.524 20.502 -9.815 1.00 36.78 328 GLY A C 1
ATOM 2530 O O . GLY A 1 328 ? 28.394 20.933 -9.629 1.00 36.78 328 GLY A O 1
ATOM 2531 N N . LEU A 1 329 ? 30.158 20.714 -10.979 1.00 34.47 329 LEU A N 1
ATOM 2532 C CA . LEU A 1 329 ? 29.460 21.258 -12.165 1.00 34.47 329 LEU A CA 1
ATOM 2533 C C . LEU A 1 329 ? 28.967 20.166 -13.124 1.00 34.47 329 LEU A C 1
ATOM 2535 O O . LEU A 1 329 ? 27.879 20.307 -13.672 1.00 34.47 329 LEU A O 1
ATOM 2539 N N . ARG A 1 330 ? 29.737 19.083 -13.305 1.00 37.75 330 ARG A N 1
ATOM 2540 C CA . ARG A 1 330 ? 29.342 17.953 -14.164 1.00 37.75 330 ARG A CA 1
ATOM 2541 C C . ARG A 1 330 ? 28.196 17.163 -13.544 1.00 37.75 330 ARG A C 1
ATOM 2543 O O . ARG A 1 330 ? 27.306 16.740 -14.266 1.00 37.75 330 ARG A O 1
ATOM 2550 N N . ASP A 1 331 ? 28.194 17.042 -12.220 1.00 47.66 331 ASP A N 1
ATOM 2551 C CA . ASP A 1 331 ? 27.148 16.340 -11.477 1.00 47.66 331 ASP A CA 1
ATOM 2552 C C . ASP A 1 331 ? 25.795 17.061 -11.609 1.00 47.66 331 ASP A C 1
ATOM 2554 O O . ASP A 1 331 ? 24.762 16.416 -11.728 1.00 47.66 331 ASP A O 1
ATOM 2558 N N . ILE A 1 332 ? 25.793 18.400 -11.668 1.00 45.03 332 ILE A N 1
ATOM 2559 C CA . ILE A 1 332 ? 24.568 19.200 -11.843 1.00 45.03 332 ILE A CA 1
ATOM 2560 C C . ILE A 1 332 ? 24.037 19.094 -13.275 1.00 45.03 332 ILE A C 1
ATOM 2562 O O . ILE A 1 332 ? 22.846 18.877 -13.453 1.00 45.03 332 ILE A O 1
ATOM 2566 N N . GLU A 1 333 ? 24.898 19.197 -14.292 1.00 47.53 333 GLU A N 1
ATOM 2567 C CA . GLU A 1 333 ? 24.473 19.017 -15.689 1.00 47.53 333 GLU A CA 1
ATOM 2568 C C . GLU A 1 333 ? 23.953 17.592 -15.949 1.00 47.53 333 GLU A C 1
ATOM 2570 O O . GLU A 1 333 ? 22.977 17.421 -16.675 1.00 47.53 333 GLU A O 1
ATOM 2575 N N . GLN A 1 334 ? 24.554 16.571 -15.329 1.00 51.12 334 GLN A N 1
ATOM 2576 C CA . GLN A 1 334 ? 24.065 15.188 -15.394 1.00 51.12 334 GLN A CA 1
ATOM 2577 C C . GLN A 1 334 ? 22.732 14.997 -14.659 1.00 51.12 334 GLN A C 1
ATOM 2579 O O . GLN A 1 334 ? 21.873 14.270 -15.151 1.00 51.12 334 GLN A O 1
ATOM 2584 N N . LEU A 1 335 ? 22.534 15.658 -13.514 1.00 50.41 335 LEU A N 1
ATOM 2585 C CA . LEU A 1 335 ? 21.258 15.655 -12.793 1.00 50.41 335 LEU A CA 1
ATOM 2586 C C . LEU A 1 335 ? 20.148 16.330 -13.610 1.00 50.41 335 LEU A C 1
ATOM 2588 O O . LEU A 1 335 ? 19.083 15.740 -13.762 1.00 50.41 335 LEU A O 1
ATOM 2592 N N . GLU A 1 336 ? 20.405 17.510 -14.184 1.00 51.78 336 GLU A N 1
ATOM 2593 C CA . GLU A 1 336 ? 19.446 18.236 -15.034 1.00 51.78 336 GLU A CA 1
ATOM 2594 C C . GLU A 1 336 ? 19.090 17.426 -16.298 1.00 51.78 336 GLU A C 1
ATOM 2596 O O . GLU A 1 336 ? 17.921 17.327 -16.672 1.00 51.78 336 GLU A O 1
ATOM 2601 N N . GLN A 1 337 ? 20.076 16.771 -16.928 1.00 54.53 337 GLN A N 1
ATOM 2602 C CA . GLN A 1 337 ? 19.842 15.864 -18.060 1.00 54.53 337 GLN A CA 1
ATOM 2603 C C . GLN A 1 337 ? 19.054 14.608 -17.660 1.00 54.53 337 GLN A C 1
ATOM 2605 O O . GLN A 1 337 ? 18.189 14.173 -18.417 1.00 54.53 337 GLN A O 1
ATOM 2610 N N . GLY A 1 338 ? 19.321 14.041 -16.479 1.00 56.94 338 GLY A N 1
ATOM 2611 C CA . GLY A 1 338 ? 18.571 12.905 -15.939 1.00 56.94 338 GLY A CA 1
ATOM 2612 C C . GLY A 1 338 ? 17.114 13.257 -15.633 1.00 56.94 338 GLY A C 1
ATOM 2613 O O . GLY A 1 338 ? 16.216 12.483 -15.943 1.00 56.94 338 GLY A O 1
ATOM 2614 N N . VAL A 1 339 ? 16.853 14.454 -15.100 1.00 56.22 339 VAL A N 1
ATOM 2615 C CA . VAL A 1 339 ? 15.487 14.936 -14.839 1.00 56.22 339 VAL A CA 1
ATOM 2616 C C . VAL A 1 339 ? 14.707 15.122 -16.143 1.00 56.22 339 VAL A C 1
ATOM 2618 O O . VAL A 1 339 ? 13.585 14.631 -16.243 1.00 56.22 339 VAL A O 1
ATOM 2621 N N . GLU A 1 340 ? 15.293 15.756 -17.161 1.00 60.44 340 GLU A N 1
ATOM 2622 C CA . GLU A 1 340 ? 14.649 15.916 -18.476 1.00 60.44 340 GLU A CA 1
ATOM 2623 C C . GLU A 1 340 ? 14.398 14.562 -19.163 1.00 60.44 340 GLU A C 1
ATOM 2625 O O . GLU A 1 340 ? 13.334 14.334 -19.745 1.00 60.44 340 GLU A O 1
ATOM 2630 N N . ALA A 1 341 ? 15.342 13.622 -19.046 1.00 62.31 341 ALA A N 1
ATOM 2631 C CA . ALA A 1 341 ? 15.169 12.260 -19.540 1.00 62.31 341 ALA A CA 1
ATOM 2632 C C . ALA A 1 341 ? 14.014 11.536 -18.830 1.00 62.31 341 ALA A C 1
ATOM 2634 O O . ALA A 1 341 ? 13.192 10.912 -19.500 1.00 62.31 341 ALA A O 1
ATOM 2635 N N . ASN A 1 342 ? 13.893 11.676 -17.506 1.00 61.34 342 ASN A N 1
ATOM 2636 C CA . ASN A 1 342 ? 12.811 11.062 -16.733 1.00 61.34 342 ASN A CA 1
ATOM 2637 C C . ASN A 1 342 ? 11.454 11.713 -17.035 1.00 61.34 342 ASN A C 1
ATOM 2639 O O . ASN A 1 342 ? 10.444 11.016 -17.095 1.00 61.34 342 ASN A O 1
ATOM 2643 N N . ILE A 1 343 ? 11.410 13.028 -17.288 1.00 62.06 343 ILE A N 1
ATOM 2644 C CA . ILE A 1 343 ? 10.197 13.721 -17.755 1.00 62.06 343 ILE A CA 1
ATOM 2645 C C . ILE A 1 343 ? 9.715 13.099 -19.065 1.00 62.06 343 ILE A C 1
ATOM 2647 O O . ILE A 1 343 ? 8.558 12.691 -19.164 1.00 62.06 343 ILE A O 1
ATOM 2651 N N . LYS A 1 344 ? 10.615 12.976 -20.044 1.00 66.31 344 LYS A N 1
ATOM 2652 C CA . LYS A 1 344 ? 10.305 12.381 -21.346 1.00 66.31 344 LYS A CA 1
ATOM 2653 C C . LYS A 1 344 ? 9.940 10.898 -21.237 1.00 66.31 344 LYS A C 1
ATOM 2655 O O . LYS A 1 344 ? 9.082 10.415 -21.968 1.00 66.31 344 LYS A O 1
ATOM 2660 N N . PHE A 1 345 ? 10.577 10.169 -20.323 1.00 67.19 345 PHE A N 1
ATOM 2661 C CA . PHE A 1 345 ? 10.266 8.768 -20.066 1.00 67.19 345 PHE A CA 1
ATOM 2662 C C . PHE A 1 345 ? 8.857 8.602 -19.479 1.00 67.19 345 PHE A C 1
ATOM 2664 O O . PHE A 1 345 ? 8.084 7.765 -19.939 1.00 67.19 345 PHE A O 1
ATOM 2671 N N . ASN A 1 346 ? 8.493 9.430 -18.502 1.00 65.50 346 ASN A N 1
ATOM 2672 C CA . ASN A 1 346 ? 7.202 9.359 -17.821 1.00 65.50 346 ASN A CA 1
ATOM 2673 C C . ASN A 1 346 ? 6.024 9.862 -18.679 1.00 65.50 346 ASN A C 1
ATOM 2675 O O . ASN A 1 346 ? 4.875 9.550 -18.363 1.00 65.50 346 ASN A O 1
ATOM 2679 N N . GLU A 1 347 ? 6.287 10.595 -19.769 1.00 65.94 347 GLU A N 1
ATOM 2680 C CA . GLU A 1 347 ? 5.268 11.120 -20.695 1.00 65.94 347 GLU A CA 1
ATOM 2681 C C . GLU A 1 347 ? 4.343 10.018 -21.243 1.00 65.94 347 GLU A C 1
ATOM 2683 O O . GLU A 1 347 ? 3.144 10.237 -21.417 1.00 65.94 347 GLU A O 1
ATOM 2688 N N . PHE A 1 348 ? 4.873 8.809 -21.450 1.00 70.00 348 PHE A N 1
ATOM 2689 C CA . PHE A 1 348 ? 4.153 7.701 -22.086 1.00 70.00 348 PHE A CA 1
ATOM 2690 C C . PHE A 1 348 ? 3.622 6.645 -21.112 1.00 70.00 348 PHE A C 1
ATOM 2692 O O . PHE A 1 348 ? 3.300 5.537 -21.528 1.00 70.00 348 PHE A O 1
ATOM 2699 N N . ASN A 1 349 ? 3.484 6.973 -19.821 1.00 74.31 349 ASN A N 1
ATOM 2700 C CA . ASN A 1 349 ? 3.066 6.022 -18.778 1.00 74.31 349 ASN A CA 1
ATOM 2701 C C . ASN A 1 349 ? 3.999 4.811 -18.646 1.00 74.31 349 ASN A C 1
ATOM 2703 O O . ASN A 1 349 ? 3.556 3.729 -18.262 1.00 74.31 349 ASN A O 1
ATOM 2707 N N . ASN A 1 350 ? 5.273 5.000 -18.972 1.00 82.00 350 ASN A N 1
ATOM 2708 C CA . ASN A 1 350 ? 6.251 3.939 -18.880 1.00 82.00 350 ASN A CA 1
ATOM 2709 C C . ASN A 1 350 ? 6.490 3.561 -17.413 1.00 82.00 350 ASN A C 1
ATOM 2711 O O . ASN A 1 350 ? 6.438 4.408 -16.519 1.00 82.00 350 ASN A O 1
ATOM 2715 N N . ILE A 1 351 ? 6.768 2.282 -17.192 1.00 86.56 351 ILE A N 1
ATOM 2716 C CA . ILE A 1 351 ? 7.120 1.726 -15.892 1.00 86.56 351 ILE A CA 1
ATOM 2717 C C . ILE A 1 351 ? 8.613 1.401 -15.912 1.00 86.56 351 ILE A C 1
ATOM 2719 O O . ILE A 1 351 ? 9.102 0.846 -16.892 1.00 86.56 351 ILE A O 1
ATOM 2723 N N . VAL A 1 352 ? 9.334 1.740 -14.841 1.00 84.12 352 VAL A N 1
ATOM 2724 C CA . VAL A 1 352 ? 10.745 1.362 -14.665 1.00 84.12 352 VAL A CA 1
ATOM 2725 C C . VAL A 1 352 ? 10.868 0.439 -13.468 1.00 84.12 352 VAL A C 1
ATOM 2727 O O . VAL A 1 352 ? 10.523 0.826 -12.352 1.00 84.12 352 VAL A O 1
ATOM 2730 N N . ARG A 1 353 ? 11.402 -0.767 -13.668 1.00 86.19 353 ARG A N 1
ATOM 2731 C CA . ARG A 1 353 ? 11.617 -1.733 -12.584 1.00 86.19 353 ARG A CA 1
ATOM 2732 C C . ARG A 1 353 ? 13.087 -2.135 -12.531 1.00 86.19 353 ARG A C 1
ATOM 2734 O O . ARG A 1 353 ? 13.578 -2.804 -13.430 1.00 86.19 353 ARG A O 1
ATOM 2741 N N . ASP A 1 354 ? 13.780 -1.764 -11.454 1.00 82.62 354 ASP A N 1
ATOM 2742 C CA . ASP A 1 354 ? 15.114 -2.308 -11.158 1.00 82.62 354 ASP A CA 1
ATOM 2743 C C . ASP A 1 354 ? 14.955 -3.579 -10.333 1.00 82.62 354 ASP A C 1
ATOM 2745 O O . ASP A 1 354 ? 14.704 -3.510 -9.128 1.00 82.62 354 ASP A O 1
ATOM 2749 N N . GLN A 1 355 ? 15.018 -4.739 -10.981 1.00 88.19 355 GLN A N 1
ATOM 2750 C CA . GLN A 1 355 ? 14.786 -6.016 -10.318 1.00 88.19 355 GLN A CA 1
ATOM 2751 C C . GLN A 1 355 ? 16.055 -6.858 -10.311 1.00 88.19 355 GLN A C 1
ATOM 2753 O O . GLN A 1 355 ? 16.410 -7.486 -11.307 1.00 88.19 355 GLN A O 1
ATOM 2758 N N . ILE A 1 356 ? 16.724 -6.918 -9.158 1.00 89.81 356 ILE A N 1
ATOM 2759 C CA . ILE A 1 356 ? 17.959 -7.692 -9.014 1.00 89.81 356 ILE A CA 1
ATOM 2760 C C . ILE A 1 356 ? 17.650 -9.013 -8.303 1.00 89.81 356 ILE A C 1
ATOM 2762 O O . ILE A 1 356 ? 17.367 -9.012 -7.100 1.00 89.81 356 ILE A O 1
ATOM 2766 N N . PRO A 1 357 ? 17.708 -10.165 -8.996 1.00 91.75 357 PRO A N 1
ATOM 2767 C CA . PRO A 1 357 ? 17.464 -11.450 -8.361 1.00 91.75 357 PRO A CA 1
ATOM 2768 C C . PRO A 1 357 ? 18.598 -11.786 -7.388 1.00 91.75 357 PRO A C 1
ATOM 2770 O O . PRO A 1 357 ? 19.776 -11.827 -7.742 1.00 91.75 357 PRO A O 1
ATOM 2773 N N . THR A 1 358 ? 18.222 -12.059 -6.144 1.00 88.31 358 THR A N 1
ATOM 2774 C CA . THR A 1 358 ? 19.111 -12.355 -5.025 1.00 88.31 358 THR A CA 1
ATOM 2775 C C . THR A 1 358 ? 18.626 -13.603 -4.298 1.00 88.31 358 THR A C 1
ATOM 2777 O O . THR A 1 358 ? 17.431 -13.803 -4.083 1.00 88.31 358 THR A O 1
ATOM 2780 N N . LYS A 1 359 ? 19.566 -14.452 -3.872 1.00 85.94 359 LYS A N 1
ATOM 2781 C CA . LYS A 1 359 ? 19.270 -15.644 -3.072 1.00 85.94 359 LYS A CA 1
ATOM 2782 C C . LYS A 1 359 ? 19.604 -15.397 -1.606 1.00 85.94 359 LYS A C 1
ATOM 2784 O O . LYS A 1 359 ? 20.757 -15.142 -1.269 1.00 85.94 359 LYS A O 1
ATOM 2789 N N . SER A 1 360 ? 18.615 -15.533 -0.727 1.00 82.88 360 SER A N 1
ATOM 2790 C CA . SER A 1 360 ? 18.783 -15.407 0.724 1.00 82.88 360 SER A CA 1
ATOM 2791 C C . SER A 1 360 ? 18.114 -16.577 1.434 1.00 82.88 360 SER A C 1
ATOM 2793 O O . SER A 1 360 ? 16.965 -16.905 1.151 1.00 82.88 360 SER A O 1
ATOM 2795 N N . LYS A 1 361 ? 18.851 -17.242 2.335 1.00 80.25 361 LYS A N 1
ATOM 2796 C CA . LYS A 1 361 ? 18.374 -18.404 3.115 1.00 80.25 361 LYS A CA 1
ATOM 2797 C C . LYS A 1 361 ? 17.682 -19.489 2.268 1.00 80.25 361 LYS A C 1
ATOM 2799 O O . LYS A 1 361 ? 16.723 -20.117 2.691 1.00 80.25 361 LYS A O 1
ATOM 2804 N N . GLY A 1 362 ? 18.184 -19.714 1.052 1.00 79.62 362 GLY A N 1
ATOM 2805 C CA . GLY A 1 362 ? 17.658 -20.731 0.135 1.00 79.62 362 GLY A CA 1
ATOM 2806 C C . GLY A 1 362 ? 16.474 -20.288 -0.727 1.00 79.62 362 GLY A C 1
ATOM 2807 O O . GLY A 1 362 ? 16.129 -21.017 -1.651 1.00 79.62 362 GLY A O 1
ATOM 2808 N N . VAL A 1 363 ? 15.921 -19.097 -0.502 1.00 84.19 363 VAL A N 1
ATOM 2809 C CA . VAL A 1 363 ? 14.789 -18.543 -1.256 1.00 84.19 363 VAL A CA 1
ATOM 2810 C C . VAL A 1 363 ? 15.272 -17.419 -2.181 1.00 84.19 363 VAL A C 1
ATOM 2812 O O . VAL A 1 363 ? 16.239 -16.717 -1.867 1.00 84.19 363 VAL A O 1
ATOM 2815 N N . LEU A 1 364 ? 14.635 -17.289 -3.344 1.00 88.94 364 LEU A N 1
ATOM 2816 C CA . LEU A 1 364 ? 14.949 -16.294 -4.367 1.00 88.94 364 LEU A CA 1
ATOM 2817 C C . LEU A 1 364 ? 13.982 -15.114 -4.294 1.00 88.94 364 LEU A C 1
ATOM 2819 O O . LEU A 1 364 ? 12.768 -15.291 -4.202 1.00 88.94 364 LEU A O 1
ATOM 2823 N N . TYR A 1 365 ? 14.540 -13.912 -4.349 1.00 91.00 365 TYR A N 1
ATOM 2824 C CA . TYR A 1 365 ? 13.794 -12.665 -4.297 1.00 91.00 365 TYR A CA 1
ATOM 2825 C C . TYR A 1 365 ? 14.367 -11.673 -5.301 1.00 91.00 365 TYR A C 1
ATOM 2827 O O . TYR A 1 365 ? 15.572 -11.667 -5.533 1.00 91.00 365 TYR A O 1
ATOM 2835 N N . TYR A 1 366 ? 13.541 -10.786 -5.832 1.00 92.88 366 TYR A N 1
ATOM 2836 C CA . TYR A 1 366 ? 14.007 -9.518 -6.360 1.00 92.88 366 TYR A CA 1
ATOM 2837 C C . TYR A 1 366 ? 14.278 -8.546 -5.217 1.00 92.88 366 TYR A C 1
ATOM 2839 O O . TYR A 1 366 ? 13.424 -8.344 -4.350 1.00 92.88 366 TYR A O 1
ATOM 2847 N N . ASP A 1 367 ? 15.464 -7.951 -5.243 1.00 91.25 367 ASP A N 1
ATOM 2848 C CA . ASP A 1 367 ? 15.800 -6.741 -4.504 1.00 91.25 367 ASP A CA 1
ATOM 2849 C C . ASP A 1 367 ? 15.512 -5.540 -5.412 1.00 91.25 367 ASP A C 1
ATOM 2851 O O . ASP A 1 367 ? 15.952 -5.518 -6.566 1.00 91.25 367 ASP A O 1
ATOM 2855 N N . GLN A 1 368 ? 14.716 -4.593 -4.918 1.00 88.06 368 GLN A N 1
ATOM 2856 C CA . GLN A 1 368 ? 14.277 -3.409 -5.653 1.00 88.06 368 GLN A CA 1
ATOM 2857 C C . GLN A 1 368 ? 14.370 -2.185 -4.745 1.00 88.06 368 GLN A C 1
ATOM 2859 O O . GLN A 1 368 ? 14.189 -2.278 -3.526 1.00 88.06 368 GLN A O 1
ATOM 2864 N N . PHE A 1 369 ? 14.587 -1.010 -5.329 1.00 86.06 369 PHE A N 1
ATOM 2865 C CA . PHE A 1 369 ? 14.458 0.232 -4.573 1.00 86.06 369 PHE A CA 1
ATOM 2866 C C . PHE A 1 369 ? 13.009 0.442 -4.118 1.00 86.06 369 PHE A C 1
ATOM 2868 O O . PHE A 1 369 ? 12.057 0.123 -4.825 1.00 86.06 369 PHE A O 1
ATOM 2875 N N . GLU A 1 370 ? 12.855 0.984 -2.914 1.00 87.06 370 GLU A N 1
ATOM 2876 C CA . GLU A 1 370 ? 11.561 1.352 -2.341 1.00 87.06 370 GLU A CA 1
ATOM 2877 C C . GLU A 1 370 ? 11.417 2.873 -2.278 1.00 87.06 370 GLU A C 1
ATOM 2879 O O . GLU A 1 370 ? 12.400 3.619 -2.154 1.00 87.06 370 GLU A O 1
ATOM 2884 N N . TYR A 1 371 ? 10.170 3.333 -2.309 1.00 85.31 371 TYR A N 1
ATOM 2885 C CA . TYR A 1 371 ? 9.833 4.730 -2.091 1.00 85.31 371 TYR A CA 1
ATOM 2886 C C . TYR A 1 371 ? 10.190 5.153 -0.659 1.00 85.31 371 TYR A C 1
ATOM 2888 O O . TYR A 1 371 ? 9.839 4.490 0.319 1.00 85.31 371 TYR A O 1
ATOM 2896 N N . THR A 1 372 ? 10.922 6.259 -0.513 1.00 81.19 372 THR A N 1
ATOM 2897 C CA . THR A 1 372 ? 11.310 6.790 0.802 1.00 81.19 372 THR A CA 1
ATOM 2898 C C . THR A 1 372 ? 10.738 8.173 1.050 1.00 81.19 372 THR A C 1
ATOM 2900 O O . THR A 1 372 ? 10.293 8.865 0.137 1.00 81.19 372 THR A O 1
ATOM 2903 N N . LYS A 1 373 ? 10.741 8.564 2.325 1.00 81.81 373 LYS A N 1
ATOM 2904 C CA . LYS A 1 373 ? 10.167 9.823 2.780 1.00 81.81 373 LYS A CA 1
ATOM 2905 C C . LYS A 1 373 ? 10.904 11.021 2.184 1.00 81.81 373 LYS A C 1
ATOM 2907 O O . LYS A 1 373 ? 12.131 11.082 2.191 1.00 81.81 373 LYS A O 1
ATOM 2912 N N . THR A 1 374 ? 10.123 11.989 1.730 1.00 78.81 374 THR A N 1
ATOM 2913 C CA . THR A 1 374 ? 10.560 13.331 1.353 1.00 78.81 374 THR A CA 1
ATOM 2914 C C . THR A 1 374 ? 10.570 14.269 2.559 1.00 78.81 374 THR A C 1
ATOM 2916 O O . THR A 1 374 ? 9.734 14.166 3.466 1.00 78.81 374 THR A O 1
ATOM 2919 N N . LYS A 1 375 ? 11.468 15.262 2.530 1.00 75.94 375 LYS A N 1
ATOM 2920 C CA . LYS A 1 375 ? 11.545 16.300 3.569 1.00 75.94 375 LYS A CA 1
ATOM 2921 C C . LYS A 1 375 ? 10.238 17.073 3.721 1.00 75.94 375 LYS A C 1
ATOM 2923 O O . LYS A 1 375 ? 9.864 17.400 4.840 1.00 75.94 375 LYS A O 1
ATOM 2928 N N . THR A 1 376 ? 9.526 17.354 2.625 1.00 77.19 376 THR A N 1
ATOM 2929 C CA . THR A 1 376 ? 8.228 18.054 2.681 1.00 77.19 376 THR A CA 1
ATOM 2930 C C . THR A 1 376 ? 7.229 17.320 3.570 1.00 77.19 376 THR A C 1
ATOM 2932 O O . THR A 1 376 ? 6.602 17.943 4.423 1.00 77.19 376 THR A O 1
ATOM 2935 N N . MET A 1 377 ? 7.115 16.000 3.425 1.00 82.00 377 MET A N 1
ATOM 2936 C CA . MET A 1 377 ? 6.185 15.215 4.237 1.00 82.00 377 MET A CA 1
ATOM 2937 C C . MET A 1 377 ? 6.665 15.058 5.683 1.00 82.00 377 MET A C 1
ATOM 2939 O O . MET A 1 377 ? 5.839 15.067 6.595 1.00 82.00 377 MET A O 1
ATOM 2943 N N . ASP A 1 378 ? 7.977 14.987 5.921 1.00 79.38 378 ASP A N 1
ATOM 2944 C CA . ASP A 1 378 ? 8.531 15.008 7.283 1.00 79.38 378 ASP A CA 1
ATOM 2945 C C . ASP A 1 378 ? 8.272 16.360 7.979 1.00 79.38 378 ASP A C 1
ATOM 2947 O O . ASP A 1 378 ? 7.931 16.405 9.165 1.00 79.38 378 ASP A O 1
ATOM 2951 N N . HIS A 1 379 ? 8.334 17.467 7.234 1.00 78.44 379 HIS A N 1
ATOM 2952 C CA . HIS A 1 379 ? 7.981 18.799 7.730 1.00 78.44 379 HIS A CA 1
ATOM 2953 C C . HIS A 1 379 ? 6.492 18.938 8.078 1.00 78.44 379 HIS A C 1
ATOM 2955 O O . HIS A 1 379 ? 6.159 19.720 8.968 1.00 78.44 379 HIS A O 1
ATOM 2961 N N . LEU A 1 380 ? 5.588 18.180 7.440 1.00 81.44 380 LEU A N 1
ATOM 2962 C CA . LEU A 1 380 ? 4.174 18.165 7.845 1.00 81.44 380 LEU A CA 1
ATOM 2963 C C . LEU A 1 380 ? 3.978 17.597 9.253 1.00 81.44 380 LEU A C 1
ATOM 2965 O O . LEU A 1 380 ? 3.056 18.000 9.965 1.00 81.44 380 LEU A O 1
ATOM 2969 N N . LEU A 1 381 ? 4.823 16.639 9.638 1.00 81.31 381 LEU A N 1
ATOM 2970 C 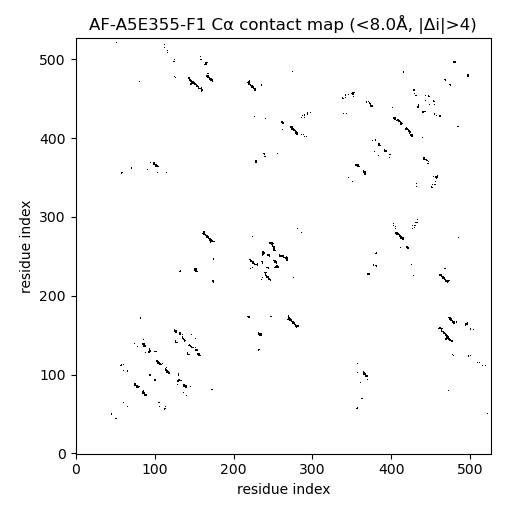CA . LEU A 1 381 ? 4.794 16.050 10.967 1.00 81.31 381 LEU A CA 1
ATOM 2971 C C . LEU A 1 381 ? 5.362 17.034 11.997 1.00 81.31 381 LEU A C 1
ATOM 2973 O O . LEU A 1 381 ? 4.710 17.314 13.004 1.00 81.31 381 LEU A O 1
ATOM 2977 N N . ASN A 1 382 ? 6.539 17.597 11.706 1.00 76.06 382 ASN A N 1
ATOM 2978 C CA . ASN A 1 382 ? 7.226 18.570 12.551 1.00 76.06 382 ASN A CA 1
ATOM 2979 C C . ASN A 1 382 ? 7.612 19.818 11.733 1.00 76.06 382 ASN A C 1
ATOM 2981 O O . ASN A 1 382 ? 8.664 19.815 11.089 1.00 76.06 382 ASN A O 1
ATOM 2985 N N . PRO A 1 383 ? 6.826 20.912 11.788 1.00 68.25 383 PRO A N 1
ATOM 2986 C CA . PRO A 1 383 ? 7.095 22.147 11.045 1.00 68.25 383 PRO A CA 1
ATOM 2987 C C . PRO A 1 383 ? 8.180 22.984 11.741 1.00 68.25 383 PRO A C 1
ATOM 2989 O O . PRO A 1 383 ? 7.991 24.157 12.053 1.00 68.25 383 PRO A O 1
ATOM 2992 N N . VAL A 1 384 ? 9.305 22.354 12.069 1.00 65.50 384 VAL A N 1
ATOM 2993 C CA . VAL A 1 384 ? 10.445 22.980 12.734 1.00 65.50 384 VAL A CA 1
ATOM 2994 C C . VAL A 1 384 ? 11.642 22.873 11.811 1.00 65.50 384 VAL A C 1
ATOM 2996 O O . VAL A 1 384 ? 12.032 21.775 11.417 1.00 65.50 384 VAL A O 1
ATOM 2999 N N . THR A 1 385 ? 12.256 24.012 11.521 1.00 65.19 385 THR A N 1
ATOM 3000 C CA . THR A 1 385 ? 13.518 24.074 10.790 1.00 65.19 385 THR A CA 1
ATOM 3001 C C . THR A 1 385 ? 14.619 24.475 11.754 1.00 65.19 385 THR A C 1
ATOM 3003 O O . THR A 1 385 ? 14.504 25.451 12.500 1.00 65.19 385 THR A O 1
ATOM 3006 N N . VAL A 1 386 ? 15.683 23.675 11.785 1.00 59.28 386 VAL A N 1
ATOM 3007 C CA . VAL A 1 386 ? 16.822 23.877 12.681 1.00 59.28 386 VAL A CA 1
ATOM 3008 C C . VAL A 1 386 ? 17.899 24.661 11.936 1.00 59.28 386 VAL A C 1
ATOM 3010 O O . VAL A 1 386 ? 18.489 24.170 10.977 1.00 59.28 386 VAL A O 1
ATOM 3013 N N . PHE A 1 387 ? 18.169 25.881 12.393 1.00 54.44 387 PHE A N 1
ATOM 3014 C CA . PHE A 1 387 ? 19.278 26.711 11.931 1.00 54.44 387 PHE A CA 1
ATOM 3015 C C . PHE A 1 387 ? 20.366 26.740 13.010 1.00 54.44 387 PHE A C 1
ATOM 3017 O O . PHE A 1 387 ? 20.284 27.498 13.981 1.00 54.44 387 PHE A O 1
ATOM 3024 N N . GLY A 1 388 ? 21.395 25.901 12.854 1.00 65.75 388 GLY A N 1
ATOM 3025 C CA . GLY A 1 388 ? 22.438 25.734 13.871 1.00 65.75 388 GLY A CA 1
ATOM 3026 C C . GLY A 1 388 ? 21.854 25.162 15.166 1.00 65.75 388 GLY A C 1
ATOM 3027 O O . GLY A 1 388 ? 21.278 24.083 15.152 1.00 65.75 388 GLY A O 1
ATOM 3028 N N . GLU A 1 389 ? 21.967 25.893 16.275 1.00 63.84 389 GLU A N 1
ATOM 3029 C CA . GLU A 1 389 ? 21.394 25.502 17.576 1.00 63.84 389 GLU A CA 1
ATOM 3030 C C . GLU A 1 389 ? 19.950 25.998 17.790 1.00 63.84 389 GLU A C 1
ATOM 3032 O O . GLU A 1 389 ? 19.344 25.717 18.822 1.00 63.84 389 GLU A O 1
ATOM 3037 N N . LYS A 1 390 ? 19.375 26.757 16.843 1.00 50.34 390 LYS A N 1
ATOM 3038 C CA . LYS A 1 390 ? 18.038 27.352 16.992 1.00 50.34 390 LYS A CA 1
ATOM 3039 C C . LYS A 1 390 ? 17.001 26.635 16.135 1.00 50.34 390 LYS A C 1
ATOM 3041 O O . LYS A 1 390 ? 17.087 26.626 14.911 1.00 50.34 390 LYS A O 1
ATOM 3046 N N . ALA A 1 391 ? 15.984 26.093 16.795 1.00 61.03 391 ALA A N 1
ATOM 3047 C CA . ALA A 1 391 ? 14.771 25.577 16.175 1.00 61.03 391 ALA A CA 1
ATOM 3048 C C . ALA A 1 391 ? 13.770 26.723 15.944 1.00 61.03 391 ALA A C 1
ATOM 3050 O O . ALA A 1 391 ? 13.374 27.396 16.896 1.00 61.03 391 ALA A O 1
ATOM 3051 N N . ILE A 1 392 ? 13.365 26.948 14.693 1.00 67.06 392 ILE A N 1
ATOM 3052 C CA . ILE A 1 392 ? 12.349 27.939 14.316 1.00 67.06 392 ILE A CA 1
ATOM 3053 C C . ILE A 1 392 ? 11.131 27.185 13.784 1.00 67.06 392 ILE A C 1
ATOM 3055 O O . ILE A 1 392 ? 11.265 26.340 12.901 1.00 67.06 392 ILE A O 1
ATOM 3059 N N . ILE A 1 393 ? 9.948 27.479 14.330 1.00 66.38 393 ILE A N 1
ATOM 3060 C CA . ILE A 1 393 ? 8.684 26.963 13.792 1.00 66.38 393 ILE A CA 1
ATOM 3061 C C . ILE A 1 393 ? 8.401 27.714 12.493 1.00 66.38 393 ILE A C 1
ATOM 3063 O O . ILE A 1 393 ? 8.310 28.943 12.496 1.00 66.38 393 ILE A O 1
ATOM 3067 N N . GLU A 1 394 ? 8.276 26.985 11.392 1.00 63.19 394 GLU A N 1
ATOM 3068 C CA . GLU A 1 394 ? 7.890 27.579 10.118 1.00 63.19 394 GLU A CA 1
ATOM 3069 C C . GLU A 1 394 ? 6.403 27.946 10.142 1.00 63.19 394 GLU A C 1
ATOM 3071 O O . GLU A 1 394 ? 5.554 27.159 10.559 1.00 63.19 394 GLU A O 1
ATOM 3076 N N . MET A 1 395 ? 6.106 29.173 9.715 1.00 55.75 395 MET A N 1
ATOM 3077 C CA . MET A 1 395 ? 4.747 29.726 9.661 1.00 55.75 395 MET A CA 1
ATOM 3078 C C . MET A 1 395 ? 4.069 29.472 8.306 1.00 55.75 395 MET A C 1
ATOM 3080 O O . MET A 1 395 ? 2.858 29.653 8.188 1.00 55.75 395 MET A O 1
ATOM 3084 N N . ASP A 1 396 ? 4.835 29.058 7.293 1.00 63.16 396 ASP A N 1
ATOM 3085 C CA . ASP A 1 396 ? 4.333 28.849 5.939 1.00 63.16 396 ASP A CA 1
ATOM 3086 C C . ASP A 1 396 ? 3.630 27.499 5.806 1.00 63.16 396 ASP A C 1
ATOM 3088 O O . ASP A 1 396 ? 4.154 26.442 6.166 1.00 63.16 396 ASP A O 1
ATOM 3092 N N . ASP A 1 397 ? 2.431 27.535 5.232 1.00 66.69 397 ASP A N 1
ATOM 3093 C CA . ASP A 1 397 ? 1.640 26.340 4.984 1.00 66.69 397 ASP A CA 1
ATOM 3094 C C . ASP A 1 397 ? 2.186 25.558 3.778 1.00 66.69 397 ASP A C 1
ATOM 3096 O O . ASP A 1 397 ? 1.784 25.768 2.629 1.00 66.69 397 ASP A O 1
ATOM 3100 N N . LYS A 1 398 ? 3.119 24.637 4.050 1.00 68.75 398 LYS A N 1
ATOM 3101 C CA . LYS A 1 398 ? 3.723 23.753 3.040 1.00 68.75 398 LYS A CA 1
ATOM 3102 C C . LYS A 1 398 ? 2.718 22.804 2.375 1.00 68.75 398 LYS A C 1
ATOM 3104 O O . LYS A 1 398 ? 3.042 22.258 1.322 1.00 68.75 398 LYS A O 1
ATOM 3109 N N . THR A 1 399 ? 1.507 22.633 2.919 1.00 72.00 399 THR A N 1
ATOM 3110 C CA . THR A 1 399 ? 0.478 21.771 2.305 1.00 72.00 399 THR A CA 1
ATOM 3111 C C . THR A 1 399 ? 0.033 22.277 0.932 1.00 72.00 399 THR A C 1
ATOM 3113 O O . THR A 1 399 ? -0.272 21.474 0.059 1.00 72.00 399 THR A O 1
ATOM 3116 N N . LYS A 1 400 ? 0.123 23.592 0.682 1.00 72.06 400 LYS A N 1
ATOM 3117 C CA . LYS A 1 400 ? -0.181 24.221 -0.619 1.00 72.06 400 LYS A CA 1
ATOM 3118 C C . LYS A 1 400 ? 0.719 23.763 -1.765 1.00 72.06 400 LYS A C 1
ATOM 3120 O O . LYS A 1 400 ? 0.409 24.018 -2.926 1.00 72.06 400 LYS A O 1
ATOM 3125 N N . ASN A 1 401 ? 1.856 23.158 -1.431 1.00 75.88 401 ASN A N 1
ATOM 3126 C CA . ASN A 1 401 ? 2.822 22.656 -2.398 1.00 75.88 401 ASN A CA 1
ATOM 3127 C C . ASN A 1 401 ? 2.743 21.131 -2.569 1.00 75.88 401 ASN A C 1
ATOM 3129 O O . ASN A 1 401 ? 3.618 20.547 -3.212 1.00 75.88 401 ASN A O 1
ATOM 3133 N N . ILE A 1 402 ? 1.700 20.492 -2.036 1.00 84.56 402 ILE A N 1
ATOM 3134 C CA . ILE A 1 402 ? 1.473 19.058 -2.170 1.00 84.56 402 ILE A CA 1
ATOM 3135 C C . ILE A 1 402 ? 0.282 18.838 -3.108 1.00 84.56 402 ILE A C 1
ATOM 3137 O O . ILE A 1 402 ? -0.813 19.317 -2.813 1.00 84.56 402 ILE A O 1
ATOM 3141 N N . PRO A 1 403 ? 0.467 18.127 -4.233 1.00 89.06 403 PRO A N 1
ATOM 3142 C CA . PRO A 1 403 ? -0.628 17.837 -5.148 1.00 89.06 403 PRO A CA 1
ATOM 3143 C C . PRO A 1 403 ? -1.671 16.931 -4.487 1.00 89.06 403 PRO A C 1
ATOM 3145 O O . PRO A 1 403 ? -1.332 15.925 -3.860 1.00 89.06 403 PRO A O 1
ATOM 3148 N N . ILE A 1 404 ? -2.941 17.265 -4.689 1.00 92.69 404 ILE A N 1
ATOM 3149 C CA . ILE A 1 404 ? -4.109 16.483 -4.271 1.00 92.69 404 ILE A CA 1
ATOM 3150 C C . ILE A 1 404 ? -4.730 15.835 -5.511 1.00 92.69 404 ILE A C 1
ATOM 3152 O O . ILE A 1 404 ? -4.744 16.430 -6.589 1.00 92.69 404 ILE A O 1
ATOM 3156 N N . ILE A 1 405 ? -5.252 14.622 -5.360 1.00 95.44 405 ILE A N 1
ATOM 3157 C CA . ILE A 1 405 ? -6.021 13.934 -6.393 1.00 95.44 405 ILE A CA 1
ATOM 3158 C C . ILE A 1 405 ? -7.459 14.458 -6.343 1.00 95.44 405 ILE A C 1
ATOM 3160 O O . ILE A 1 405 ? -8.219 14.141 -5.428 1.00 95.44 405 ILE A O 1
ATOM 3164 N N . ALA A 1 406 ? -7.851 15.273 -7.320 1.00 94.00 406 ALA A N 1
ATOM 3165 C CA . ALA A 1 406 ? -9.203 15.819 -7.355 1.00 94.00 406 ALA A CA 1
ATOM 3166 C C . ALA A 1 406 ? -10.225 14.710 -7.647 1.00 94.00 406 ALA A C 1
ATOM 3168 O O . ALA A 1 406 ? -9.995 13.856 -8.506 1.00 94.00 406 ALA A O 1
ATOM 3169 N N . ASN A 1 407 ? -11.370 14.760 -6.959 1.00 93.00 407 ASN A N 1
ATOM 3170 C CA . ASN A 1 407 ? -12.425 13.736 -6.966 1.00 93.00 407 ASN A CA 1
ATOM 3171 C C . ASN A 1 407 ? -12.020 12.387 -6.348 1.00 93.00 407 ASN A C 1
ATOM 3173 O O . ASN A 1 407 ? -12.761 11.414 -6.495 1.00 93.00 407 ASN A O 1
ATOM 3177 N N . ALA A 1 408 ? -10.871 12.311 -5.670 1.00 96.56 408 ALA A N 1
ATOM 3178 C CA . ALA A 1 408 ? -10.564 11.168 -4.827 1.00 96.56 408 ALA A CA 1
ATOM 3179 C C . ALA A 1 408 ? -11.265 11.303 -3.474 1.00 96.56 408 ALA A C 1
ATOM 3181 O O . ALA A 1 408 ? -11.197 12.359 -2.844 1.00 96.56 408 ALA A O 1
ATOM 3182 N N . GLN A 1 409 ? -11.883 10.220 -3.015 1.00 95.31 409 GLN A N 1
ATOM 3183 C CA . GLN A 1 409 ? -12.494 10.153 -1.690 1.00 95.31 409 GLN A CA 1
ATOM 3184 C C . GLN A 1 409 ? -12.419 8.738 -1.116 1.00 95.31 409 GLN A C 1
ATOM 3186 O O . GLN A 1 409 ? -12.358 7.746 -1.847 1.00 95.31 409 GLN A O 1
ATOM 3191 N N . ILE A 1 410 ? -12.470 8.636 0.209 1.00 95.62 410 ILE A N 1
ATOM 3192 C CA . ILE A 1 410 ? -12.650 7.376 0.930 1.00 95.62 410 ILE A CA 1
ATOM 3193 C C . ILE A 1 410 ? -13.954 7.478 1.702 1.00 95.62 410 ILE A C 1
ATOM 3195 O O . ILE A 1 410 ? -14.053 8.269 2.639 1.00 95.62 410 ILE A O 1
ATOM 3199 N N . ARG A 1 411 ? -14.943 6.663 1.347 1.00 94.31 411 ARG A N 1
ATOM 3200 C CA . ARG A 1 411 ? -16.163 6.524 2.145 1.00 94.31 411 ARG A CA 1
ATOM 3201 C C . ARG A 1 411 ? -15.962 5.461 3.209 1.00 94.31 411 ARG A C 1
ATOM 3203 O O . ARG A 1 411 ? -15.497 4.359 2.918 1.00 94.31 411 ARG A O 1
ATOM 3210 N N . VAL A 1 412 ? -16.305 5.807 4.440 1.00 94.75 412 VAL A N 1
ATOM 3211 C CA . VAL A 1 412 ? -16.078 4.980 5.623 1.00 94.75 412 VAL A CA 1
ATOM 3212 C C . VAL A 1 412 ? -17.407 4.414 6.106 1.00 94.75 412 VAL A C 1
ATOM 3214 O O . VAL A 1 412 ? -18.373 5.155 6.273 1.00 94.75 412 VAL A O 1
ATOM 3217 N N . PHE A 1 413 ? -17.447 3.112 6.374 1.00 94.31 413 PHE A N 1
ATOM 3218 C CA . PHE A 1 413 ? -18.630 2.384 6.822 1.00 94.31 413 PHE A CA 1
ATOM 3219 C C . PHE A 1 413 ? -18.345 1.682 8.147 1.00 94.31 413 PHE A C 1
ATOM 3221 O O . PHE A 1 413 ? -17.289 1.078 8.313 1.00 94.31 413 PHE A O 1
ATOM 3228 N N . LYS A 1 414 ? -19.309 1.695 9.067 1.00 94.19 414 LYS A N 1
ATOM 3229 C CA . LYS A 1 414 ? -19.303 0.883 10.288 1.00 94.19 414 LYS A CA 1
ATOM 3230 C C . LYS A 1 414 ? -20.466 -0.085 10.244 1.00 94.19 414 LYS A C 1
ATOM 3232 O O . LYS A 1 414 ? -21.610 0.361 10.207 1.00 94.19 414 LYS A O 1
ATOM 3237 N N . ASN A 1 415 ? -20.184 -1.385 10.264 1.00 94.44 415 ASN A N 1
ATOM 3238 C CA . ASN A 1 415 ? -21.200 -2.440 10.227 1.00 94.44 415 ASN A CA 1
ATOM 3239 C C . ASN A 1 415 ? -22.226 -2.191 9.093 1.00 94.44 415 ASN A C 1
ATOM 3241 O O . ASN A 1 415 ? -23.436 -2.270 9.293 1.00 94.44 415 ASN A O 1
ATOM 3245 N N . GLY A 1 416 ? -21.729 -1.771 7.921 1.00 91.62 416 GLY A N 1
ATOM 3246 C CA . GLY A 1 416 ? -22.525 -1.456 6.726 1.00 91.62 416 GLY A CA 1
ATOM 3247 C C . GLY A 1 416 ? -23.124 -0.049 6.650 1.00 91.62 416 GLY A C 1
ATOM 3248 O O . GLY A 1 416 ? -23.610 0.339 5.590 1.00 91.62 416 GLY A O 1
ATOM 3249 N N . ILE A 1 417 ? -23.077 0.740 7.726 1.00 91.69 417 ILE A N 1
ATOM 3250 C CA . ILE A 1 417 ? -23.650 2.093 7.770 1.00 91.69 417 ILE A CA 1
ATOM 3251 C C . ILE A 1 417 ? -22.567 3.122 7.446 1.00 91.69 417 ILE A C 1
ATOM 3253 O O . ILE A 1 417 ? -21.554 3.194 8.143 1.00 91.69 417 ILE A O 1
ATOM 3257 N N . GLU A 1 418 ? -22.786 3.943 6.419 1.00 91.88 418 GLU A N 1
ATOM 3258 C CA . GLU A 1 418 ? -21.872 5.027 6.035 1.00 91.88 418 GLU A CA 1
ATOM 3259 C C . GLU A 1 418 ? -21.757 6.077 7.154 1.00 91.88 418 GLU A C 1
ATOM 3261 O O . GLU A 1 418 ? -22.763 6.538 7.688 1.00 91.88 418 GLU A O 1
ATOM 3266 N N . GLN A 1 419 ? -20.525 6.426 7.528 1.00 90.19 419 GLN A N 1
ATOM 3267 C CA . GLN A 1 419 ? -20.207 7.338 8.635 1.00 90.19 419 GLN A CA 1
ATOM 3268 C C . GLN A 1 419 ? -19.705 8.700 8.145 1.00 90.19 419 GLN A C 1
ATOM 3270 O O . GLN A 1 419 ? -19.924 9.722 8.791 1.00 90.19 419 GLN A O 1
ATOM 3275 N N . GLY A 1 420 ? -18.993 8.727 7.018 1.00 89.44 420 GLY A N 1
ATOM 3276 C CA . GLY A 1 420 ? -18.423 9.950 6.467 1.00 89.44 420 GLY A CA 1
ATOM 3277 C C . GLY A 1 420 ? -17.393 9.692 5.378 1.00 89.44 420 GLY A C 1
ATOM 3278 O O . GLY A 1 420 ? -17.114 8.545 5.017 1.00 89.44 420 GLY A O 1
ATOM 3279 N N . THR A 1 421 ? -16.828 10.786 4.875 1.00 92.25 421 THR A N 1
ATOM 3280 C CA . THR A 1 421 ? -15.843 10.784 3.794 1.00 92.25 421 THR A CA 1
ATOM 3281 C C . THR A 1 421 ? -14.506 11.357 4.254 1.00 92.25 421 THR A C 1
ATOM 3283 O O . THR A 1 421 ? -14.430 12.218 5.139 1.00 92.25 421 THR A O 1
ATOM 3286 N N . ILE A 1 422 ? -13.434 10.838 3.665 1.00 94.00 422 ILE A N 1
ATOM 3287 C CA . ILE A 1 422 ? -12.091 11.406 3.726 1.00 94.00 422 ILE A CA 1
ATOM 3288 C C . ILE A 1 422 ? -11.766 11.879 2.317 1.00 94.00 422 ILE A C 1
ATOM 3290 O O . ILE A 1 422 ? -11.668 11.061 1.404 1.00 94.00 422 ILE A O 1
ATOM 3294 N N . ASP A 1 423 ? -11.587 13.183 2.173 1.00 91.88 423 ASP A N 1
ATOM 3295 C CA . ASP A 1 423 ? -11.274 13.839 0.908 1.00 91.88 423 ASP A CA 1
ATOM 3296 C C . ASP A 1 423 ? -9.816 14.335 0.923 1.00 91.88 423 ASP A C 1
ATOM 3298 O O . ASP A 1 423 ? -9.067 14.077 1.871 1.00 91.88 423 ASP A O 1
ATOM 3302 N N . ASP A 1 424 ? -9.405 15.045 -0.127 1.00 90.38 424 ASP A N 1
ATOM 3303 C CA . ASP A 1 424 ? -8.077 15.660 -0.250 1.00 90.38 424 ASP A CA 1
ATOM 3304 C C . ASP A 1 424 ? -6.902 14.661 -0.156 1.00 90.38 424 ASP A C 1
ATOM 3306 O O . ASP A 1 424 ? -5.875 14.906 0.490 1.00 90.38 424 ASP A O 1
ATOM 3310 N N . LEU A 1 425 ? -7.037 13.507 -0.821 1.00 95.00 425 LEU A N 1
ATOM 3311 C CA . LEU A 1 425 ? -5.974 12.503 -0.889 1.00 95.00 425 LEU A CA 1
ATOM 3312 C C . LEU A 1 425 ? -4.773 13.043 -1.674 1.00 95.00 425 LEU A C 1
ATOM 3314 O O . LEU A 1 425 ? -4.910 13.527 -2.796 1.00 95.00 425 LEU A O 1
ATOM 3318 N N . TYR A 1 426 ? -3.577 12.925 -1.106 1.00 94.62 426 TYR A N 1
ATOM 3319 C CA . TYR A 1 426 ? -2.347 13.369 -1.757 1.00 94.62 426 TYR A CA 1
ATOM 3320 C C . TYR A 1 426 ? -1.964 12.492 -2.953 1.00 94.62 426 TYR A C 1
ATOM 3322 O O . TYR A 1 426 ? -1.991 11.265 -2.888 1.00 94.62 426 TYR A O 1
ATOM 3330 N N . SER A 1 427 ? -1.510 13.113 -4.040 1.00 93.25 427 SER A N 1
ATOM 3331 C CA . SER A 1 427 ? -1.033 12.371 -5.206 1.00 93.25 427 SER A CA 1
ATOM 3332 C C . SER A 1 427 ? 0.186 11.521 -4.853 1.00 93.25 427 SER A C 1
ATOM 3334 O O . SER A 1 427 ? 1.150 11.991 -4.238 1.00 93.25 427 SER A O 1
ATOM 3336 N N . PHE A 1 428 ? 0.138 10.249 -5.243 1.00 91.94 428 PHE A N 1
ATOM 3337 C CA . PHE A 1 428 ? 1.263 9.317 -5.157 1.00 91.94 428 PHE A CA 1
ATOM 3338 C C . PHE A 1 428 ? 2.100 9.279 -6.432 1.00 91.94 428 PHE A C 1
ATOM 3340 O O . PHE A 1 428 ? 3.170 8.679 -6.426 1.00 91.94 428 PHE A O 1
ATOM 3347 N N . LEU A 1 429 ? 1.625 9.895 -7.515 1.00 87.50 429 LEU A N 1
ATOM 3348 C CA . LEU A 1 429 ? 2.355 9.932 -8.771 1.00 87.50 429 LEU A CA 1
ATOM 3349 C C . LEU A 1 429 ? 3.585 10.843 -8.645 1.00 87.50 429 LEU A C 1
ATOM 3351 O O . LEU A 1 429 ? 3.522 11.875 -7.968 1.00 87.50 429 LEU A O 1
ATOM 3355 N N . PRO A 1 430 ? 4.701 10.478 -9.293 1.00 77.56 430 PRO A N 1
ATOM 3356 C CA . PRO A 1 430 ? 5.932 11.239 -9.198 1.00 77.56 430 PRO A CA 1
ATOM 3357 C C . PRO A 1 430 ? 5.749 12.643 -9.783 1.00 77.56 430 PRO A C 1
ATOM 3359 O O . PRO A 1 430 ? 5.258 12.811 -10.899 1.00 77.56 430 PRO A O 1
ATOM 3362 N N . THR A 1 431 ? 6.168 13.667 -9.040 1.00 69.44 431 THR A N 1
ATOM 3363 C CA . THR A 1 431 ? 6.195 15.051 -9.526 1.00 69.44 431 THR A CA 1
ATOM 3364 C C . THR A 1 431 ? 7.579 15.413 -10.029 1.00 69.44 431 THR A C 1
ATOM 3366 O O . THR A 1 431 ? 8.547 15.346 -9.282 1.00 69.44 431 THR A O 1
ATOM 3369 N N . ASN A 1 432 ? 7.672 15.929 -11.251 1.00 57.31 432 ASN A N 1
ATOM 3370 C CA . ASN A 1 432 ? 8.936 16.410 -11.820 1.00 57.31 432 ASN A CA 1
ATOM 3371 C C . ASN A 1 432 ? 9.251 17.878 -11.445 1.00 57.31 432 ASN A C 1
ATOM 3373 O O . ASN A 1 432 ? 9.891 18.589 -12.213 1.00 57.31 432 ASN A O 1
ATOM 3377 N N . ILE A 1 433 ? 8.767 18.366 -10.294 1.00 57.62 433 ILE A N 1
ATOM 3378 C CA . ILE A 1 433 ? 8.961 19.762 -9.824 1.00 57.62 433 ILE A CA 1
ATOM 3379 C C . ILE A 1 433 ? 10.318 19.932 -9.105 1.00 57.62 433 ILE A C 1
ATOM 3381 O O . ILE A 1 433 ? 10.691 21.019 -8.683 1.00 57.62 433 ILE A O 1
ATOM 3385 N N . GLU A 1 434 ? 11.085 18.857 -8.960 1.00 51.44 434 GLU A N 1
ATOM 3386 C CA . GLU A 1 434 ? 12.167 18.741 -7.977 1.00 51.44 434 GLU A CA 1
ATOM 3387 C C . GLU A 1 434 ? 13.537 19.290 -8.416 1.00 51.44 434 GLU A C 1
ATOM 3389 O O . GLU A 1 434 ? 14.577 18.701 -8.119 1.00 51.44 434 GLU A O 1
ATOM 3394 N N . ASP A 1 435 ? 13.521 20.437 -9.087 1.00 46.59 435 ASP A N 1
ATOM 3395 C CA . ASP A 1 435 ? 14.653 21.329 -9.349 1.00 46.59 435 ASP A CA 1
ATOM 3396 C C . ASP A 1 435 ? 14.096 22.751 -9.092 1.00 46.59 435 ASP A C 1
ATOM 3398 O O . ASP A 1 435 ? 13.152 23.169 -9.753 1.00 46.59 435 ASP A O 1
ATOM 3402 N N . VAL A 1 436 ? 14.525 23.601 -8.146 1.00 44.16 436 VAL A N 1
ATOM 3403 C CA . VAL A 1 436 ? 15.869 23.917 -7.651 1.00 44.16 436 VAL A CA 1
ATOM 3404 C C . VAL A 1 436 ? 15.722 24.699 -6.320 1.00 44.16 436 VAL A C 1
ATOM 3406 O O . VAL A 1 436 ? 15.234 25.827 -6.333 1.00 44.16 436 VAL A O 1
ATOM 3409 N N . ASP A 1 437 ? 16.181 24.171 -5.184 1.00 43.00 437 ASP A N 1
ATOM 3410 C CA . ASP A 1 437 ? 16.395 24.853 -3.879 1.00 43.00 437 ASP A CA 1
ATOM 3411 C C . ASP A 1 437 ? 15.229 25.581 -3.152 1.00 43.00 437 ASP A C 1
ATOM 3413 O O . ASP A 1 437 ? 15.386 25.887 -1.972 1.00 43.00 437 ASP A O 1
ATOM 3417 N N . GLU A 1 438 ? 14.088 25.890 -3.780 1.00 40.41 438 GLU A N 1
ATOM 3418 C CA . GLU A 1 438 ? 13.040 26.753 -3.175 1.00 40.41 438 GLU A CA 1
ATOM 3419 C C . GLU A 1 438 ? 11.657 26.095 -3.041 1.00 40.41 438 GLU A C 1
ATOM 3421 O O . GLU A 1 438 ? 10.792 26.600 -2.327 1.00 40.41 438 GLU A O 1
ATOM 3426 N N . MET A 1 439 ? 11.462 24.914 -3.622 1.00 42.56 439 MET A N 1
ATOM 3427 C CA . MET A 1 439 ? 10.307 24.062 -3.349 1.00 42.56 439 MET A CA 1
ATOM 3428 C C . MET A 1 439 ? 10.848 22.775 -2.737 1.00 42.56 439 MET A C 1
ATOM 3430 O O . MET A 1 439 ? 11.459 21.980 -3.434 1.00 42.56 439 MET A O 1
ATOM 3434 N N . ASN A 1 440 ? 10.676 22.602 -1.423 1.00 40.56 440 ASN A N 1
ATOM 3435 C CA . ASN A 1 440 ? 11.204 21.508 -0.586 1.00 40.56 440 ASN A CA 1
ATOM 3436 C C . ASN A 1 440 ? 10.766 20.071 -0.992 1.00 40.56 440 ASN A C 1
ATOM 3438 O O . ASN A 1 440 ? 10.751 19.166 -0.153 1.00 40.56 440 ASN A O 1
ATOM 3442 N N . LEU A 1 441 ? 10.378 19.820 -2.241 1.00 42.50 441 LEU A N 1
ATOM 3443 C CA . LEU A 1 441 ? 10.190 18.483 -2.791 1.00 42.50 441 LEU A CA 1
ATOM 3444 C C . LEU A 1 441 ? 11.566 17.922 -3.177 1.00 42.50 441 LEU A C 1
ATOM 3446 O O . LEU A 1 441 ? 11.986 17.981 -4.325 1.00 42.50 441 LEU A O 1
ATOM 3450 N N . GLU A 1 442 ? 12.319 17.442 -2.190 1.00 43.84 442 GLU A N 1
ATOM 3451 C CA . GLU A 1 442 ? 13.427 16.531 -2.478 1.00 43.84 442 GLU A CA 1
ATOM 3452 C C . GLU A 1 442 ? 12.851 15.127 -2.693 1.00 43.84 442 GLU A C 1
ATOM 3454 O O . GLU A 1 442 ? 12.216 14.590 -1.776 1.00 43.84 442 GLU A O 1
ATOM 3459 N N . ALA A 1 443 ? 13.100 14.537 -3.868 1.00 46.69 443 ALA A N 1
ATOM 3460 C CA . ALA A 1 443 ? 12.844 13.123 -4.126 1.00 46.69 443 ALA A CA 1
ATOM 3461 C C . ALA A 1 443 ? 13.495 12.232 -3.074 1.00 46.69 443 ALA A C 1
ATOM 3463 O O . ALA A 1 443 ? 14.535 12.545 -2.493 1.00 46.69 443 ALA A O 1
ATOM 3464 N N . ASN A 1 444 ? 12.901 11.050 -2.943 1.00 53.56 444 ASN A N 1
ATOM 3465 C CA . ASN A 1 444 ? 13.447 9.835 -2.356 1.00 53.56 444 ASN A CA 1
ATOM 3466 C C . ASN A 1 444 ? 14.997 9.797 -2.315 1.00 53.56 444 ASN A C 1
ATOM 3468 O O . ASN A 1 444 ? 15.660 9.566 -3.327 1.00 53.56 444 ASN A O 1
ATOM 3472 N N . VAL A 1 445 ? 15.578 9.947 -1.116 1.00 48.00 445 VAL A N 1
ATOM 3473 C CA . VAL A 1 445 ? 17.037 10.043 -0.868 1.00 48.00 445 VAL A CA 1
ATOM 3474 C C . VAL A 1 445 ? 17.830 8.844 -1.409 1.00 48.00 445 VAL A C 1
ATOM 3476 O O . VAL A 1 445 ? 19.027 8.957 -1.663 1.00 48.00 445 VAL A O 1
ATOM 3479 N N . LYS A 1 446 ? 17.185 7.688 -1.607 1.00 52.00 446 LYS A N 1
ATOM 3480 C CA . LYS A 1 446 ? 17.845 6.465 -2.088 1.00 52.00 446 LYS A CA 1
ATOM 3481 C C . LYS A 1 446 ? 17.716 6.244 -3.589 1.00 52.00 446 LYS A C 1
ATOM 3483 O O . LYS A 1 446 ? 18.705 5.844 -4.191 1.00 52.00 446 LYS A O 1
ATOM 3488 N N . GLN A 1 447 ? 16.581 6.589 -4.202 1.00 54.41 447 GLN A N 1
ATOM 3489 C CA . GLN A 1 447 ? 16.510 6.698 -5.666 1.00 54.41 447 GLN A CA 1
ATOM 3490 C C . GLN A 1 447 ? 17.436 7.810 -6.177 1.00 54.41 447 GLN A C 1
ATOM 3492 O O . GLN A 1 447 ? 18.016 7.663 -7.240 1.00 54.41 447 GLN A O 1
ATOM 3497 N N . LEU A 1 448 ? 17.688 8.868 -5.395 1.00 52.22 448 LEU A N 1
ATOM 3498 C CA . LEU A 1 448 ? 18.671 9.902 -5.749 1.00 52.22 448 LEU A CA 1
ATOM 3499 C C . LEU A 1 448 ? 20.105 9.374 -5.935 1.00 52.22 448 LEU A C 1
ATOM 3501 O O . LEU A 1 448 ? 20.882 9.999 -6.653 1.00 52.22 448 LEU A O 1
ATOM 3505 N N . ALA A 1 449 ? 20.470 8.235 -5.331 1.00 57.19 449 ALA A N 1
ATOM 3506 C CA . ALA A 1 449 ? 21.778 7.621 -5.568 1.00 57.19 449 ALA A CA 1
ATOM 3507 C C . ALA A 1 449 ? 21.909 7.044 -6.990 1.00 57.19 449 ALA A C 1
ATOM 3509 O O . ALA A 1 449 ? 23.028 6.838 -7.458 1.00 57.19 449 ALA A O 1
ATOM 3510 N N . ASN A 1 450 ? 20.785 6.803 -7.675 1.00 60.84 450 ASN A N 1
ATOM 3511 C CA . ASN A 1 450 ? 20.745 6.370 -9.062 1.00 60.84 450 ASN A CA 1
ATOM 3512 C C . ASN A 1 450 ? 19.801 7.276 -9.883 1.00 60.84 450 ASN A C 1
ATOM 3514 O O . ASN A 1 450 ? 18.589 7.050 -9.893 1.00 60.84 450 ASN A O 1
ATOM 3518 N N . PRO A 1 451 ? 20.341 8.281 -10.602 1.00 59.88 451 PRO A N 1
ATOM 3519 C CA . PRO A 1 451 ? 19.556 9.250 -11.373 1.00 59.88 451 PRO A CA 1
ATOM 3520 C C . PRO A 1 451 ? 18.493 8.635 -12.299 1.00 59.88 451 PRO A C 1
ATOM 3522 O O . PRO A 1 451 ? 17.440 9.240 -12.499 1.00 59.88 451 PRO A O 1
ATOM 3525 N N . ASN A 1 452 ? 18.722 7.412 -12.788 1.00 62.53 452 ASN A N 1
ATOM 3526 C CA . ASN A 1 452 ? 17.818 6.693 -13.691 1.00 62.53 452 ASN A CA 1
ATOM 3527 C C . ASN A 1 452 ? 16.478 6.293 -13.050 1.00 62.53 452 ASN A C 1
ATOM 3529 O O . ASN A 1 452 ? 15.534 5.983 -13.766 1.00 62.53 452 ASN A O 1
ATOM 3533 N N . TYR A 1 453 ? 16.380 6.298 -11.717 1.00 65.56 453 TYR A N 1
ATOM 3534 C CA . TYR A 1 453 ? 15.179 5.869 -10.988 1.00 65.56 453 TYR A CA 1
ATOM 3535 C C . TYR A 1 453 ? 14.504 7.000 -10.211 1.00 65.56 453 TYR A C 1
ATOM 3537 O O . TYR A 1 453 ? 13.495 6.777 -9.537 1.00 65.56 453 TYR A O 1
ATOM 3545 N N . LYS A 1 454 ? 15.025 8.229 -10.304 1.00 67.25 454 LYS A N 1
ATOM 3546 C CA . LYS A 1 454 ? 14.419 9.406 -9.673 1.00 67.25 454 LYS A CA 1
ATOM 3547 C C . LYS A 1 454 ? 13.037 9.657 -10.286 1.00 67.25 454 LYS A C 1
ATOM 3549 O O . LYS A 1 454 ? 12.936 9.848 -11.493 1.00 67.25 454 LYS A O 1
ATOM 3554 N N . ASN A 1 455 ? 11.995 9.725 -9.455 1.00 70.94 455 ASN A N 1
ATOM 3555 C CA . ASN A 1 455 ? 10.630 10.065 -9.887 1.00 70.94 455 ASN A CA 1
ATOM 3556 C C . ASN A 1 455 ? 10.061 9.100 -10.938 1.00 70.94 455 ASN A C 1
ATOM 3558 O O . ASN A 1 455 ? 9.385 9.515 -11.875 1.00 70.94 455 ASN A O 1
ATOM 3562 N N . THR A 1 456 ? 10.338 7.807 -10.777 1.00 77.56 456 THR A N 1
ATOM 3563 C CA . THR A 1 456 ? 9.827 6.749 -11.655 1.00 77.56 456 THR A CA 1
ATOM 3564 C C . THR A 1 456 ? 8.688 5.974 -10.993 1.00 77.56 456 THR A C 1
ATOM 3566 O O . THR A 1 456 ? 8.617 5.838 -9.765 1.00 77.56 456 THR A O 1
ATOM 3569 N N . ASP A 1 457 ? 7.770 5.481 -11.818 1.00 86.31 457 ASP A N 1
ATOM 3570 C CA . ASP A 1 457 ? 6.721 4.552 -11.410 1.00 86.31 457 ASP A CA 1
ATOM 3571 C C . ASP A 1 457 ? 7.191 3.126 -11.699 1.00 86.31 457 ASP A C 1
ATOM 3573 O O . ASP A 1 457 ? 7.527 2.797 -12.833 1.00 86.31 457 ASP A O 1
ATOM 3577 N N . ASP A 1 458 ? 7.223 2.283 -10.675 1.00 88.81 458 ASP A N 1
ATOM 3578 C CA . ASP A 1 458 ? 7.609 0.871 -10.777 1.00 88.81 458 ASP A CA 1
ATOM 3579 C C . ASP A 1 458 ? 6.395 -0.074 -10.750 1.00 88.81 458 ASP A C 1
ATOM 3581 O O . ASP A 1 458 ? 6.519 -1.274 -10.490 1.00 88.81 458 ASP A O 1
ATOM 3585 N N . ASN A 1 459 ? 5.211 0.491 -11.003 1.00 91.19 459 ASN A N 1
ATOM 3586 C CA . ASN A 1 459 ? 3.898 -0.138 -10.925 1.00 91.19 459 ASN A CA 1
ATOM 3587 C C . ASN A 1 459 ? 3.438 -0.488 -9.497 1.00 91.19 459 ASN A C 1
ATOM 3589 O O . ASN A 1 459 ? 2.438 -1.178 -9.318 1.00 91.19 459 ASN A O 1
ATOM 3593 N N . THR A 1 460 ? 4.120 0.010 -8.457 1.00 92.69 460 THR A N 1
ATOM 3594 C CA . THR A 1 460 ? 3.725 -0.211 -7.050 1.00 92.69 460 THR A CA 1
ATOM 3595 C C . THR A 1 460 ? 3.297 1.058 -6.308 1.00 92.69 460 THR A C 1
ATOM 3597 O O . THR A 1 460 ? 2.918 0.987 -5.135 1.00 92.69 460 THR A O 1
ATOM 3600 N N . LEU A 1 461 ? 3.290 2.215 -6.977 1.00 92.75 461 LEU A N 1
ATOM 3601 C CA . LEU A 1 461 ? 2.679 3.440 -6.452 1.00 92.75 461 LEU A CA 1
ATOM 3602 C C . LEU A 1 461 ? 1.170 3.276 -6.284 1.00 92.75 461 LEU A C 1
ATOM 3604 O O . LEU A 1 461 ? 0.530 2.657 -7.124 1.00 92.75 461 LEU A O 1
ATOM 3608 N N . GLY A 1 462 ? 0.610 3.843 -5.219 1.00 96.06 462 GLY A N 1
ATOM 3609 C CA . GLY A 1 462 ? -0.816 3.775 -4.911 1.00 96.06 462 GLY A CA 1
ATOM 3610 C C . GLY A 1 462 ? -1.073 3.759 -3.409 1.00 96.06 462 GLY A C 1
ATOM 3611 O O . GLY A 1 462 ? -0.150 3.894 -2.597 1.00 96.06 462 GLY A O 1
ATOM 3612 N N . TYR A 1 463 ? -2.335 3.566 -3.038 1.00 98.44 463 TYR A N 1
ATOM 3613 C CA . TYR A 1 463 ? -2.741 3.401 -1.647 1.00 98.44 463 TYR A CA 1
ATOM 3614 C C . TYR A 1 463 ? -2.978 1.933 -1.307 1.00 98.44 463 TYR A C 1
ATOM 3616 O O . TYR A 1 463 ? -3.721 1.231 -1.987 1.00 98.44 463 TYR A O 1
ATOM 3624 N N . TYR A 1 464 ? -2.375 1.481 -0.216 1.00 98.69 464 TYR A N 1
ATOM 3625 C CA . TYR A 1 464 ? -2.504 0.129 0.310 1.00 98.69 464 TYR A CA 1
ATOM 3626 C C . TYR A 1 464 ? -3.361 0.158 1.574 1.00 98.69 464 TYR A C 1
ATOM 3628 O O . TYR A 1 464 ? -3.094 0.987 2.449 1.00 98.69 464 TYR A O 1
ATOM 3636 N N . PRO A 1 465 ? -4.325 -0.761 1.739 1.00 98.69 465 PRO A N 1
ATOM 3637 C CA . PRO A 1 465 ? -4.897 -1.047 3.048 1.00 98.69 465 PRO A CA 1
ATOM 3638 C C . PRO A 1 465 ? -3.783 -1.305 4.065 1.00 98.69 465 PRO A C 1
ATOM 3640 O O . PRO A 1 465 ? -2.855 -2.075 3.808 1.00 98.69 465 PRO A O 1
ATOM 3643 N N . MET A 1 466 ? -3.858 -0.639 5.212 1.00 98.75 466 MET A N 1
ATOM 3644 C CA . MET A 1 466 ? -2.848 -0.703 6.260 1.00 98.75 466 MET A CA 1
ATOM 3645 C C . MET A 1 466 ? -3.515 -0.951 7.607 1.00 98.75 466 MET A C 1
ATOM 3647 O O . MET A 1 466 ? -4.451 -0.250 7.995 1.00 98.75 466 MET A O 1
ATOM 3651 N N . ILE A 1 467 ? -2.990 -1.939 8.328 1.00 98.75 467 ILE A N 1
ATOM 3652 C CA . ILE A 1 467 ? -3.414 -2.275 9.683 1.00 98.75 467 ILE A CA 1
ATOM 3653 C C . ILE A 1 467 ? -2.258 -1.973 10.628 1.00 98.75 467 ILE A C 1
ATOM 3655 O O . ILE A 1 467 ? -1.120 -2.385 10.397 1.00 98.75 467 ILE A O 1
ATOM 3659 N N . SER A 1 468 ? -2.575 -1.288 11.716 1.00 98.69 468 SER A N 1
ATOM 3660 C CA . SER A 1 468 ? -1.692 -1.038 12.841 1.00 98.69 468 SER A CA 1
ATOM 3661 C C . SER A 1 468 ? -2.287 -1.640 14.101 1.00 98.69 468 SER A C 1
ATOM 3663 O O . SER A 1 468 ? -3.453 -1.423 14.425 1.00 98.69 468 SER A O 1
ATOM 3665 N N . VAL A 1 469 ? -1.468 -2.368 14.841 1.00 98.44 469 VAL A N 1
ATOM 3666 C CA . VAL A 1 469 ? -1.848 -3.077 16.062 1.00 98.44 469 VAL A CA 1
ATOM 3667 C C . VAL A 1 469 ? -0.929 -2.656 17.202 1.00 98.44 469 VAL A C 1
ATOM 3669 O O . VAL A 1 469 ? 0.226 -2.289 16.974 1.00 98.44 469 VAL A O 1
ATOM 3672 N N . PHE A 1 470 ? -1.450 -2.687 18.425 1.00 97.50 470 PHE A N 1
ATOM 3673 C CA . PHE A 1 470 ? -0.740 -2.300 19.640 1.00 97.50 470 PHE A CA 1
ATOM 3674 C C . PHE A 1 470 ? -1.074 -3.246 20.788 1.00 97.50 470 PHE A C 1
ATOM 3676 O O . PHE A 1 470 ? -2.250 -3.513 21.034 1.00 97.50 470 PHE A O 1
ATOM 3683 N N . ASN A 1 471 ? -0.046 -3.723 21.497 1.00 95.44 471 ASN A N 1
ATOM 3684 C CA . ASN A 1 471 ? -0.152 -4.525 22.724 1.00 95.44 471 ASN A CA 1
ATOM 3685 C C . ASN A 1 471 ? -1.261 -5.593 22.679 1.00 95.44 471 ASN A C 1
ATOM 3687 O O . ASN A 1 471 ? -2.241 -5.524 23.420 1.00 95.44 471 ASN A O 1
ATOM 3691 N N . ASN A 1 472 ? -1.113 -6.598 21.819 1.00 95.50 472 ASN A N 1
ATOM 3692 C CA . ASN A 1 472 ? -2.075 -7.680 21.584 1.00 95.50 472 ASN A CA 1
ATOM 3693 C C . ASN A 1 472 ? -3.390 -7.250 20.914 1.00 95.50 472 ASN A C 1
ATOM 3695 O O . ASN A 1 472 ? -4.347 -8.023 20.940 1.00 95.50 472 ASN A O 1
ATOM 3699 N N . GLY A 1 473 ? -3.461 -6.048 20.334 1.00 97.19 473 GLY A N 1
ATOM 3700 C CA . GLY A 1 473 ? -4.537 -5.664 19.422 1.00 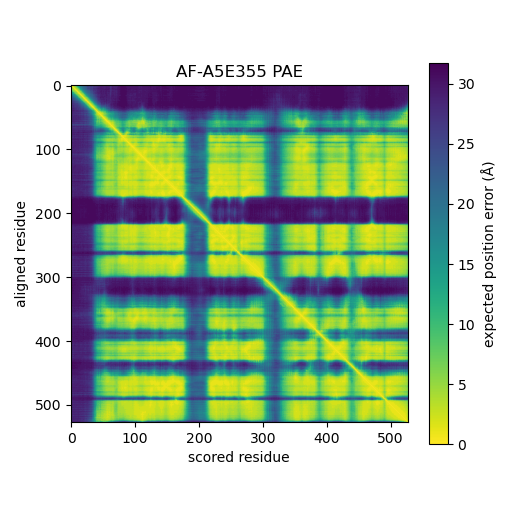97.19 473 GLY A CA 1
ATOM 3701 C C . GLY A 1 473 ? -4.560 -6.578 18.199 1.00 97.19 473 GLY A C 1
ATOM 3702 O O . GLY A 1 473 ? -3.507 -7.009 17.722 1.00 97.19 473 GLY A O 1
ATOM 3703 N N . VAL A 1 474 ? -5.750 -6.910 17.712 1.00 98.19 474 VAL A N 1
ATOM 3704 C CA . VAL A 1 474 ? -5.949 -7.841 16.602 1.00 98.19 474 VAL A CA 1
ATOM 3705 C C . VAL A 1 474 ? -6.964 -7.262 15.628 1.00 98.19 474 VAL A C 1
ATOM 3707 O O . VAL A 1 474 ? -8.094 -6.945 16.007 1.00 98.19 474 VAL A O 1
ATOM 3710 N N . ALA A 1 475 ? -6.578 -7.184 14.360 1.00 98.50 475 ALA A N 1
ATOM 3711 C CA . ALA A 1 475 ? -7.470 -6.821 13.270 1.00 98.50 475 ALA A CA 1
ATOM 3712 C C . ALA A 1 475 ? -7.201 -7.701 12.046 1.00 98.50 475 ALA A C 1
ATOM 3714 O O . ALA A 1 475 ? -6.080 -8.176 11.840 1.00 98.50 475 ALA A O 1
ATOM 3715 N N . SER A 1 476 ? -8.246 -7.926 11.255 1.00 98.56 476 SER A N 1
ATOM 3716 C CA . SER A 1 476 ? -8.198 -8.732 10.039 1.00 98.56 476 SER A CA 1
ATOM 3717 C C . SER A 1 476 ? -8.644 -7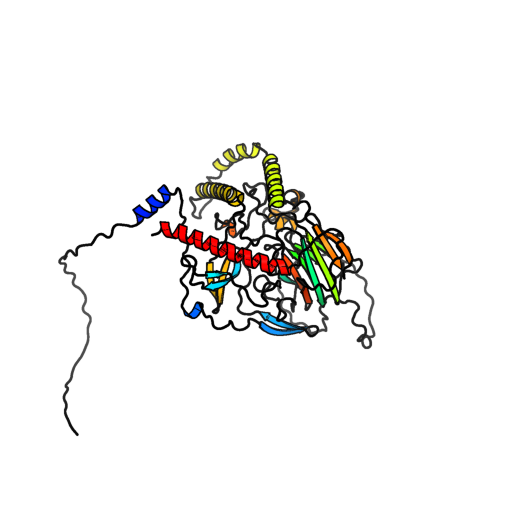.928 8.835 1.00 98.56 476 SER A C 1
ATOM 3719 O O . SER A 1 476 ? -9.615 -7.186 8.926 1.00 98.56 476 SER A O 1
ATOM 3721 N N . LEU A 1 477 ? -7.969 -8.117 7.706 1.00 98.69 477 LEU A N 1
ATOM 3722 C CA . LEU A 1 477 ? -8.423 -7.645 6.405 1.00 98.69 477 LEU A CA 1
ATOM 3723 C C . LEU A 1 477 ? -9.386 -8.672 5.800 1.00 98.69 477 LEU A C 1
ATOM 3725 O O . LEU A 1 477 ? -9.062 -9.856 5.720 1.00 98.69 477 LEU A O 1
ATOM 3729 N N . ASN A 1 478 ? -10.546 -8.207 5.352 1.00 98.44 478 ASN A N 1
ATOM 3730 C CA . ASN A 1 478 ? -11.423 -8.917 4.435 1.00 98.44 478 ASN A CA 1
ATOM 3731 C C . ASN A 1 478 ? -11.403 -8.179 3.091 1.00 98.44 478 ASN A C 1
ATOM 3733 O O . ASN A 1 478 ? -11.970 -7.095 2.953 1.00 98.44 478 ASN A O 1
ATOM 3737 N N . ALA A 1 479 ? -10.710 -8.755 2.110 1.00 98.00 479 ALA A N 1
ATOM 3738 C CA . ALA A 1 479 ? -10.559 -8.169 0.783 1.00 98.00 479 ALA A CA 1
ATOM 3739 C C . ALA A 1 479 ? -11.783 -8.387 -0.130 1.00 98.00 479 ALA A C 1
ATOM 3741 O O . ALA A 1 479 ? -11.822 -7.826 -1.223 1.00 98.00 479 ALA A O 1
ATOM 3742 N N . GLY A 1 480 ? -12.781 -9.157 0.315 1.00 96.12 480 GLY A N 1
ATOM 3743 C CA . GLY A 1 480 ? -13.898 -9.602 -0.513 1.00 96.12 480 GLY A CA 1
ATOM 3744 C C . GLY A 1 480 ? -13.584 -10.883 -1.298 1.00 96.12 480 GLY A C 1
ATOM 3745 O O . GLY A 1 480 ? -12.545 -11.502 -1.060 1.00 96.12 480 GLY A O 1
ATOM 3746 N N . PRO A 1 481 ? -14.491 -11.316 -2.191 1.00 94.44 481 PRO A N 1
ATOM 3747 C CA . PRO A 1 481 ? -15.784 -10.692 -2.509 1.00 94.44 481 PRO A CA 1
ATOM 3748 C C . PRO A 1 481 ? -16.856 -10.873 -1.420 1.00 94.44 481 PRO A C 1
ATOM 3750 O O . PRO A 1 481 ? -17.856 -10.157 -1.416 1.00 94.44 481 PRO A O 1
ATOM 3753 N N . ASP A 1 482 ? -16.645 -11.801 -0.487 1.00 95.88 482 ASP A N 1
ATOM 3754 C CA . ASP A 1 482 ? -17.606 -12.133 0.564 1.00 95.88 482 ASP A CA 1
ATOM 3755 C C . ASP A 1 482 ? -17.485 -11.166 1.754 1.00 95.88 482 ASP A C 1
ATOM 3757 O O . ASP A 1 482 ? -16.715 -11.376 2.694 1.00 95.88 482 ASP A O 1
ATOM 3761 N N . PHE A 1 483 ? -18.240 -10.070 1.699 1.00 97.00 483 PHE A N 1
ATOM 3762 C CA . PHE A 1 483 ? -18.286 -9.049 2.750 1.00 97.00 483 PHE A CA 1
ATOM 3763 C C . PHE A 1 483 ? -19.268 -9.400 3.870 1.00 97.00 483 PHE A C 1
ATOM 3765 O O . PHE A 1 483 ? -20.332 -9.966 3.619 1.00 97.00 483 PHE A O 1
ATOM 3772 N N . GLU A 1 484 ? -18.937 -9.019 5.107 1.00 97.12 484 GLU A N 1
ATOM 3773 C CA . GLU A 1 484 ? -19.865 -9.146 6.238 1.00 97.12 484 GLU A CA 1
ATOM 3774 C C . GLU A 1 484 ? -20.983 -8.095 6.126 1.00 97.12 484 GLU A C 1
ATOM 3776 O O . GLU A 1 484 ? -22.152 -8.391 6.381 1.00 97.12 484 GLU A O 1
ATOM 3781 N N . TYR A 1 485 ? -20.637 -6.892 5.660 1.00 95.62 485 TYR A N 1
ATOM 3782 C CA . TYR A 1 485 ? -21.544 -5.769 5.462 1.00 95.62 485 TYR A CA 1
ATOM 3783 C C . TYR A 1 485 ? -21.298 -5.071 4.112 1.00 95.62 485 TYR A C 1
ATOM 3785 O O . TYR A 1 485 ? -20.785 -3.948 4.072 1.00 95.62 485 TYR A O 1
ATOM 3793 N N . PRO A 1 486 ? -21.705 -5.685 2.984 1.00 92.38 486 PRO A N 1
ATOM 3794 C CA . PRO A 1 486 ? -21.526 -5.081 1.669 1.00 92.38 486 PRO A CA 1
ATOM 3795 C C . PRO A 1 486 ? -22.233 -3.713 1.583 1.00 92.38 486 PRO A C 1
ATOM 3797 O O . PRO A 1 486 ? -23.390 -3.585 2.001 1.00 92.38 486 PRO A O 1
ATOM 3800 N N . PRO A 1 487 ? -21.587 -2.676 1.022 1.00 86.81 487 PRO A N 1
ATOM 3801 C CA . PRO A 1 487 ? -22.150 -1.338 0.980 1.00 86.81 487 PRO A CA 1
ATOM 3802 C C . PRO A 1 487 ? -23.309 -1.287 -0.023 1.00 86.81 487 PRO A C 1
ATOM 3804 O O . PRO A 1 487 ? -23.183 -1.695 -1.181 1.00 86.81 487 PRO A O 1
ATOM 3807 N N . ASN A 1 488 ? -24.450 -0.746 0.409 1.00 80.62 488 ASN A N 1
ATOM 3808 C CA . ASN A 1 488 ? -25.630 -0.583 -0.438 1.00 80.62 488 ASN A CA 1
ATOM 3809 C C . ASN A 1 488 ? -25.514 0.693 -1.288 1.00 80.62 488 ASN A C 1
ATOM 3811 O O . ASN A 1 488 ? -26.007 1.759 -0.918 1.00 80.62 488 ASN A O 1
ATOM 3815 N N . ILE A 1 489 ? -24.809 0.601 -2.417 1.00 76.31 489 ILE A N 1
ATOM 3816 C CA . ILE A 1 489 ? -24.518 1.753 -3.277 1.00 76.31 489 ILE A CA 1
ATOM 3817 C C . ILE A 1 489 ? -25.485 1.754 -4.458 1.00 76.31 489 ILE A C 1
ATOM 3819 O O . ILE A 1 489 ? -25.334 0.990 -5.405 1.00 76.31 489 ILE A O 1
ATOM 3823 N N . GLN A 1 490 ? -26.463 2.660 -4.415 1.00 56.06 490 GLN A N 1
ATOM 3824 C CA . GLN A 1 490 ? -27.568 2.721 -5.381 1.00 56.06 490 GLN A CA 1
ATOM 3825 C C . GLN A 1 490 ? -27.144 3.046 -6.830 1.00 56.06 490 GLN A C 1
ATOM 3827 O O . GLN A 1 490 ? -27.925 2.796 -7.738 1.00 56.06 490 GLN A O 1
ATOM 3832 N N . ASN A 1 491 ? -25.933 3.577 -7.064 1.00 52.03 491 ASN A N 1
ATOM 3833 C CA . ASN A 1 491 ? -25.508 4.130 -8.364 1.00 52.03 491 ASN A CA 1
ATOM 3834 C C . ASN A 1 491 ? -24.042 3.832 -8.760 1.00 52.03 491 ASN A C 1
ATOM 3836 O O . ASN A 1 491 ? -23.470 4.549 -9.580 1.00 52.03 491 ASN A O 1
ATOM 3840 N N . GLY A 1 492 ? -23.385 2.820 -8.185 1.00 59.47 492 GLY A N 1
ATOM 3841 C CA . GLY A 1 492 ? -21.962 2.589 -8.458 1.00 59.47 492 GLY A CA 1
ATOM 3842 C C . GLY A 1 492 ? -21.550 1.128 -8.401 1.00 59.47 492 GLY A C 1
ATOM 3843 O O . GLY A 1 492 ? -21.774 0.459 -7.399 1.00 59.47 492 GLY A O 1
ATOM 3844 N N . THR A 1 493 ? -20.885 0.665 -9.457 1.00 84.81 493 THR A N 1
ATOM 3845 C CA . THR A 1 493 ? -20.114 -0.579 -9.448 1.00 84.81 493 THR A CA 1
ATOM 3846 C C . THR A 1 493 ? -18.788 -0.324 -8.736 1.00 84.81 493 THR A C 1
ATOM 3848 O O . THR A 1 493 ? -17.989 0.498 -9.190 1.00 84.81 493 THR A O 1
ATOM 3851 N N . TYR A 1 494 ? -18.567 -1.000 -7.614 1.00 92.81 494 TYR A N 1
ATOM 3852 C CA . TYR A 1 494 ? -17.256 -1.127 -6.981 1.00 92.81 494 TYR A CA 1
ATOM 3853 C C . TYR A 1 494 ? -16.739 -2.547 -7.207 1.00 92.81 494 TYR A C 1
ATOM 3855 O O . TYR A 1 494 ? -17.529 -3.460 -7.453 1.00 92.81 494 TYR A O 1
ATOM 3863 N N . LYS A 1 495 ? -15.424 -2.726 -7.118 1.00 95.50 495 LYS A N 1
ATOM 3864 C CA . LYS A 1 495 ? -14.789 -4.044 -7.108 1.00 95.50 495 LYS A CA 1
ATOM 3865 C C . LYS A 1 495 ? -14.375 -4.409 -5.682 1.00 95.50 495 LYS A C 1
ATOM 3867 O O . LYS A 1 495 ? -14.030 -3.509 -4.909 1.00 95.50 495 LYS A O 1
ATOM 3872 N N . PRO A 1 496 ? -14.393 -5.689 -5.297 1.00 96.94 496 PRO A N 1
ATOM 3873 C CA . PRO A 1 496 ? -13.686 -6.119 -4.105 1.00 96.94 496 PRO A CA 1
ATOM 3874 C C . PRO A 1 496 ? -12.177 -5.921 -4.288 1.00 96.94 496 PRO A C 1
ATOM 3876 O O . PRO A 1 496 ? -11.653 -5.940 -5.402 1.00 96.94 496 PRO A O 1
ATOM 3879 N N . LEU A 1 497 ? -11.458 -5.726 -3.188 1.00 97.56 497 LEU A N 1
ATOM 3880 C CA . LEU A 1 497 ? -10.000 -5.638 -3.213 1.00 97.56 497 LEU A CA 1
ATOM 3881 C C . LEU A 1 497 ? -9.344 -6.941 -3.709 1.00 97.56 497 LEU A C 1
ATOM 3883 O O . LEU A 1 497 ? -8.260 -6.877 -4.279 1.00 97.56 497 LEU A O 1
ATOM 3887 N N . SER A 1 498 ? -9.991 -8.098 -3.544 1.00 96.88 498 SER A N 1
ATOM 3888 C CA . SER A 1 498 ? -9.526 -9.378 -4.101 1.00 96.88 498 SER A CA 1
ATOM 3889 C C . SER A 1 498 ? -9.313 -9.320 -5.616 1.00 96.88 498 SER A C 1
ATOM 3891 O O . SER A 1 498 ? -8.293 -9.800 -6.091 1.00 96.88 498 SER A O 1
ATOM 3893 N N . ASP A 1 499 ? -10.185 -8.642 -6.372 1.00 96.81 499 ASP A N 1
ATOM 3894 C CA . ASP A 1 499 ? -10.038 -8.510 -7.833 1.00 96.81 499 ASP A CA 1
ATOM 3895 C C . ASP A 1 499 ? -8.740 -7.780 -8.208 1.00 96.81 499 ASP A C 1
ATOM 3897 O O . ASP A 1 499 ? -8.131 -8.051 -9.244 1.00 96.81 499 ASP A O 1
ATOM 3901 N N . ARG A 1 500 ? -8.272 -6.867 -7.342 1.00 96.50 500 ARG A N 1
ATOM 3902 C CA . ARG A 1 500 ? -7.010 -6.155 -7.560 1.00 96.50 500 ARG A CA 1
ATOM 3903 C C . ARG A 1 500 ? -5.811 -7.101 -7.533 1.00 96.50 500 ARG A C 1
ATOM 3905 O O . ARG A 1 500 ? -4.815 -6.801 -8.185 1.00 96.50 500 ARG A O 1
ATOM 3912 N N . TYR A 1 501 ? -5.888 -8.214 -6.800 1.00 96.62 501 TYR A N 1
ATOM 3913 C CA . TYR A 1 501 ? -4.832 -9.226 -6.780 1.00 96.62 501 TYR A CA 1
ATOM 3914 C C . TYR A 1 501 ? -4.627 -9.833 -8.165 1.00 96.62 501 TYR A C 1
ATOM 3916 O O . TYR A 1 501 ? -3.512 -9.807 -8.681 1.00 96.62 501 TYR A O 1
ATOM 3924 N N . ASP A 1 502 ? -5.710 -10.285 -8.796 1.00 95.19 502 ASP A N 1
ATOM 3925 C CA . ASP A 1 502 ? -5.660 -10.882 -10.130 1.00 95.19 502 ASP A CA 1
ATOM 3926 C C . ASP A 1 502 ? -5.166 -9.876 -11.176 1.00 95.19 502 ASP A C 1
ATOM 3928 O O . ASP A 1 502 ? -4.296 -10.192 -11.990 1.00 95.19 502 ASP A O 1
ATOM 3932 N N . GLU A 1 503 ? -5.660 -8.635 -11.115 1.00 95.88 503 GLU A N 1
ATOM 3933 C CA . GLU A 1 503 ? -5.182 -7.540 -11.966 1.00 95.88 503 GLU A CA 1
ATOM 3934 C C . GLU A 1 503 ? -3.672 -7.317 -11.793 1.00 95.88 503 GLU A C 1
ATOM 3936 O O . GLU A 1 503 ? -2.943 -7.209 -12.779 1.00 95.88 503 GLU A O 1
ATOM 3941 N N . GLN A 1 504 ? -3.184 -7.300 -10.550 1.00 95.56 504 GLN A N 1
ATOM 3942 C CA . GLN A 1 504 ? -1.772 -7.077 -10.258 1.00 95.56 504 GLN A CA 1
ATOM 3943 C C . GLN A 1 504 ? -0.902 -8.244 -10.742 1.00 95.56 504 GLN A C 1
ATOM 3945 O O . GLN A 1 504 ? 0.161 -8.012 -11.309 1.00 95.56 504 GLN A O 1
ATOM 3950 N N . VAL A 1 505 ? -1.350 -9.493 -10.586 1.00 95.00 505 VAL A N 1
ATOM 3951 C CA . VAL A 1 505 ? -0.636 -10.668 -11.114 1.00 95.00 505 VAL A CA 1
ATOM 3952 C C . VAL A 1 505 ? -0.511 -10.582 -12.638 1.00 95.00 505 VAL A C 1
ATOM 3954 O O . VAL A 1 505 ? 0.569 -10.828 -13.178 1.00 95.00 505 VAL A O 1
ATOM 3957 N N . ILE A 1 506 ? -1.580 -10.193 -13.339 1.00 95.81 506 ILE A N 1
ATOM 3958 C CA . ILE A 1 506 ? -1.556 -10.013 -14.798 1.00 95.81 506 ILE A CA 1
ATOM 3959 C C . ILE A 1 506 ? -0.583 -8.894 -15.192 1.00 95.81 506 ILE A C 1
ATOM 3961 O O . ILE A 1 506 ? 0.232 -9.088 -16.095 1.00 95.81 506 ILE A O 1
ATOM 3965 N N . GLU A 1 507 ? -0.638 -7.746 -14.512 1.00 94.44 507 GLU A N 1
ATOM 3966 C CA . GLU A 1 507 ? 0.277 -6.622 -14.743 1.00 94.44 507 GLU A CA 1
ATOM 3967 C C . GLU A 1 507 ? 1.741 -7.028 -14.538 1.00 94.44 507 GLU A C 1
ATOM 3969 O O . GLU A 1 507 ? 2.604 -6.687 -15.341 1.00 94.44 507 GLU A O 1
ATOM 3974 N N . GLU A 1 508 ? 2.036 -7.772 -13.474 1.00 93.69 508 GLU A N 1
ATOM 3975 C CA . GLU A 1 508 ? 3.389 -8.228 -13.164 1.00 93.69 508 GLU A CA 1
ATOM 3976 C C . GLU A 1 508 ? 3.944 -9.145 -14.248 1.00 93.69 508 GLU A C 1
ATOM 3978 O O . GLU A 1 508 ? 5.061 -8.929 -14.711 1.00 93.69 508 GLU A O 1
ATOM 3983 N N . TRP A 1 509 ? 3.151 -10.118 -14.700 1.00 94.06 509 TRP A N 1
ATOM 3984 C CA . TRP A 1 509 ? 3.531 -10.992 -15.808 1.00 94.06 509 TRP A CA 1
ATOM 3985 C C . TRP A 1 509 ? 3.716 -10.228 -17.116 1.00 94.06 509 TRP A C 1
ATOM 3987 O O . TRP A 1 509 ? 4.657 -10.505 -17.859 1.00 94.06 509 TRP A O 1
ATOM 3997 N N . TYR A 1 510 ? 2.834 -9.270 -17.398 1.00 95.25 510 TYR A N 1
ATOM 3998 C CA . TYR A 1 510 ? 2.948 -8.407 -18.568 1.00 95.25 510 TYR A CA 1
ATOM 3999 C C . TYR A 1 510 ? 4.285 -7.656 -18.569 1.00 95.25 510 TYR A C 1
ATOM 4001 O O . TYR A 1 510 ? 5.015 -7.705 -19.561 1.00 95.25 510 TYR A O 1
ATOM 4009 N N . TRP A 1 511 ? 4.643 -7.033 -17.444 1.00 94.44 511 TRP A N 1
ATOM 4010 C CA . TRP A 1 511 ? 5.911 -6.321 -17.319 1.00 94.44 511 TRP A CA 1
ATOM 4011 C C . TRP A 1 511 ? 7.124 -7.257 -17.314 1.00 94.44 511 TRP A C 1
ATOM 4013 O O . TRP A 1 511 ? 8.134 -6.920 -17.914 1.00 94.44 511 TRP A O 1
ATOM 4023 N N . ASP A 1 512 ? 7.041 -8.451 -16.723 1.00 95.00 512 ASP A N 1
ATOM 4024 C CA . ASP A 1 512 ? 8.145 -9.424 -16.752 1.00 95.00 512 ASP A CA 1
ATOM 4025 C C . ASP A 1 512 ? 8.482 -9.865 -18.185 1.00 95.00 512 ASP A C 1
ATOM 4027 O O . ASP A 1 512 ? 9.654 -10.013 -18.532 1.00 95.00 512 ASP A O 1
ATOM 4031 N N . VAL A 1 513 ? 7.463 -10.042 -19.033 1.00 95.56 513 VAL A N 1
ATOM 4032 C CA . VAL A 1 513 ? 7.651 -10.364 -20.455 1.00 95.56 513 VAL A CA 1
ATOM 4033 C C . VAL A 1 513 ? 8.231 -9.177 -21.222 1.00 95.56 513 VAL A C 1
ATOM 4035 O O . VAL A 1 513 ? 9.123 -9.372 -22.048 1.00 95.56 513 VAL A O 1
ATOM 4038 N N . LEU A 1 514 ? 7.752 -7.957 -20.964 1.00 94.25 514 LEU A N 1
ATOM 4039 C CA . LEU A 1 514 ? 8.300 -6.758 -21.601 1.00 94.25 514 LEU A CA 1
ATOM 4040 C C . LEU A 1 514 ? 9.766 -6.531 -21.230 1.00 94.25 514 LEU A C 1
ATOM 4042 O O . LEU A 1 514 ? 10.581 -6.324 -22.127 1.00 94.25 514 LEU A O 1
ATOM 4046 N N . ASP A 1 515 ? 10.105 -6.642 -19.948 1.00 92.12 515 ASP A N 1
ATOM 4047 C CA . ASP A 1 515 ? 11.472 -6.468 -19.460 1.00 92.12 515 ASP A CA 1
ATOM 4048 C C . ASP A 1 515 ? 12.408 -7.541 -20.045 1.00 92.12 515 ASP A C 1
ATOM 4050 O O . ASP A 1 515 ? 13.580 -7.267 -20.297 1.00 92.12 515 ASP A O 1
ATOM 4054 N N . GLU A 1 516 ? 11.924 -8.768 -20.286 1.00 93.94 516 GLU A N 1
ATOM 4055 C CA . GLU A 1 516 ? 12.692 -9.806 -20.993 1.00 93.94 516 GLU A CA 1
ATOM 4056 C C . GLU A 1 516 ? 12.946 -9.427 -22.457 1.00 93.94 516 GLU A C 1
ATOM 4058 O O . GLU A 1 516 ? 14.075 -9.553 -22.928 1.00 93.94 516 GLU A O 1
ATOM 4063 N N . VAL A 1 517 ? 11.932 -8.939 -23.178 1.00 94.25 517 VAL A N 1
ATOM 4064 C CA . VAL A 1 517 ? 12.087 -8.501 -24.577 1.00 94.25 517 VAL A CA 1
ATOM 4065 C C . VAL A 1 517 ? 13.040 -7.308 -24.674 1.00 94.25 517 VAL A C 1
ATOM 4067 O O . VAL A 1 517 ? 13.897 -7.274 -25.560 1.00 94.25 517 VAL A O 1
ATOM 4070 N N . GLU A 1 518 ? 12.932 -6.347 -23.755 1.00 89.94 518 GLU A N 1
ATOM 4071 C CA . GLU A 1 518 ? 13.863 -5.224 -23.660 1.00 89.94 518 GLU A CA 1
ATOM 4072 C C . GLU A 1 518 ? 15.286 -5.717 -23.374 1.00 89.94 518 GLU A C 1
ATOM 4074 O O . GLU A 1 518 ? 16.222 -5.335 -24.078 1.00 89.94 518 GLU A O 1
ATOM 4079 N N . ALA A 1 519 ? 15.461 -6.616 -22.404 1.00 89.75 519 ALA A N 1
ATOM 4080 C CA . ALA A 1 519 ? 16.767 -7.168 -22.066 1.00 89.75 519 ALA A CA 1
ATOM 4081 C C . ALA A 1 519 ? 17.399 -7.941 -23.237 1.00 89.75 519 ALA A C 1
ATOM 4083 O O . ALA A 1 519 ? 18.589 -7.765 -23.497 1.00 89.75 519 ALA A O 1
ATOM 4084 N N . GLN A 1 520 ? 16.616 -8.724 -23.989 1.00 91.44 520 GLN A N 1
ATOM 4085 C CA . GLN A 1 520 ? 17.071 -9.405 -25.209 1.00 91.44 520 GLN A CA 1
ATOM 4086 C C . GLN A 1 520 ? 17.497 -8.413 -26.295 1.00 91.44 520 GLN A C 1
ATOM 4088 O O . GLN A 1 520 ? 18.532 -8.594 -26.943 1.00 91.44 520 GLN A O 1
ATOM 4093 N N . TYR A 1 521 ? 16.717 -7.346 -26.491 1.00 89.56 521 TYR A N 1
ATOM 4094 C CA . TYR A 1 521 ? 17.062 -6.288 -27.434 1.00 89.56 521 TYR A CA 1
ATOM 4095 C C . TYR A 1 521 ? 18.377 -5.609 -27.040 1.00 89.56 521 TYR A C 1
ATOM 4097 O O . TYR A 1 521 ? 19.256 -5.458 -27.887 1.00 89.56 521 TYR A O 1
ATOM 4105 N N . LEU A 1 522 ? 18.551 -5.262 -25.761 1.00 85.62 522 LEU A N 1
ATOM 4106 C CA . LEU A 1 522 ? 19.780 -4.657 -25.245 1.00 85.62 522 LEU A CA 1
ATOM 4107 C C . LEU A 1 522 ? 20.989 -5.598 -25.369 1.00 85.62 522 LEU A C 1
ATOM 4109 O O . LEU A 1 522 ? 22.055 -5.159 -25.800 1.00 85.62 522 LEU A O 1
ATOM 4113 N N . ASP A 1 523 ? 20.818 -6.889 -25.077 1.00 86.31 523 ASP A N 1
ATOM 4114 C CA . ASP A 1 523 ? 21.881 -7.895 -25.201 1.00 86.31 523 ASP A CA 1
ATOM 4115 C C . ASP A 1 523 ? 22.377 -8.053 -26.645 1.00 86.31 523 ASP A C 1
ATOM 4117 O O . ASP A 1 523 ? 23.573 -8.242 -26.861 1.00 86.31 523 ASP A O 1
ATOM 4121 N N . SER A 1 524 ? 21.505 -7.862 -27.642 1.00 85.31 524 SER A N 1
ATOM 4122 C CA . SER A 1 524 ? 21.869 -7.951 -29.069 1.00 85.31 524 SER A CA 1
ATOM 4123 C C . SER A 1 524 ? 22.900 -6.905 -29.540 1.00 85.31 524 SER A C 1
ATOM 4125 O O . SER A 1 524 ? 23.484 -7.033 -30.629 1.00 85.31 524 SER A O 1
ATOM 4127 N N . PHE A 1 525 ? 23.121 -5.859 -28.733 1.00 81.31 525 PHE A N 1
ATOM 4128 C CA . PHE A 1 525 ? 24.143 -4.834 -28.959 1.00 81.31 525 PHE A CA 1
ATOM 4129 C C . PHE A 1 525 ? 25.478 -5.141 -28.273 1.00 81.31 525 PHE A C 1
ATOM 4131 O O . PHE A 1 525 ? 26.473 -4.489 -28.603 1.00 81.31 525 PHE A O 1
ATOM 4138 N N . GLU A 1 526 ? 25.500 -6.069 -27.314 1.00 72.00 526 GLU A N 1
ATOM 4139 C CA . GLU A 1 526 ? 26.718 -6.516 -26.630 1.00 72.00 526 GLU A CA 1
ATOM 4140 C C . GLU A 1 526 ? 27.412 -7.669 -27.374 1.00 72.00 526 GLU A C 1
ATOM 4142 O O . GLU A 1 526 ? 28.637 -7.780 -27.289 1.00 72.00 526 GLU A O 1
ATOM 4147 N N . ASP A 1 527 ? 26.641 -8.455 -28.135 1.00 56.50 527 ASP A N 1
ATOM 4148 C CA . ASP A 1 527 ? 27.110 -9.495 -29.067 1.00 56.50 527 ASP A CA 1
ATOM 4149 C C . ASP A 1 527 ? 27.574 -8.913 -30.419 1.00 56.50 527 ASP A C 1
ATOM 4151 O O . ASP A 1 527 ? 28.592 -9.392 -30.975 1.00 56.50 527 ASP A O 1
#

Secondary structure (DSSP, 8-state):
------------------------------------THHHHHHHHHHHT-------PPPPPPHHHHSPPPPPPSEEEEEEETTEEEEEE-SS---BTTEEEEEEEE-TT-SSS-EEE---TT-SS-EEEEEE-TT-EE-TTSSEEE-SSSEEEEEES--B-SEEEEEEEEEEE---TT--TT--SS---------------------------------EEEEEEE-TTS-TTS-TTSSTTEEEEETTT-PEEETTEEESSS--TT---TT-EEEEEEEE--HHHHHHHHHHHHHHHHHHS-THHHHHHHHHHTTSSSS------TTTTHHHHHHHHHHHHHHHHHTTT------EEEEETTEEEEEEE-----HHHHHHH--EEEETTEEEE--S-GGGGS-B-TT-EEEEEETTEEEEEE--PBP-SPPTT--SSSS-----TTGGGSGGGTT---S--SBEEEEEEETT-EEEEE-SSS-SS----TT---EEHHHHHHHHHHHHHHHHHHHHHHHHHHHTTT-

pLDDT: mean 73.72, std 24.54, range [23.69, 98.75]

Sequence (527 aa):
MNELKTTPELGRGPHEVQSGRFNQPGTSSISTFVPSMAHTSNSKQKAHNVVVHPRLKPMPFKFLDVYPTPPPQPFQTSTNIKNIQFYQVEDLPVNRRGFKYKLCRPLPVFTSNFYATTDLPPYDACINLFDRSTGILFSKDCKTITTLEGWRSARANVCIREGKYYFEFKIVKANDYNDDGNDRNNAASSGNGAGAGAGGAGGAGGAGAGNSGNDKKDSHVRIGIARKEAALEAPVGYDGYGYGLRDIDGQLMFTSRRKKQCVYEDGFKTGDVIGLLVELPSLKEQKEQLNRYVEEKKLEIPVEHKSKKRKTKNKKSTAVGNAGGAGGLRDIEQLEQGVEANIKFNEFNNIVRDQIPTKSKGVLYYDQFEYTKTKTMDHLLNPVTVFGEKAIIEMDDKTKNIPIIANAQIRVFKNGIEQGTIDDLYSFLPTNIEDVDEMNLEANVKQLANPNYKNTDDNTLGYYPMISVFNNGVASLNAGPDFEYPPNIQNGTYKPLSDRYDEQVIEEWYWDVLDEVEAQYLDSFED

Solvent-accessible surface area (backbone atoms only — not comparable to full-atom values): 31301 Å² total; per-residue (Å²): 141,78,88,79,90,86,89,84,91,86,88,83,86,88,83,91,81,86,88,80,91,79,90,86,82,91,80,89,73,85,77,79,80,72,81,74,70,73,64,58,31,58,50,52,27,61,73,70,73,47,86,84,72,94,71,86,74,59,79,82,79,55,80,63,56,67,63,57,75,77,72,76,74,46,63,45,87,68,51,73,57,97,90,42,62,26,20,38,69,52,88,67,72,58,44,49,96,48,32,34,63,41,44,34,41,61,32,91,88,42,85,54,55,40,54,37,80,52,86,63,86,78,77,63,47,28,49,27,83,29,46,33,28,91,67,46,26,30,32,93,67,31,34,34,40,30,18,77,66,53,52,28,16,35,26,37,68,42,62,52,63,44,44,40,37,32,36,34,38,38,28,72,30,31,58,58,93,78,74,77,83,79,75,82,89,80,78,87,81,88,77,91,80,88,82,89,83,83,89,85,83,90,85,86,89,78,96,71,95,75,80,98,70,89,75,82,66,74,17,33,41,29,40,40,36,24,31,79,50,41,62,33,69,36,43,57,5,44,41,72,43,21,47,8,34,35,29,76,50,22,29,30,22,42,34,68,36,82,38,86,48,35,62,31,97,73,27,52,37,54,76,42,37,40,34,41,38,42,36,35,49,48,62,67,57,49,47,55,53,49,51,51,54,50,53,54,53,60,69,68,57,63,75,67,59,64,65,52,52,66,60,54,65,75,66,70,82,78,82,85,83,91,77,91,72,100,43,78,66,63,54,49,54,52,48,55,50,34,51,54,51,41,53,63,49,50,71,74,74,52,68,56,74,67,72,44,79,43,77,51,94,92,43,46,25,26,46,26,80,34,64,41,68,32,62,50,44,54,34,64,55,47,51,58,49,72,59,86,94,44,75,42,73,62,86,71,74,66,66,83,77,54,60,56,35,78,84,25,37,33,42,34,23,52,71,44,42,79,59,38,61,47,62,75,42,66,54,68,71,66,70,92,67,61,73,74,98,78,61,65,54,48,71,29,71,68,36,61,77,40,59,92,50,44,70,60,45,60,83,72,65,30,41,16,50,28,47,14,20,18,29,58,1,27,42,26,58,42,26,42,82,83,58,96,47,69,72,88,58,94,86,61,88,64,41,38,38,30,60,46,33,59,52,48,54,51,51,50,53,53,49,50,54,50,54,32,54,51,40,45,58,57,49,66,46,76,109

InterPro domains:
  IPR003877 SPRY domain [SM00449] (162-483)
  IPR013320 Concanavalin A-like lectin/glucanase domain superfamily [SSF49899] (110-173)
  IPR013320 Concanavalin A-like lectin/glucanase domain superfamily [SSF49899] (218-280)
  IPR037353 Histone methyltransferase complex subunit ASH2 [PTHR10598] (66-521)
  IPR043136 B30.2/SPRY domain superfamily [G3DSA:2.60.120.920] (124-500)

Foldseek 3Di:
DDDDDDDDDDDDDDDDDDDDDDDDDDDDDDDPDDDDPVVQLVVVCVVVVHDFDDDDFADADDPCQQVDDPPDQQFDFDDADLNFTWTQGPQDAADDPQKFKFFWGADVVQPGNRIAGDHDPPLFWAWDPRFWDNQWIAGPRRFKIAGQAAKFKTFIPFFDDAFKAKWKKAFAFAQPVPPPPDDPPPDDDDDDDDDDDDDDDDDDDDDDDDDDDDDPPGKWKKWWKFWQADDRNDHALCWQGGWIQTQAFRFIRHLNDTDPFLTPNGGHGHRKMKMKMWHAHDPVLQVVLLVVLLVVVVVVDDPVVVVVVVVVVVVPPDDDDDDDDPCVPVVVVVLVVLLVVVVVCPPVVDADWDFHWDDGPSGIITITGTFHDFPLGVCSNPQWDDDDPDTDRDPDDLVSLFRFRPPIKMFMDIQQHTRGIDGRHTDQQFHSNQDDDPNRGDGRPVVVVPSNRTRGHNVRGHMTIMMMIRNGGMMGMGQDPDDSHDHPDPDDDHHRNRVSSVVVVVVSVVVSVVVSVVSVVSVVSVD